Protein AF-0000000086674806 (afdb_homodimer)

Structure (mmCIF, N/CA/C/O backbone):
data_AF-0000000086674806-model_v1
#
loop_
_entity.id
_entity.type
_entity.pdbx_description
1 polymer '5-carboxymethyl-2-hydroxymuconate isomerase'
#
loop_
_atom_site.group_PDB
_atom_site.id
_atom_site.type_symbol
_atom_site.label_atom_id
_atom_site.label_alt_id
_atom_site.label_comp_id
_atom_site.label_asym_id
_atom_site.label_entity_id
_atom_site.label_seq_id
_atom_site.pdbx_PDB_ins_code
_atom_site.Cartn_x
_atom_site.Cartn_y
_atom_site.Cartn_z
_atom_site.occupancy
_atom_site.B_iso_or_equiv
_atom_site.auth_seq_id
_atom_site.auth_comp_id
_atom_site.auth_asym_id
_atom_site.auth_atom_id
_atom_site.pdbx_PDB_model_num
ATOM 1 N N . MET A 1 1 ? 8.086 -27.672 0.341 1 96.38 1 MET A N 1
ATOM 2 C CA . MET A 1 1 ? 6.836 -27.844 1.069 1 96.38 1 MET A CA 1
ATOM 3 C C . MET A 1 1 ? 5.734 -26.969 0.485 1 96.38 1 MET A C 1
ATOM 5 O O . MET A 1 1 ? 6.012 -25.938 -0.107 1 96.38 1 MET A O 1
ATOM 9 N N . ARG A 1 2 ? 4.547 -27.5 0.558 1 97.75 2 ARG A N 1
ATOM 10 C CA . ARG A 1 2 ? 3.359 -26.703 0.279 1 97.75 2 ARG A CA 1
ATOM 11 C C . ARG A 1 2 ? 2.721 -26.203 1.569 1 97.75 2 ARG A C 1
ATOM 13 O O . ARG A 1 2 ? 2.217 -27 2.367 1 97.75 2 ARG A O 1
ATOM 20 N N . LEU A 1 3 ? 2.818 -24.938 1.745 1 98.62 3 LEU A N 1
ATOM 21 C CA . LEU A 1 3 ? 2.227 -24.297 2.916 1 98.62 3 LEU A CA 1
ATOM 22 C C . LEU A 1 3 ? 0.969 -23.516 2.535 1 98.62 3 LEU A C 1
ATOM 24 O O . LEU A 1 3 ? 0.833 -23.078 1.395 1 98.62 3 LEU A O 1
ATOM 28 N N . ALA A 1 4 ? 0.073 -23.422 3.449 1 98.44 4 ALA A N 1
ATOM 29 C CA . ALA A 1 4 ? -1.169 -22.703 3.176 1 98.44 4 ALA A CA 1
ATOM 30 C C . ALA A 1 4 ? -1.76 -22.125 4.457 1 98.44 4 ALA A C 1
ATOM 32 O O . ALA A 1 4 ? -1.365 -22.5 5.559 1 98.44 4 ALA A O 1
ATOM 33 N N . THR A 1 5 ? -2.523 -21.141 4.355 1 98.75 5 THR A N 1
ATOM 34 C CA . THR A 1 5 ? -3.477 -20.734 5.379 1 98.75 5 THR A CA 1
ATOM 35 C C . THR A 1 5 ? -4.84 -21.375 5.141 1 98.75 5 THR A C 1
ATOM 37 O O . THR A 1 5 ? -5.461 -21.172 4.098 1 98.75 5 THR A O 1
ATOM 40 N N . VAL A 1 6 ? -5.246 -22.188 6.074 1 97.69 6 VAL A N 1
ATOM 41 C CA . VAL A 1 6 ? -6.492 -22.938 5.895 1 97.69 6 VAL A CA 1
ATOM 42 C C . VAL A 1 6 ? -7.535 -22.438 6.891 1 97.69 6 VAL A C 1
ATOM 44 O O . VAL A 1 6 ? -7.191 -21.953 7.973 1 97.69 6 VAL A O 1
ATOM 47 N N . ARG A 1 7 ? -8.742 -22.5 6.477 1 97.38 7 ARG A N 1
ATOM 48 C CA . ARG A 1 7 ? -9.859 -22.172 7.359 1 97.38 7 ARG A CA 1
ATOM 49 C C . ARG A 1 7 ? -10.289 -23.391 8.18 1 97.38 7 ARG A C 1
ATOM 51 O O . ARG A 1 7 ? -10.422 -24.484 7.637 1 97.38 7 ARG A O 1
ATOM 58 N N . THR A 1 8 ? -10.383 -23.203 9.43 1 94.44 8 THR A N 1
ATOM 59 C CA . THR A 1 8 ? -10.906 -24.203 10.352 1 94.44 8 THR A CA 1
ATOM 60 C C . THR A 1 8 ? -12.18 -23.719 11.031 1 94.44 8 THR A C 1
ATOM 62 O O . THR A 1 8 ? -12.688 -22.641 10.695 1 94.44 8 THR A O 1
ATOM 65 N N . ASP A 1 9 ? -12.719 -24.438 11.977 1 91.81 9 ASP A N 1
ATOM 66 C CA . ASP A 1 9 ? -13.93 -24.047 12.695 1 91.81 9 ASP A CA 1
ATOM 67 C C . ASP A 1 9 ? -13.672 -22.875 13.641 1 91.81 9 ASP A C 1
ATOM 69 O O . ASP A 1 9 ? -14.594 -22.172 14.023 1 91.81 9 ASP A O 1
ATOM 73 N N . THR A 1 10 ? -12.391 -22.703 13.984 1 92.38 10 THR A N 1
ATOM 74 C CA . THR A 1 10 ? -12.078 -21.688 14.984 1 92.38 10 THR A CA 1
ATOM 75 C C . THR A 1 10 ? -11.289 -20.547 14.359 1 92.38 10 THR A C 1
ATOM 77 O O . THR A 1 10 ? -10.781 -19.672 15.07 1 92.38 10 THR A O 1
ATOM 80 N N . GLY 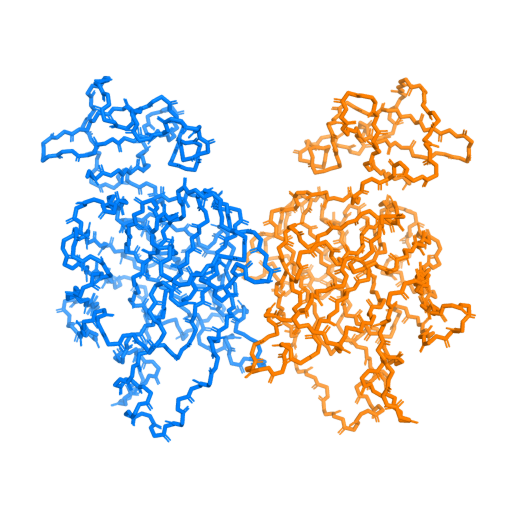A 1 11 ? -11.188 -20.516 13.109 1 95.25 11 GLY A N 1
ATOM 81 C CA . GLY A 1 11 ? -10.422 -19.484 12.438 1 95.25 11 GLY A CA 1
ATOM 82 C C . GLY A 1 11 ? -9.414 -20.031 11.445 1 95.25 11 GLY A C 1
ATOM 83 O O . GLY A 1 11 ? -9.539 -21.172 10.992 1 95.25 11 GLY A O 1
ATOM 84 N N . THR A 1 12 ? -8.453 -19.266 11.086 1 98.12 12 THR A N 1
ATOM 85 C CA . THR A 1 12 ? -7.438 -19.734 10.141 1 98.12 12 THR A CA 1
ATOM 86 C C . THR A 1 12 ? -6.258 -20.359 10.867 1 98.12 12 THR A C 1
ATOM 88 O O . THR A 1 12 ? -6.039 -20.078 12.055 1 98.12 12 THR A O 1
ATOM 91 N N . ARG A 1 13 ? -5.578 -21.234 10.18 1 97.62 13 ARG A N 1
ATOM 92 C CA . ARG A 1 13 ? -4.344 -21.844 10.648 1 97.62 13 ARG A CA 1
ATOM 93 C C . ARG A 1 13 ? -3.35 -22.016 9.5 1 97.62 13 ARG A C 1
ATOM 95 O O . ARG A 1 13 ? -3.748 -22.25 8.359 1 97.62 13 ARG A O 1
ATOM 102 N N . ALA A 1 14 ? -2.096 -21.797 9.844 1 98.38 14 ALA A N 1
ATOM 103 C CA . ALA A 1 14 ? -1.062 -22.234 8.906 1 98.38 14 ALA A CA 1
ATOM 104 C C . ALA A 1 14 ? -1.005 -23.75 8.828 1 98.38 14 ALA A C 1
ATOM 106 O O . ALA A 1 14 ? -1.229 -24.438 9.82 1 98.38 14 ALA A O 1
ATOM 107 N N . ALA A 1 15 ? -0.72 -24.266 7.672 1 98.06 15 ALA A N 1
ATOM 108 C CA . ALA A 1 15 ? -0.681 -25.719 7.484 1 98.06 15 ALA A CA 1
ATOM 109 C C . ALA A 1 15 ? 0.337 -26.094 6.414 1 98.06 15 ALA A C 1
ATOM 111 O O . ALA A 1 15 ? 0.586 -25.328 5.48 1 98.06 15 ALA A O 1
ATOM 112 N N . ARG A 1 16 ? 0.952 -27.141 6.59 1 98.19 16 ARG A N 1
ATOM 113 C CA . ARG A 1 16 ? 1.683 -27.812 5.527 1 98.19 16 ARG A CA 1
ATOM 114 C C . ARG A 1 16 ? 0.8 -28.844 4.828 1 98.19 16 ARG A C 1
ATOM 116 O O . ARG A 1 16 ? 0.32 -29.781 5.457 1 98.19 16 ARG A O 1
ATOM 123 N N . VAL A 1 17 ? 0.594 -28.625 3.574 1 96.38 17 VAL A N 1
ATOM 124 C CA . VAL A 1 17 ? -0.375 -29.422 2.836 1 96.38 17 VAL A CA 1
ATOM 125 C C . VAL A 1 17 ? 0.342 -30.562 2.111 1 96.38 17 VAL A C 1
ATOM 127 O O . VAL A 1 17 ? 1.353 -30.344 1.44 1 96.38 17 VAL A O 1
ATOM 130 N N . ALA A 1 18 ? -0.2 -31.75 2.365 1 87.56 18 ALA A N 1
ATOM 131 C CA . ALA A 1 18 ? 0.254 -32.938 1.646 1 87.56 18 ALA A CA 1
ATOM 132 C C . ALA A 1 18 ? -0.855 -33.5 0.765 1 87.56 18 ALA A C 1
ATOM 134 O O . ALA A 1 18 ? -1.932 -32.906 0.656 1 87.56 18 ALA A O 1
ATOM 135 N N . ALA A 1 19 ? -0.631 -34.562 0.08 1 75.62 19 ALA A N 1
ATOM 136 C CA . ALA A 1 19 ? -1.545 -35.125 -0.903 1 75.62 19 ALA A CA 1
ATOM 137 C C . ALA A 1 19 ? -2.902 -35.438 -0.277 1 75.62 19 ALA A C 1
ATOM 139 O O . ALA A 1 19 ? -3.945 -35.125 -0.86 1 75.62 19 ALA A O 1
ATOM 140 N N . ASP A 1 20 ? -2.977 -35.969 0.819 1 75.94 20 ASP A N 1
ATOM 141 C CA . ASP A 1 20 ? -4.273 -36.406 1.312 1 75.94 20 ASP A CA 1
ATOM 142 C C . ASP A 1 20 ? -4.621 -35.75 2.641 1 75.94 20 ASP A C 1
ATOM 144 O O . ASP A 1 20 ? -5.711 -35.938 3.18 1 75.94 20 ASP A O 1
ATOM 148 N N . ASP A 1 21 ? -3.725 -34.906 3.029 1 89.88 21 ASP A N 1
ATOM 149 C CA . ASP A 1 21 ? -3.973 -34.312 4.332 1 89.88 21 ASP A CA 1
ATOM 150 C C . ASP A 1 21 ? -3.092 -33.062 4.531 1 89.88 21 ASP A C 1
ATOM 152 O O . ASP A 1 21 ? -2.461 -32.594 3.588 1 89.88 21 ASP A O 1
ATOM 156 N N . ALA A 1 22 ? -3.283 -32.406 5.645 1 95 22 ALA A N 1
ATOM 157 C CA . ALA A 1 22 ? -2.482 -31.25 6.043 1 95 22 ALA A CA 1
ATOM 158 C C . ALA A 1 22 ? -2.064 -31.359 7.508 1 95 22 ALA A C 1
ATOM 160 O O . ALA A 1 22 ? -2.715 -32.031 8.297 1 95 22 ALA A O 1
ATOM 161 N N . VAL A 1 23 ? -0.939 -30.906 7.75 1 96.88 23 VAL A N 1
ATOM 162 C CA . VAL A 1 23 ? -0.45 -30.766 9.117 1 96.88 23 VAL A CA 1
ATOM 163 C C . VAL A 1 23 ? -0.62 -29.328 9.586 1 96.88 23 VAL A C 1
ATOM 165 O O . VAL A 1 23 ? -0.101 -28.391 8.961 1 96.88 23 VAL A O 1
ATOM 168 N N . LEU A 1 24 ? -1.37 -29.125 10.672 1 96.81 24 LEU A N 1
ATOM 169 C CA . LEU A 1 24 ? -1.541 -27.797 11.234 1 96.81 24 LEU A CA 1
ATOM 170 C C . LEU A 1 24 ? -0.265 -27.328 11.922 1 96.81 24 LEU A C 1
ATOM 172 O O . LEU A 1 24 ? 0.368 -28.094 12.656 1 96.81 24 LEU A O 1
ATOM 176 N N . LEU A 1 25 ? 0.143 -26.188 11.609 1 97.62 25 LEU A N 1
ATOM 177 C CA . LEU A 1 25 ? 1.343 -25.578 12.18 1 97.62 25 LEU A CA 1
ATOM 178 C C . LEU A 1 25 ? 0.983 -24.594 13.289 1 97.62 25 LEU A C 1
ATOM 180 O O . LEU A 1 25 ? -0.183 -24.234 13.445 1 97.62 25 LEU A O 1
ATOM 184 N N . PRO A 1 26 ? 1.956 -24.219 14.148 1 96.38 26 PRO A N 1
ATOM 185 C CA . PRO A 1 26 ? 1.662 -23.406 15.336 1 96.38 26 PRO A CA 1
ATOM 186 C C . PRO A 1 26 ? 1.578 -21.922 15.016 1 96.38 26 PRO A C 1
ATOM 188 O O . PRO A 1 26 ? 2.281 -21.109 15.633 1 96.38 26 PRO A O 1
ATOM 191 N N . ALA A 1 27 ? 0.752 -21.531 14.148 1 98.19 27 ALA A N 1
ATOM 192 C CA . ALA A 1 27 ? 0.512 -20.141 13.758 1 98.19 27 ALA A CA 1
ATOM 193 C C . ALA A 1 27 ? -0.888 -19.969 13.18 1 98.19 27 ALA A C 1
ATOM 195 O O . ALA A 1 27 ? -1.412 -20.875 12.531 1 98.19 27 ALA A O 1
ATOM 196 N N . ALA A 1 28 ? -1.507 -18.859 13.312 1 98.38 28 ALA A N 1
ATOM 197 C CA . ALA A 1 28 ? -2.871 -18.578 12.859 1 98.38 28 ALA A CA 1
ATOM 198 C C . ALA A 1 28 ? -2.939 -18.516 11.336 1 98.38 28 ALA A C 1
ATOM 200 O O . ALA A 1 28 ? -4.008 -18.703 10.75 1 98.38 28 ALA A O 1
ATOM 201 N N . ASP A 1 29 ? -1.88 -18.203 10.695 1 98.81 29 ASP A N 1
ATOM 202 C CA . ASP A 1 29 ? -1.76 -18.094 9.242 1 98.81 29 ASP A CA 1
ATOM 203 C C . ASP A 1 29 ? -0.295 -18.047 8.82 1 98.81 29 ASP A C 1
ATOM 205 O O . ASP A 1 29 ? 0.605 -18.109 9.656 1 98.81 29 ASP A O 1
ATOM 209 N N . LEU A 1 30 ? -0.059 -17.969 7.578 1 98.88 30 LEU A N 1
ATOM 210 C CA . LEU A 1 30 ? 1.312 -18 7.082 1 98.88 30 LEU A CA 1
ATOM 211 C C . LEU A 1 30 ? 2.051 -16.719 7.418 1 98.88 30 LEU A C 1
ATOM 213 O O . LEU A 1 30 ? 3.271 -16.719 7.594 1 98.88 30 LEU A O 1
ATOM 217 N N . ASN A 1 31 ? 1.353 -15.539 7.469 1 98.88 31 ASN A N 1
ATOM 218 C CA . ASN A 1 31 ? 2.039 -14.328 7.898 1 98.88 31 ASN A CA 1
ATOM 219 C C . ASN A 1 31 ? 2.658 -14.492 9.281 1 98.88 31 ASN A C 1
ATOM 221 O O . ASN A 1 31 ? 3.82 -14.148 9.492 1 98.88 31 ASN A O 1
ATOM 225 N N . GLU A 1 32 ? 1.863 -14.992 10.195 1 98.69 32 GLU A N 1
ATOM 226 C CA . GLU A 1 32 ? 2.369 -15.219 11.547 1 98.69 32 GLU A CA 1
ATOM 227 C C . GLU A 1 32 ? 3.516 -16.219 11.547 1 98.69 32 GLU A C 1
ATOM 229 O O . GLU A 1 32 ? 4.531 -16.016 12.211 1 98.69 32 GLU A O 1
ATOM 234 N N . LEU A 1 33 ? 3.357 -17.312 10.812 1 98.81 33 LEU A N 1
ATOM 235 C CA . LEU A 1 33 ? 4.398 -18.328 10.758 1 98.81 33 LEU A CA 1
ATOM 236 C C . LEU A 1 33 ? 5.711 -17.75 10.242 1 98.81 33 LEU A C 1
ATOM 238 O O . LEU A 1 33 ? 6.762 -17.938 10.859 1 98.81 33 LEU A O 1
ATOM 242 N N . LEU A 1 34 ? 5.621 -16.984 9.18 1 98.81 34 LEU A N 1
ATOM 243 C CA . LEU A 1 34 ? 6.812 -16.5 8.492 1 98.81 34 LEU A CA 1
ATOM 244 C C . LEU A 1 34 ? 7.531 -15.445 9.328 1 98.81 34 LEU A C 1
ATOM 246 O O . LEU A 1 34 ? 8.703 -15.156 9.102 1 98.81 34 LEU A O 1
ATOM 250 N N . ARG A 1 35 ? 6.844 -14.828 10.25 1 98.12 35 ARG A N 1
ATOM 251 C CA . ARG A 1 35 ? 7.453 -13.828 11.117 1 98.12 35 ARG A CA 1
ATOM 252 C C . ARG A 1 35 ? 8.266 -14.484 12.227 1 98.12 35 ARG A C 1
ATOM 254 O O . ARG A 1 35 ? 9.031 -13.812 12.922 1 98.12 35 ARG A O 1
ATOM 261 N N . MET A 1 36 ? 8.078 -15.773 12.367 1 98 36 MET A N 1
ATOM 262 C CA . MET A 1 36 ? 8.859 -16.5 13.367 1 98 36 MET A CA 1
ATOM 263 C C . MET A 1 36 ? 10.266 -16.797 12.859 1 98 36 MET A C 1
ATOM 265 O O . MET A 1 36 ? 10.445 -17.203 11.719 1 98 36 MET A O 1
ATOM 269 N N . PRO A 1 37 ? 11.281 -16.516 13.672 1 94.75 37 PRO A N 1
ATOM 270 C CA . PRO A 1 37 ? 12.664 -16.688 13.227 1 94.75 37 PRO A CA 1
ATOM 271 C C . PRO A 1 37 ? 12.961 -18.109 12.75 1 94.75 37 PRO A C 1
ATOM 273 O O . PRO A 1 37 ? 13.789 -18.297 11.852 1 94.75 37 PRO A O 1
ATOM 276 N N . ASP A 1 38 ? 12.297 -19.141 13.25 1 96.44 38 ASP A N 1
ATOM 277 C CA . ASP A 1 38 ? 12.555 -20.531 12.898 1 96.44 38 ASP A CA 1
ATOM 278 C C . ASP A 1 38 ? 11.398 -21.125 12.094 1 96.44 38 ASP A C 1
ATOM 280 O O . ASP A 1 38 ? 11.062 -22.297 12.25 1 96.44 38 ASP A O 1
ATOM 284 N N . TRP A 1 39 ? 10.82 -20.266 11.266 1 98 39 TRP A N 1
ATOM 285 C CA . TRP A 1 39 ? 9.586 -20.703 10.609 1 98 39 TRP A CA 1
ATOM 286 C C . TRP A 1 39 ? 9.836 -21.922 9.727 1 98 39 TRP A C 1
ATOM 288 O O . TRP A 1 39 ? 8.961 -22.781 9.586 1 98 39 TRP A O 1
ATOM 298 N N . GLU A 1 40 ? 11.023 -22.062 9.133 1 97.25 40 GLU A N 1
ATOM 299 C CA . GLU A 1 40 ? 11.312 -23.203 8.25 1 97.25 40 GLU A CA 1
ATOM 300 C C . GLU A 1 40 ? 11.273 -24.516 9.016 1 97.25 40 GLU A C 1
ATOM 302 O O . GLU A 1 40 ? 10.711 -25.5 8.539 1 97.25 40 GLU A O 1
ATOM 307 N N . SER A 1 41 ? 11.914 -24.484 10.164 1 97.38 41 SER A N 1
ATOM 308 C CA . SER A 1 41 ? 11.906 -25.672 11.008 1 97.38 41 SER A CA 1
ATOM 309 C C . SER A 1 41 ? 10.5 -25.984 11.516 1 97.38 41 SER A C 1
ATOM 311 O O . SER A 1 41 ? 10.094 -27.141 11.547 1 97.38 41 SER A O 1
ATOM 313 N N . LEU A 1 42 ? 9.805 -24.953 11.883 1 97.5 42 LEU A N 1
ATOM 314 C CA . LEU A 1 42 ? 8.438 -25.125 12.367 1 97.5 42 LEU A CA 1
ATOM 315 C C . LEU A 1 42 ? 7.539 -25.688 11.273 1 97.5 42 LEU A C 1
ATOM 317 O O . LEU A 1 42 ? 6.684 -26.531 11.539 1 97.5 42 LEU A O 1
ATOM 321 N N . ALA A 1 43 ? 7.77 -25.219 10.062 1 97.5 43 ALA A N 1
ATOM 322 C CA . ALA A 1 43 ? 6.961 -25.672 8.93 1 97.5 43 ALA A CA 1
ATOM 323 C C . ALA A 1 43 ? 7.203 -27.141 8.633 1 97.5 43 ALA A C 1
ATOM 325 O O . ALA A 1 43 ? 6.32 -27.844 8.125 1 97.5 43 ALA A O 1
ATOM 326 N N . ALA A 1 44 ? 8.328 -27.625 8.953 1 95.62 44 ALA A N 1
ATOM 327 C CA . ALA A 1 44 ? 8.711 -29 8.641 1 95.62 44 ALA A CA 1
ATOM 328 C C . ALA A 1 44 ? 8.32 -29.953 9.766 1 95.62 44 ALA A C 1
ATOM 330 O O . ALA A 1 44 ? 8.32 -31.172 9.586 1 95.62 44 ALA A O 1
ATOM 331 N N . ASP A 1 45 ? 7.941 -29.391 10.859 1 93.75 45 ASP A N 1
ATOM 332 C CA . ASP A 1 45 ? 7.668 -30.203 12.047 1 93.75 45 ASP A CA 1
ATOM 333 C C . ASP A 1 45 ? 6.32 -30.906 11.938 1 93.75 45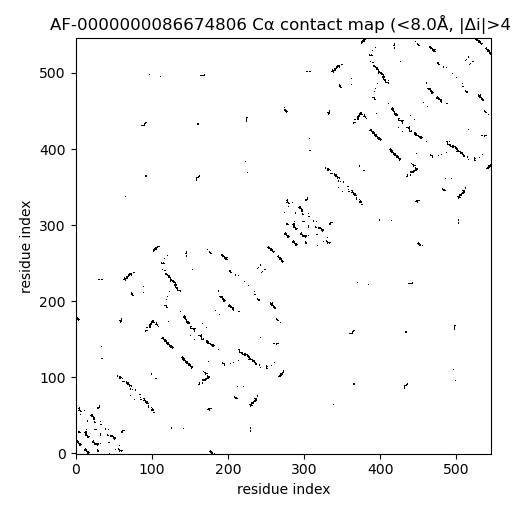 ASP A C 1
ATOM 335 O O . ASP A 1 45 ? 5.473 -30.516 11.125 1 93.75 45 ASP A O 1
ATOM 339 N N . ASP A 1 46 ? 6.199 -31.969 12.727 1 92.69 46 ASP A N 1
ATOM 340 C CA . ASP A 1 46 ? 4.922 -32.656 12.773 1 92.69 46 ASP A CA 1
ATOM 341 C C . ASP A 1 46 ? 3.893 -31.875 13.586 1 92.69 46 ASP A C 1
ATOM 343 O O . ASP A 1 46 ? 4.238 -30.906 14.266 1 92.69 46 ASP A O 1
ATOM 347 N N . GLY A 1 47 ? 2.693 -32.125 13.352 1 91.31 47 GLY A N 1
ATOM 348 C CA . GLY A 1 47 ? 1.571 -31.484 14.023 1 91.31 47 GLY A CA 1
ATOM 349 C C . GLY A 1 47 ? 0.252 -32.188 13.789 1 91.31 47 GLY A C 1
ATOM 350 O O . GLY A 1 47 ? 0.22 -33.281 13.188 1 91.31 47 GLY A O 1
ATOM 351 N N . PRO A 1 48 ? -0.783 -31.672 14.391 1 94.12 48 PRO A N 1
ATOM 352 C CA . PRO A 1 48 ? -2.1 -32.281 14.188 1 94.12 48 PRO A CA 1
ATOM 353 C C . PRO A 1 48 ? -2.482 -32.375 12.711 1 94.12 48 PRO A C 1
ATOM 355 O O . PRO A 1 48 ? -2.229 -31.453 11.938 1 94.12 48 PRO A O 1
ATOM 358 N N . ARG A 1 49 ? -3.092 -33.5 12.375 1 93.69 49 ARG A N 1
ATOM 359 C CA . ARG A 1 49 ? -3.549 -33.688 11.008 1 93.69 49 ARG A CA 1
ATOM 360 C C . ARG A 1 49 ? -4.922 -33.062 10.789 1 93.69 49 ARG A C 1
ATOM 362 O O . ARG A 1 49 ? -5.738 -33 11.711 1 93.69 49 ARG A O 1
ATOM 369 N N . PHE A 1 50 ? -5.047 -32.562 9.641 1 91.38 50 PHE A N 1
ATOM 370 C CA . PHE A 1 50 ? -6.254 -31.875 9.242 1 91.38 50 PHE A CA 1
ATOM 371 C C . PHE A 1 50 ? -6.555 -32.094 7.766 1 91.38 50 PHE A C 1
ATOM 373 O O . PHE A 1 50 ? -5.637 -32.219 6.953 1 91.38 50 PHE A O 1
ATOM 380 N N . ARG A 1 51 ? -7.836 -32.406 7.434 1 91.5 51 ARG A N 1
ATOM 381 C CA . ARG A 1 51 ? -8.227 -32.469 6.027 1 91.5 51 ARG A CA 1
ATOM 382 C C . ARG A 1 51 ? -8.922 -31.203 5.574 1 91.5 51 ARG A C 1
ATOM 384 O O . ARG A 1 51 ? -10.102 -30.984 5.871 1 91.5 51 ARG A O 1
ATOM 391 N N . PRO A 1 52 ? -8.25 -30.391 4.828 1 89.31 52 PRO A N 1
ATOM 392 C CA . PRO A 1 52 ? -8.898 -29.156 4.367 1 89.31 52 PRO A CA 1
ATOM 393 C C . PRO A 1 52 ? -10.031 -29.406 3.375 1 89.31 52 PRO A C 1
ATOM 395 O O . PRO A 1 52 ? -9.93 -30.328 2.547 1 89.31 52 PRO A O 1
ATOM 398 N N . ARG A 1 53 ? -11.07 -28.562 3.574 1 88.62 53 ARG A N 1
ATOM 399 C CA . ARG A 1 53 ? -12.094 -28.562 2.529 1 88.62 53 ARG A CA 1
ATOM 400 C C . ARG A 1 53 ? -11.555 -27.938 1.24 1 88.62 53 ARG A C 1
ATOM 402 O O . ARG A 1 53 ? -10.602 -27.156 1.271 1 88.62 53 ARG A O 1
ATOM 409 N N . GLU A 1 54 ? -12.117 -28.328 0.193 1 83.56 54 GLU A N 1
ATOM 410 C CA . GLU A 1 54 ? -11.703 -27.781 -1.098 1 83.56 54 GLU A CA 1
ATOM 411 C C . GLU A 1 54 ? -11.742 -26.266 -1.095 1 83.56 54 GLU A C 1
ATOM 413 O O . GLU A 1 54 ? -10.875 -25.609 -1.684 1 83.56 54 GLU A O 1
ATOM 418 N N . ASP A 1 55 ? -12.719 -25.688 -0.438 1 87.06 55 ASP A N 1
ATOM 419 C CA . ASP A 1 55 ? -12.883 -24.25 -0.406 1 87.06 55 ASP A CA 1
ATOM 420 C C . ASP A 1 55 ? -12.352 -23.656 0.903 1 87.06 55 ASP A C 1
ATOM 422 O O . ASP A 1 55 ? -12.719 -22.547 1.284 1 87.06 55 ASP A O 1
ATOM 426 N N . GLY A 1 56 ? -11.57 -24.422 1.495 1 94.88 56 GLY A N 1
ATOM 427 C CA . GLY A 1 56 ? -11.156 -24.047 2.836 1 94.88 56 GLY A CA 1
ATOM 428 C C . GLY A 1 56 ? -9.844 -23.281 2.857 1 94.88 56 GLY A C 1
ATOM 429 O O . GLY A 1 56 ? -9.211 -23.141 3.912 1 94.88 56 GLY A O 1
ATOM 430 N N . PHE A 1 57 ? -9.367 -22.844 1.711 1 97.81 57 PHE A N 1
ATOM 431 C CA . PHE A 1 57 ? -8.102 -22.125 1.631 1 97.81 57 PHE A CA 1
ATOM 432 C C . PHE A 1 57 ? -8.312 -20.625 1.656 1 97.81 57 PHE A C 1
ATOM 434 O O . PHE A 1 57 ? -8.969 -20.062 0.769 1 97.81 57 PHE A O 1
ATOM 441 N N . ALA A 1 58 ? -7.82 -19.938 2.705 1 98.62 58 ALA A N 1
ATOM 442 C CA . ALA A 1 58 ? -7.727 -18.469 2.742 1 98.62 58 ALA A CA 1
ATOM 443 C C . ALA A 1 58 ? -6.602 -17.969 1.837 1 98.62 58 ALA A C 1
ATOM 445 O O . ALA A 1 58 ? -5.863 -18.781 1.257 1 98.62 58 ALA A O 1
ATOM 446 N N . PRO A 1 59 ? -6.555 -16.641 1.598 1 98.88 59 PRO A N 1
ATOM 447 C CA . PRO A 1 59 ? -5.332 -16.219 0.911 1 98.88 59 PRO A CA 1
ATOM 448 C C . PRO A 1 59 ? -4.066 -16.797 1.531 1 98.88 59 PRO A C 1
ATOM 450 O O . PRO A 1 59 ? -3.969 -16.906 2.756 1 98.88 59 PRO A O 1
ATOM 453 N N . ALA A 1 60 ? -3.141 -17.266 0.741 1 98.81 60 ALA A N 1
ATOM 454 C CA . ALA A 1 60 ? -1.924 -17.875 1.262 1 98.81 60 ALA A CA 1
ATOM 455 C C . ALA A 1 60 ? -1.292 -17.016 2.35 1 98.81 60 ALA A C 1
ATOM 457 O O . ALA A 1 60 ? -0.983 -17.5 3.438 1 98.81 60 ALA A O 1
ATOM 458 N N . VAL A 1 61 ? -1.17 -15.734 2.086 1 98.88 61 VAL A N 1
ATOM 459 C CA . VAL A 1 61 ? -0.716 -14.742 3.049 1 98.88 61 VAL A CA 1
ATOM 460 C C . VAL A 1 61 ? -1.782 -13.656 3.215 1 98.88 61 VAL A C 1
ATOM 462 O O . VAL A 1 61 ? -1.761 -12.641 2.514 1 98.88 61 VAL A O 1
ATOM 465 N N . PRO A 1 62 ? -2.633 -13.797 4.199 1 98.69 62 PRO A N 1
ATOM 466 C CA . PRO A 1 62 ? -3.848 -12.984 4.254 1 98.69 62 PRO A CA 1
ATOM 467 C C . PRO A 1 62 ? -3.58 -11.555 4.734 1 98.69 62 PRO A C 1
ATOM 469 O O . PRO A 1 62 ? -4.398 -10.664 4.504 1 98.69 62 PRO A O 1
ATOM 472 N N . ARG A 1 63 ? -2.449 -11.289 5.434 1 97.81 63 ARG A N 1
ATOM 473 C CA . ARG A 1 63 ? -2.197 -9.977 6.02 1 97.81 63 ARG A CA 1
ATOM 474 C C . ARG A 1 63 ? -0.754 -9.539 5.789 1 97.81 63 ARG A C 1
ATOM 476 O O . ARG A 1 63 ? -0.034 -9.227 6.742 1 97.81 63 ARG A O 1
ATOM 483 N N . PRO A 1 64 ? -0.363 -9.508 4.512 1 98.81 64 PRO A N 1
ATOM 484 C CA . PRO A 1 64 ? 0.987 -9 4.258 1 98.81 64 PRO A CA 1
ATOM 485 C C . PRO A 1 64 ? 1.157 -7.539 4.688 1 98.81 64 PRO A C 1
ATOM 487 O O . PRO A 1 64 ? 0.215 -6.75 4.59 1 98.81 64 PRO A O 1
ATOM 490 N N . ASN A 1 65 ? 2.32 -7.207 5.199 1 98.25 65 ASN A N 1
ATOM 491 C CA . ASN A 1 65 ? 2.602 -5.809 5.496 1 98.25 65 ASN A CA 1
ATOM 492 C C . ASN A 1 65 ? 2.486 -4.934 4.25 1 98.25 65 ASN A C 1
ATOM 494 O O . ASN A 1 65 ? 1.984 -3.811 4.316 1 98.25 65 ASN A O 1
ATOM 498 N N . LYS A 1 66 ? 2.977 -5.426 3.201 1 98.44 66 LYS A N 1
ATOM 499 C CA . LYS A 1 66 ? 2.857 -4.707 1.936 1 98.44 66 LYS A CA 1
ATOM 500 C C . LYS A 1 66 ? 2.67 -5.676 0.77 1 98.44 66 LYS A C 1
ATOM 502 O O . LYS A 1 66 ? 3.137 -6.812 0.82 1 98.44 66 LYS A O 1
ATOM 507 N N . ILE A 1 67 ? 1.929 -5.32 -0.21 1 98.94 67 ILE A N 1
ATOM 508 C CA . ILE A 1 67 ? 1.759 -5.953 -1.514 1 98.94 67 ILE A CA 1
ATOM 509 C C . ILE A 1 67 ? 2.336 -5.051 -2.604 1 98.94 67 ILE A C 1
ATOM 511 O O . ILE A 1 67 ? 1.803 -3.971 -2.871 1 98.94 67 ILE A O 1
ATOM 515 N N . VAL A 1 68 ? 3.451 -5.461 -3.146 1 98.94 68 VAL A N 1
ATOM 516 C CA . VAL A 1 68 ? 4.09 -4.734 -4.242 1 98.94 68 VAL A CA 1
ATOM 517 C C . VAL A 1 68 ? 3.855 -5.469 -5.559 1 98.94 68 VAL A C 1
ATOM 519 O O . VAL A 1 68 ? 4.113 -6.672 -5.656 1 98.94 68 VAL A O 1
ATOM 522 N N . CYS A 1 69 ? 3.389 -4.77 -6.508 1 98.94 69 CYS A N 1
ATOM 523 C CA . CYS A 1 69 ? 3.061 -5.363 -7.801 1 98.94 69 CYS A CA 1
ATOM 524 C C . CYS A 1 69 ? 3.875 -4.727 -8.922 1 98.94 69 CYS A C 1
ATOM 526 O O . CYS A 1 69 ? 4.281 -3.568 -8.812 1 98.94 69 CYS A O 1
ATOM 528 N N . LEU A 1 70 ? 4.105 -5.484 -9.922 1 98.81 70 LEU A N 1
ATOM 529 C CA . LEU A 1 70 ? 4.793 -4.988 -11.109 1 98.81 70 LEU A CA 1
ATOM 530 C C . LEU A 1 70 ? 3.848 -4.918 -12.305 1 98.81 70 LEU A C 1
ATOM 532 O O . LEU A 1 70 ? 3.025 -5.816 -12.5 1 98.81 70 LEU A O 1
ATOM 536 N N . GLY A 1 71 ? 3.986 -3.848 -13.023 1 97.38 71 GLY A N 1
ATOM 537 C CA . GLY A 1 71 ? 3.383 -3.738 -14.344 1 97.38 71 GLY A CA 1
ATOM 538 C C . GLY A 1 71 ? 4.387 -3.887 -15.477 1 97.38 71 GLY A C 1
ATOM 539 O O . GLY A 1 71 ? 5.586 -3.672 -15.281 1 97.38 71 GLY A O 1
ATOM 540 N N . LEU A 1 72 ? 3.869 -4.371 -16.609 1 96.31 72 LEU A N 1
ATOM 541 C CA . LEU A 1 72 ? 4.68 -4.41 -17.812 1 96.31 72 LEU A CA 1
ATOM 542 C C . LEU A 1 72 ? 5.957 -5.215 -17.594 1 96.31 72 LEU A C 1
ATOM 544 O O . LEU A 1 72 ? 7.059 -4.73 -17.859 1 96.31 72 LEU A O 1
ATOM 548 N N . ASN A 1 73 ? 5.789 -6.484 -17.172 1 98.31 73 ASN A N 1
ATOM 549 C CA . ASN A 1 73 ? 6.984 -7.219 -16.75 1 98.31 73 ASN A CA 1
ATOM 550 C C . ASN A 1 73 ? 7.125 -8.531 -17.516 1 98.31 73 ASN A C 1
ATOM 552 O O . ASN A 1 73 ? 7.719 -9.484 -17.016 1 98.31 73 ASN A O 1
ATOM 556 N N . TYR A 1 74 ? 6.465 -8.695 -18.641 1 98.19 74 TYR A N 1
ATOM 557 C CA . TYR A 1 74 ? 6.68 -9.828 -19.547 1 98.19 74 TYR A CA 1
ATOM 558 C C . TYR A 1 74 ? 7.219 -9.359 -20.891 1 98.19 74 TYR A C 1
ATOM 560 O O . TYR A 1 74 ? 6.562 -8.594 -21.594 1 98.19 74 TYR A O 1
ATOM 568 N N . ARG A 1 75 ? 8.359 -9.859 -21.281 1 97.12 75 ARG A N 1
ATOM 569 C CA . ARG A 1 75 ? 9.07 -9.43 -22.484 1 97.12 75 ARG A CA 1
ATOM 570 C C . ARG A 1 75 ? 8.195 -9.57 -23.719 1 97.12 75 ARG A C 1
ATOM 572 O O . ARG A 1 75 ? 8.055 -8.633 -24.5 1 97.12 75 ARG A O 1
ATOM 579 N N . SER A 1 76 ? 7.625 -10.703 -23.891 1 94.44 76 SER A N 1
ATOM 580 C CA . SER A 1 76 ? 6.824 -10.992 -25.078 1 94.44 76 SER A CA 1
ATOM 581 C C . SER A 1 76 ? 5.59 -10.102 -25.141 1 94.44 76 SER A C 1
ATOM 583 O O . SER A 1 76 ? 5.215 -9.617 -26.219 1 94.44 76 SER A O 1
ATOM 585 N N . HIS A 1 77 ? 5 -9.898 -23.969 1 91.38 77 HIS A N 1
ATOM 586 C CA . HIS A 1 77 ? 3.811 -9.055 -23.891 1 91.38 77 HIS A CA 1
ATOM 587 C C . HIS A 1 77 ? 4.129 -7.617 -24.281 1 91.38 77 HIS A C 1
ATOM 589 O O . HIS A 1 77 ? 3.377 -6.996 -25.031 1 91.38 77 HIS A O 1
ATOM 595 N N . ILE A 1 78 ? 5.207 -7.098 -23.781 1 92.75 78 ILE A N 1
ATOM 596 C CA . ILE A 1 78 ? 5.641 -5.734 -24.078 1 92.75 78 ILE A CA 1
ATOM 597 C C . ILE A 1 78 ? 5.934 -5.602 -25.578 1 92.75 78 ILE A C 1
ATOM 599 O O . ILE A 1 78 ? 5.504 -4.641 -26.219 1 92.75 78 ILE A O 1
ATOM 603 N N . SER A 1 79 ? 6.578 -6.582 -26.141 1 90.75 79 SER A N 1
ATOM 604 C CA . SER A 1 79 ? 6.934 -6.586 -27.547 1 90.75 79 SER A CA 1
ATOM 605 C C . SER A 1 79 ? 5.688 -6.625 -28.438 1 90.75 79 SER A C 1
ATOM 607 O O . SER A 1 79 ? 5.602 -5.902 -29.438 1 90.75 79 SER A O 1
ATOM 609 N N . GLU A 1 80 ? 4.762 -7.41 -28.109 1 88.25 80 GLU A N 1
ATOM 610 C CA . GLU A 1 80 ? 3.52 -7.547 -28.859 1 88.25 80 GLU A CA 1
ATOM 611 C C . GLU A 1 80 ? 2.758 -6.227 -28.922 1 88.25 80 GLU A C 1
ATOM 613 O O . GLU A 1 80 ? 2.059 -5.945 -29.891 1 88.25 80 GLU A O 1
ATOM 618 N N . MET A 1 81 ? 2.855 -5.461 -27.859 1 86.62 81 MET A N 1
ATOM 619 C CA . MET A 1 81 ? 2.152 -4.184 -27.781 1 86.62 81 MET A CA 1
ATOM 620 C C . MET A 1 81 ? 2.926 -3.086 -28.5 1 86.62 81 MET A C 1
ATOM 622 O O . MET A 1 81 ? 2.451 -1.954 -28.609 1 86.62 81 MET A O 1
ATOM 626 N N . GLY A 1 82 ? 4.16 -3.402 -28.938 1 86.12 82 GLY A N 1
ATOM 627 C CA . GLY A 1 82 ? 4.98 -2.443 -29.656 1 86.12 82 GLY A CA 1
ATOM 628 C C . GLY A 1 82 ? 5.551 -1.358 -28.766 1 86.12 82 GLY A C 1
ATOM 629 O O . GLY A 1 82 ? 5.777 -0.232 -29.203 1 86.12 82 GLY A O 1
ATOM 630 N N . ARG A 1 83 ? 5.715 -1.687 -27.547 1 87.19 83 ARG A N 1
ATOM 631 C CA . ARG A 1 83 ? 6.219 -0.713 -26.578 1 87.19 83 ARG A CA 1
ATOM 632 C C . ARG A 1 83 ? 7.691 -0.957 -26.281 1 87.19 83 ARG A C 1
ATOM 634 O O . ARG A 1 83 ? 8.18 -2.08 -26.406 1 87.19 83 ARG A O 1
ATOM 641 N N . GLU A 1 84 ? 8.375 0.134 -25.891 1 92.19 84 GLU A N 1
ATOM 642 C CA . GLU A 1 84 ? 9.727 -0.008 -25.359 1 92.19 84 GLU A CA 1
ATOM 643 C C . GLU A 1 84 ? 9.703 -0.584 -23.938 1 92.19 84 GLU A C 1
ATOM 645 O O . GLU A 1 84 ? 8.898 -0.166 -23.109 1 92.19 84 GLU A O 1
ATOM 650 N N . PRO A 1 85 ? 10.594 -1.536 -23.734 1 94.5 85 PRO A N 1
ATOM 651 C CA . PRO A 1 85 ? 10.648 -2.078 -22.375 1 94.5 85 PRO A CA 1
ATOM 652 C C . PRO A 1 85 ? 11.047 -1.031 -21.344 1 94.5 85 PRO A C 1
ATOM 654 O O . PRO A 1 85 ? 11.898 -0.184 -21.609 1 94.5 85 PRO A O 1
ATOM 657 N N . PRO A 1 86 ? 10.398 -1.057 -20.25 1 96.06 86 PRO A N 1
ATOM 658 C CA . PRO A 1 86 ? 10.812 -0.123 -19.203 1 96.06 86 PRO A CA 1
ATOM 659 C C . PRO A 1 86 ? 12.25 -0.363 -18.734 1 96.06 86 PRO A C 1
ATOM 661 O O . PRO A 1 86 ? 12.695 -1.512 -18.656 1 96.06 86 PRO A O 1
ATOM 664 N N . ALA A 1 87 ? 12.93 0.694 -18.375 1 97.69 87 ALA A N 1
ATOM 665 C CA . ALA A 1 87 ? 14.305 0.608 -17.875 1 97.69 87 ALA A CA 1
ATOM 666 C C . ALA A 1 87 ? 14.328 0.174 -16.406 1 97.69 87 ALA A C 1
ATOM 668 O O . ALA A 1 87 ? 15.32 -0.377 -15.938 1 97.69 87 ALA A O 1
ATOM 669 N N . PHE A 1 88 ? 13.234 0.454 -15.688 1 98.56 88 PHE A N 1
ATOM 670 C CA . PHE A 1 88 ? 13.086 0.124 -14.273 1 98.56 88 PHE A CA 1
ATOM 671 C C . PHE A 1 88 ? 11.773 -0.611 -14.023 1 98.56 88 PHE A C 1
ATOM 673 O O . PHE A 1 88 ? 10.812 -0.441 -14.773 1 98.56 88 PHE A O 1
ATOM 680 N N . PRO A 1 89 ? 11.711 -1.44 -12.969 1 98.69 89 PRO A N 1
ATOM 681 C CA . PRO A 1 89 ? 10.43 -2.053 -12.602 1 98.69 89 PRO A CA 1
ATOM 682 C C . PRO A 1 89 ? 9.328 -1.02 -12.367 1 98.69 89 PRO A C 1
ATOM 684 O O . PRO A 1 89 ? 9.531 -0.051 -11.625 1 98.69 89 PRO A O 1
ATOM 687 N N . THR A 1 90 ? 8.195 -1.193 -13 1 98.56 90 THR A N 1
ATOM 688 C CA . THR A 1 90 ? 7.012 -0.383 -12.734 1 98.56 90 THR A CA 1
ATOM 689 C C . THR A 1 90 ? 6.258 -0.914 -11.523 1 98.56 90 THR A C 1
ATOM 691 O O . THR A 1 90 ? 5.562 -1.928 -11.609 1 98.56 90 THR A O 1
ATOM 694 N N . LEU A 1 91 ? 6.395 -0.231 -10.391 1 98.94 91 LEU A N 1
ATOM 695 C CA . LEU A 1 91 ? 5.836 -0.728 -9.133 1 98.94 91 LEU A CA 1
ATOM 696 C C . LEU A 1 91 ? 4.531 -0.013 -8.797 1 98.94 91 LEU A C 1
ATOM 698 O O . LEU A 1 91 ? 4.426 1.204 -8.969 1 98.94 91 LEU A O 1
ATOM 702 N N . PHE A 1 92 ? 3.529 -0.729 -8.391 1 98.88 92 PHE A N 1
ATOM 703 C CA . PHE A 1 92 ? 2.322 -0.212 -7.758 1 98.88 92 PHE A CA 1
ATOM 704 C C . PHE A 1 92 ? 1.899 -1.102 -6.594 1 98.88 92 PHE A C 1
ATOM 706 O O . PHE A 1 92 ? 2.576 -2.082 -6.277 1 98.88 92 PHE A O 1
ATOM 713 N N . ALA A 1 93 ? 0.827 -0.717 -5.91 1 98.94 93 ALA A N 1
ATOM 714 C CA . ALA A 1 93 ? 0.46 -1.441 -4.695 1 98.94 93 ALA A CA 1
ATOM 715 C C . ALA A 1 93 ? -0.945 -2.025 -4.805 1 98.94 93 ALA A C 1
ATOM 717 O O . ALA A 1 93 ? -1.716 -1.639 -5.688 1 98.94 93 ALA A O 1
ATOM 718 N N . LYS A 1 94 ? -1.226 -2.971 -4.043 1 98.88 94 LYS A N 1
ATOM 719 C CA . LYS A 1 94 ? -2.547 -3.402 -3.602 1 98.88 94 LYS A CA 1
ATOM 720 C C . LYS A 1 94 ? -2.643 -3.404 -2.078 1 98.88 94 LYS A C 1
ATOM 722 O O . LYS A 1 94 ? -1.629 -3.283 -1.387 1 98.88 94 LYS A O 1
ATOM 727 N N . PHE A 1 95 ? -3.83 -3.521 -1.611 1 98.88 95 PHE A N 1
ATOM 728 C CA . PHE A 1 95 ? -4.062 -3.65 -0.177 1 98.88 95 PHE A CA 1
ATOM 729 C C . PHE A 1 95 ? -4.719 -4.984 0.147 1 98.88 95 PHE A C 1
ATOM 731 O O . PHE A 1 95 ? -5.344 -5.602 -0.718 1 98.88 95 PHE A O 1
ATOM 738 N N . ASP A 1 96 ? -4.539 -5.469 1.406 1 98.75 96 ASP A N 1
ATOM 739 C CA . ASP A 1 96 ? -4.898 -6.832 1.787 1 98.75 96 ASP A CA 1
ATOM 740 C C . ASP A 1 96 ? -6.402 -7.055 1.674 1 98.75 96 ASP A C 1
ATOM 742 O O . ASP A 1 96 ? -6.852 -8.18 1.449 1 98.75 96 ASP A O 1
ATOM 746 N N . GLY A 1 97 ? -7.215 -5.969 1.7 1 98.81 97 GLY A N 1
ATOM 747 C CA . GLY A 1 97 ? -8.648 -6.109 1.545 1 98.81 97 GLY A CA 1
ATOM 748 C C . GLY A 1 97 ? -9.055 -6.645 0.184 1 98.81 97 GLY A C 1
ATOM 749 O O . GLY A 1 97 ? -10.18 -7.125 0.008 1 98.81 97 GLY A O 1
ATOM 750 N N . ALA A 1 98 ? -8.156 -6.539 -0.754 1 98.94 98 ALA A N 1
ATOM 751 C CA . ALA A 1 98 ? -8.43 -7.027 -2.104 1 98.94 98 ALA A CA 1
ATOM 752 C C . ALA A 1 98 ? -8.258 -8.547 -2.182 1 98.94 98 ALA A C 1
ATOM 754 O O . ALA A 1 98 ? -8.766 -9.188 -3.104 1 98.94 98 ALA A O 1
ATOM 755 N N . LEU A 1 99 ? -7.531 -9.195 -1.293 1 98.94 99 LEU A N 1
ATOM 756 C CA . LEU A 1 99 ? -7.098 -10.578 -1.413 1 98.94 99 LEU A CA 1
ATOM 757 C C . LEU A 1 99 ? -8.242 -11.539 -1.08 1 98.94 99 LEU A C 1
ATOM 759 O O . LEU A 1 99 ? -9.016 -11.281 -0.159 1 98.94 99 LEU A O 1
ATOM 763 N N . ILE A 1 100 ? -8.344 -12.578 -1.787 1 98.94 100 ILE A N 1
ATOM 764 C CA . ILE A 1 100 ? -9.258 -13.68 -1.519 1 98.94 100 ILE A CA 1
ATOM 765 C C . ILE A 1 100 ? -8.523 -15.008 -1.692 1 98.94 100 ILE A C 1
ATOM 767 O O . ILE A 1 100 ? -7.398 -15.047 -2.201 1 98.94 100 ILE A O 1
ATOM 771 N N . GLY A 1 101 ? -9.117 -16.062 -1.228 1 98.81 101 GLY A N 1
ATOM 772 C CA . GLY A 1 101 ? -8.547 -17.391 -1.36 1 98.81 101 GLY A CA 1
ATOM 773 C C . GLY A 1 101 ? -8.68 -17.969 -2.758 1 98.81 101 GLY A C 1
ATOM 774 O O . GLY A 1 101 ? -9.43 -17.438 -3.582 1 98.81 101 GLY A O 1
ATOM 775 N N . ALA A 1 102 ? -8.016 -19.031 -2.977 1 98.62 102 ALA A N 1
ATOM 776 C CA . ALA A 1 102 ? -7.883 -19.672 -4.285 1 98.62 102 ALA A CA 1
ATOM 777 C C . ALA A 1 102 ? -9.234 -20.156 -4.801 1 98.62 102 ALA A C 1
ATOM 779 O O . ALA A 1 102 ? -9.406 -20.359 -6.004 1 98.62 102 ALA A O 1
ATOM 780 N N . PHE A 1 103 ? -10.188 -20.359 -3.9 1 98.62 103 PHE A N 1
ATOM 781 C CA . PHE A 1 103 ? -11.477 -20.906 -4.309 1 98.62 103 PHE A CA 1
ATOM 782 C C . PHE A 1 103 ? -12.617 -19.984 -3.883 1 98.62 103 PHE A C 1
ATOM 784 O O . PHE A 1 103 ? -13.789 -20.375 -3.926 1 98.62 103 PHE A O 1
ATOM 791 N N . ASP A 1 104 ? -12.297 -18.828 -3.361 1 98.75 104 ASP A N 1
ATOM 792 C CA . ASP A 1 104 ? -13.281 -17.812 -2.998 1 98.75 104 ASP A CA 1
ATOM 793 C C . ASP A 1 104 ? -13.859 -17.141 -4.238 1 98.75 104 ASP A C 1
ATOM 795 O O . ASP A 1 104 ? -13.211 -17.094 -5.285 1 98.75 104 ASP A O 1
ATOM 799 N N . PRO A 1 105 ? -15.039 -16.656 -4.184 1 98.81 105 PRO A N 1
ATOM 800 C CA . PRO A 1 105 ? -15.594 -15.914 -5.316 1 98.81 105 PRO A CA 1
ATOM 801 C C . PRO A 1 105 ? -14.875 -14.586 -5.551 1 98.81 105 PRO A C 1
ATOM 803 O O . PRO A 1 105 ? -14.469 -13.922 -4.594 1 98.81 105 PRO A O 1
ATOM 806 N N . ILE A 1 106 ? -14.641 -14.242 -6.809 1 98.94 106 ILE A N 1
ATOM 807 C CA . ILE A 1 106 ? -14.25 -12.883 -7.18 1 98.94 106 ILE A CA 1
ATOM 808 C C . ILE A 1 106 ? -15.469 -11.969 -7.16 1 98.94 106 ILE A C 1
ATOM 810 O O . ILE A 1 106 ? -16.406 -12.156 -7.938 1 98.94 106 ILE A O 1
ATOM 814 N N . ALA A 1 107 ? -15.5 -11.008 -6.273 1 98.88 107 ALA A N 1
ATOM 815 C CA . ALA A 1 107 ? -16.594 -10.039 -6.219 1 98.88 107 ALA A CA 1
ATOM 816 C C . ALA A 1 107 ? -16.422 -8.969 -7.293 1 98.88 107 ALA A C 1
ATOM 818 O O . ALA A 1 107 ? -15.578 -8.086 -7.172 1 98.88 107 ALA A O 1
ATOM 819 N N . LEU A 1 108 ? -17.219 -9.078 -8.32 1 98.81 108 LEU A N 1
ATOM 820 C CA . LEU A 1 108 ? -17.188 -8.031 -9.336 1 98.81 108 LEU A CA 1
ATOM 821 C C . LEU A 1 108 ? -17.781 -6.734 -8.805 1 98.81 108 LEU A C 1
ATOM 823 O O . LEU A 1 108 ? -18.906 -6.719 -8.312 1 98.81 108 LEU A O 1
ATOM 827 N N . PRO A 1 109 ? -17 -5.656 -8.867 1 98.56 109 PRO A N 1
ATOM 828 C CA . PRO A 1 109 ? -17.547 -4.391 -8.375 1 98.56 109 PRO A CA 1
ATOM 829 C C . PRO A 1 109 ? -18.781 -3.938 -9.164 1 98.56 109 PRO A C 1
ATOM 831 O O . PRO A 1 109 ? -18.812 -4.07 -10.391 1 98.56 109 PRO A O 1
ATOM 834 N N . SER A 1 110 ? -19.734 -3.379 -8.5 1 97.69 110 SER A N 1
ATOM 835 C CA . SER A 1 110 ? -20.969 -2.914 -9.141 1 97.69 110 SER A CA 1
ATOM 836 C C . SER A 1 110 ? -20.703 -1.676 -9.992 1 97.69 110 SER A C 1
ATOM 838 O O . SER A 1 110 ? -21.484 -1.357 -10.891 1 97.69 110 SER A O 1
ATOM 840 N N . VAL A 1 111 ? -19.578 -1.021 -9.758 1 98.38 111 VAL A N 1
ATOM 841 C CA . VAL A 1 111 ? -19.312 0.265 -10.398 1 98.38 111 VAL A CA 1
ATOM 842 C C . VAL A 1 111 ? -18.406 0.063 -11.609 1 98.38 111 VAL A C 1
ATOM 844 O O . VAL A 1 111 ? -17.938 1.032 -12.211 1 98.38 111 VAL A O 1
ATOM 847 N N . SER A 1 112 ? -18.141 -1.206 -11.984 1 98.56 112 SER A N 1
ATOM 848 C CA . SER A 1 112 ? -17.281 -1.476 -13.133 1 98.56 112 SER A CA 1
ATOM 849 C C . SER A 1 112 ? -17.812 -2.648 -13.953 1 98.56 112 SER A C 1
ATOM 851 O O . SER A 1 112 ? -18.234 -3.66 -13.391 1 98.56 112 SER A O 1
ATOM 853 N N . ASP A 1 113 ? -17.781 -2.514 -15.258 1 98.06 113 ASP A N 1
ATOM 854 C CA . ASP A 1 113 ? -18.094 -3.607 -16.172 1 98.06 113 ASP A CA 1
ATOM 855 C C . ASP A 1 113 ? -16.844 -4.035 -16.953 1 98.06 113 ASP A C 1
ATOM 857 O O . ASP A 1 113 ? -16.969 -4.754 -17.953 1 98.06 113 ASP A O 1
ATOM 861 N N . GLN A 1 114 ? -15.711 -3.559 -16.547 1 98.81 114 GLN A N 1
ATOM 862 C CA . GLN A 1 114 ? -14.477 -3.865 -17.266 1 98.81 114 GLN A CA 1
ATOM 863 C C . GLN A 1 114 ? -13.469 -4.566 -16.359 1 98.81 114 GLN A C 1
ATOM 865 O O . GLN A 1 114 ? -12.32 -4.137 -16.25 1 98.81 114 GLN A O 1
ATOM 870 N N . VAL A 1 115 ? -13.938 -5.625 -15.688 1 98.94 115 VAL A N 1
ATOM 871 C CA . VAL A 1 115 ? -13.086 -6.395 -14.789 1 98.94 115 VAL A CA 1
ATOM 872 C C . VAL A 1 115 ? -12.32 -7.449 -15.586 1 98.94 115 VAL A C 1
ATOM 874 O O . VAL A 1 115 ? -12.906 -8.195 -16.359 1 98.94 115 VAL A O 1
ATOM 877 N N . ASP A 1 116 ? -11.023 -7.469 -15.422 1 98.94 116 ASP A N 1
ATOM 878 C CA . ASP A 1 116 ? -10.078 -8.258 -16.203 1 98.94 116 ASP A CA 1
ATOM 879 C C . ASP A 1 116 ? -9.297 -9.227 -15.32 1 98.94 116 ASP A C 1
ATOM 881 O O . ASP A 1 116 ? -9.32 -9.109 -14.094 1 98.94 116 ASP A O 1
ATOM 885 N N . TRP A 1 117 ? -8.75 -10.281 -15.938 1 98.94 117 TRP A N 1
ATOM 886 C CA . TRP A 1 117 ? -7.879 -11.234 -15.258 1 98.94 117 TRP A CA 1
ATOM 887 C C . TRP A 1 117 ? -6.41 -10.945 -15.555 1 98.94 117 TRP A C 1
ATOM 889 O O . TRP A 1 117 ? -6.086 -10.359 -16.594 1 98.94 117 TRP A O 1
ATOM 899 N N . GLU A 1 118 ? -5.559 -11.258 -14.594 1 98.94 118 GLU A N 1
ATOM 900 C CA . GLU A 1 118 ? -4.113 -11.164 -14.773 1 98.94 118 GLU A CA 1
ATOM 901 C C . GLU A 1 118 ? -3.387 -12.258 -13.992 1 98.94 118 GLU A C 1
ATOM 903 O O . GLU A 1 118 ? -3.119 -12.102 -12.797 1 98.94 118 GLU A O 1
ATOM 908 N N . ALA A 1 119 ? -3.021 -13.352 -14.609 1 98.94 119 ALA A N 1
ATOM 909 C CA . ALA A 1 119 ? -2.258 -14.422 -13.969 1 98.94 119 ALA A CA 1
ATOM 910 C C . ALA A 1 119 ? -0.83 -13.969 -13.672 1 98.94 119 ALA A C 1
ATOM 912 O O . ALA A 1 119 ? -0.137 -13.461 -14.555 1 98.94 119 ALA A O 1
ATOM 913 N N . GLU A 1 120 ? -0.426 -14.164 -12.461 1 98.94 120 GLU A N 1
ATOM 914 C CA . GLU A 1 120 ? 0.914 -13.719 -12.086 1 98.94 120 GLU A CA 1
ATOM 915 C C . GLU A 1 120 ? 1.575 -14.703 -11.125 1 98.94 120 GLU A C 1
ATOM 917 O O . GLU A 1 120 ? 0.898 -15.344 -10.32 1 98.94 120 GLU A O 1
ATOM 922 N N . LEU A 1 121 ? 2.883 -14.82 -11.195 1 98.94 121 LEU A N 1
ATOM 923 C CA . LEU A 1 121 ? 3.674 -15.461 -10.156 1 98.94 121 LEU A CA 1
ATOM 924 C C . LEU A 1 121 ? 3.791 -14.57 -8.93 1 98.94 121 LEU A C 1
ATOM 926 O O . LEU A 1 121 ? 4.234 -13.422 -9.031 1 98.94 121 LEU A O 1
ATOM 930 N N . GLY A 1 122 ? 3.318 -15.07 -7.805 1 98.88 122 GLY A N 1
ATOM 931 C CA . GLY A 1 122 ? 3.527 -14.391 -6.535 1 98.88 122 GLY A CA 1
ATOM 932 C C . GLY A 1 122 ? 4.785 -14.844 -5.816 1 98.88 122 GLY A C 1
ATOM 933 O O . GLY A 1 122 ? 5.109 -16.031 -5.816 1 98.88 122 GLY A O 1
ATOM 934 N N . VAL A 1 123 ? 5.5 -13.914 -5.234 1 98.94 123 VAL A N 1
ATOM 935 C CA . VAL A 1 123 ? 6.676 -14.18 -4.414 1 98.94 123 VAL A CA 1
ATOM 936 C C . VAL A 1 123 ? 6.41 -13.734 -2.975 1 98.94 123 VAL A C 1
ATOM 938 O O . VAL A 1 123 ? 5.969 -12.609 -2.734 1 98.94 123 VAL A O 1
ATOM 941 N N . VAL A 1 124 ? 6.613 -14.594 -2.057 1 98.94 124 VAL A N 1
ATOM 942 C CA . VAL A 1 124 ? 6.449 -14.25 -0.646 1 98.94 124 VAL A CA 1
ATOM 943 C C . VAL A 1 124 ? 7.816 -14.203 0.035 1 98.94 124 VAL A C 1
ATOM 945 O O . VAL A 1 124 ? 8.625 -15.125 -0.115 1 98.94 124 VAL A O 1
ATOM 948 N N . ILE A 1 125 ? 8.047 -13.148 0.781 1 98.94 125 ILE A N 1
ATOM 949 C CA . ILE A 1 125 ? 9.32 -12.93 1.459 1 98.94 125 ILE A CA 1
ATOM 950 C C . ILE A 1 125 ? 9.359 -13.742 2.754 1 98.94 125 ILE A C 1
ATOM 952 O O . ILE A 1 125 ? 8.375 -13.789 3.494 1 98.94 125 ILE A O 1
ATOM 956 N N . GLY A 1 126 ? 10.523 -14.359 3.023 1 98.69 126 GLY A N 1
ATOM 957 C CA . GLY A 1 126 ? 10.648 -15.203 4.199 1 98.69 126 GLY A CA 1
ATOM 958 C C . GLY A 1 126 ? 11.672 -14.695 5.191 1 98.69 126 GLY A C 1
ATOM 959 O O . GLY A 1 126 ? 11.711 -15.148 6.34 1 98.69 126 GLY A O 1
ATOM 960 N N . ARG A 1 127 ? 12.539 -13.828 4.73 1 98.19 127 ARG A N 1
ATOM 961 C CA . ARG A 1 127 ? 13.539 -13.141 5.531 1 98.19 127 ARG A CA 1
ATOM 962 C C . ARG A 1 127 ? 13.617 -11.664 5.156 1 98.19 127 ARG A C 1
ATOM 964 O O . ARG A 1 127 ? 13.438 -11.297 3.99 1 98.19 127 ARG A O 1
ATOM 971 N N . PRO A 1 128 ? 13.891 -10.773 6.172 1 98.62 128 PRO A N 1
ATOM 972 C CA . PRO A 1 128 ? 14 -9.359 5.824 1 98.62 128 PRO A CA 1
ATOM 973 C C . PRO A 1 128 ? 15.062 -9.094 4.754 1 98.62 128 PRO A C 1
ATOM 975 O O . PRO A 1 128 ? 16.109 -9.742 4.746 1 98.62 128 PRO A O 1
ATOM 978 N N . ALA A 1 129 ? 14.773 -8.203 3.811 1 98.81 129 ALA A N 1
ATOM 979 C CA . ALA A 1 129 ? 15.695 -7.789 2.76 1 98.81 129 ALA A CA 1
ATOM 980 C C . ALA A 1 129 ? 15.812 -6.27 2.701 1 98.81 129 ALA A C 1
ATOM 982 O O . ALA A 1 129 ? 14.82 -5.574 2.484 1 98.81 129 ALA A O 1
ATOM 983 N N . ARG A 1 130 ? 16.922 -5.684 2.949 1 98.81 130 ARG A N 1
ATOM 984 C CA . ARG A 1 130 ? 17.25 -4.262 2.861 1 98.81 130 ARG A CA 1
ATOM 985 C C . ARG A 1 130 ? 18.531 -4.043 2.08 1 98.81 130 ARG A C 1
ATOM 987 O O . ARG A 1 130 ? 19.609 -4.461 2.516 1 98.81 130 ARG A O 1
ATOM 994 N N . ARG A 1 131 ? 18.406 -3.451 0.894 1 98.5 131 ARG A N 1
ATOM 995 C CA . ARG A 1 131 ? 19.547 -3.139 0.048 1 98.5 131 ARG A CA 1
ATOM 996 C C . ARG A 1 131 ? 20.375 -4.391 -0.244 1 98.5 131 ARG A C 1
ATOM 998 O O . ARG A 1 131 ? 21.578 -4.402 -0.036 1 98.5 131 ARG A O 1
ATOM 1005 N N . VAL A 1 132 ? 19.672 -5.426 -0.634 1 98.56 132 VAL A N 1
ATOM 1006 C CA . VAL A 1 132 ? 20.344 -6.695 -0.931 1 98.56 132 VAL A CA 1
ATOM 1007 C C . VAL A 1 132 ? 20.719 -6.746 -2.41 1 98.56 132 VAL A C 1
ATOM 1009 O O . VAL A 1 132 ? 19.984 -6.234 -3.262 1 98.56 132 VAL A O 1
ATOM 1012 N N . ASP A 1 133 ? 21.828 -7.344 -2.705 1 98.19 133 ASP A N 1
ATOM 1013 C CA . ASP A 1 133 ? 22.25 -7.586 -4.082 1 98.19 133 ASP A CA 1
ATOM 1014 C C . ASP A 1 133 ? 21.391 -8.664 -4.738 1 98.19 133 ASP A C 1
ATOM 1016 O O . ASP A 1 133 ? 20.984 -9.625 -4.082 1 98.19 133 ASP A O 1
ATOM 1020 N N . ALA A 1 134 ? 21.25 -8.547 -6.031 1 97.88 134 ALA A N 1
ATOM 1021 C CA . ALA A 1 134 ? 20.438 -9.523 -6.766 1 97.88 134 ALA A CA 1
ATOM 1022 C C . ALA A 1 134 ? 20.984 -10.938 -6.574 1 97.88 134 ALA A C 1
ATOM 1024 O O . ALA A 1 134 ? 20.203 -11.898 -6.52 1 97.88 134 ALA A O 1
ATOM 1025 N N . ARG A 1 135 ? 22.281 -11.141 -6.434 1 97.19 135 ARG A N 1
ATOM 1026 C CA . ARG A 1 135 ? 22.922 -12.453 -6.324 1 97.19 135 ARG A CA 1
ATOM 1027 C C . ARG A 1 135 ? 22.469 -13.172 -5.055 1 97.19 135 ARG A C 1
ATOM 1029 O O . ARG A 1 135 ? 22.547 -14.398 -4.977 1 97.19 135 ARG A O 1
ATOM 1036 N N . HIS A 1 136 ? 21.953 -12.359 -4.035 1 97.19 136 HIS A N 1
ATOM 1037 C CA . HIS A 1 136 ? 21.562 -12.953 -2.762 1 97.19 136 HIS A CA 1
ATOM 1038 C C . HIS A 1 136 ? 20.062 -12.797 -2.514 1 97.19 136 HIS A C 1
ATOM 1040 O O . HIS A 1 136 ? 19.562 -13.188 -1.459 1 97.19 136 HIS A O 1
ATOM 1046 N N . ALA A 1 137 ? 19.406 -12.211 -3.457 1 98.12 137 ALA A N 1
ATOM 1047 C CA . ALA A 1 137 ? 18.016 -11.812 -3.266 1 98.12 137 ALA A CA 1
ATOM 1048 C C . ALA A 1 137 ? 17.125 -13.023 -3.031 1 98.12 137 ALA A C 1
ATOM 1050 O O . ALA A 1 137 ? 16.219 -12.992 -2.193 1 98.12 137 ALA A O 1
ATOM 1051 N N . LEU A 1 138 ? 17.375 -14.125 -3.693 1 98 138 LEU A N 1
ATOM 1052 C CA . LEU A 1 138 ? 16.531 -15.305 -3.605 1 98 138 LEU A CA 1
ATOM 1053 C C . LEU A 1 138 ? 16.641 -15.953 -2.229 1 98 138 LEU A C 1
ATOM 1055 O O . LEU A 1 138 ? 15.766 -16.734 -1.831 1 98 138 LEU A O 1
ATOM 1059 N N . ASP A 1 139 ? 17.719 -15.664 -1.46 1 96.94 139 ASP A N 1
ATOM 1060 C CA . ASP A 1 139 ? 17.875 -16.172 -0.101 1 96.94 139 ASP A CA 1
ATOM 1061 C C . ASP A 1 139 ? 16.781 -15.633 0.822 1 96.94 139 ASP A C 1
ATOM 1063 O O . ASP A 1 139 ? 16.578 -16.156 1.92 1 96.94 139 ASP A O 1
ATOM 1067 N N . HIS A 1 140 ? 16.109 -14.633 0.357 1 98.31 140 HIS A N 1
ATOM 1068 C CA . HIS A 1 140 ? 15.117 -13.977 1.199 1 98.31 140 HIS A CA 1
ATOM 1069 C C . HIS A 1 140 ? 13.711 -14.438 0.845 1 98.31 140 HIS A C 1
ATOM 1071 O O . HIS A 1 140 ? 12.742 -14.023 1.486 1 98.31 140 HIS A O 1
ATOM 1077 N N . VAL A 1 141 ? 13.57 -15.289 -0.104 1 98.56 141 VAL A N 1
ATOM 1078 C CA . VAL A 1 141 ? 12.273 -15.758 -0.575 1 98.56 141 VAL A CA 1
ATOM 1079 C C . VAL A 1 141 ? 11.82 -16.953 0.259 1 98.56 141 VAL A C 1
ATOM 1081 O O . VAL A 1 141 ? 12.562 -17.938 0.401 1 98.56 141 VAL A O 1
ATOM 1084 N N . ALA A 1 142 ? 10.609 -16.828 0.844 1 98.69 142 ALA A N 1
ATOM 1085 C CA . ALA A 1 142 ? 9.992 -17.984 1.479 1 98.69 142 ALA A CA 1
ATOM 1086 C C . ALA A 1 142 ? 9.531 -19 0.436 1 98.69 142 ALA A C 1
ATOM 1088 O O . ALA A 1 142 ? 9.742 -20.203 0.595 1 98.69 142 ALA A O 1
ATOM 1089 N N . GLY A 1 143 ? 8.883 -18.469 -0.593 1 98.75 143 GLY A N 1
ATOM 1090 C CA . GLY A 1 143 ? 8.359 -19.344 -1.642 1 98.75 143 GLY A CA 1
ATOM 1091 C C . GLY A 1 143 ? 7.527 -18.594 -2.668 1 98.75 143 GLY A C 1
ATOM 1092 O O . GLY A 1 143 ? 7.613 -17.375 -2.773 1 98.75 143 GLY A O 1
ATOM 1093 N N . TYR A 1 144 ? 6.836 -19.375 -3.457 1 98.81 144 TYR A N 1
ATOM 1094 C CA . TYR A 1 144 ? 6.059 -18.859 -4.582 1 98.81 144 TYR A CA 1
ATOM 1095 C C . TYR A 1 144 ? 4.598 -19.266 -4.465 1 98.81 144 TYR A C 1
ATOM 1097 O O . TYR A 1 144 ? 4.281 -20.312 -3.877 1 98.81 144 TYR A O 1
ATOM 1105 N N . THR A 1 145 ? 3.742 -18.453 -5.004 1 98.94 145 THR A N 1
ATOM 1106 C CA . THR A 1 145 ? 2.305 -18.703 -4.988 1 98.94 145 THR A CA 1
ATOM 1107 C C . THR A 1 145 ? 1.653 -18.203 -6.273 1 98.94 145 THR A C 1
ATOM 1109 O O . THR A 1 145 ? 2.324 -17.625 -7.133 1 98.94 145 THR A O 1
ATOM 1112 N N . VAL A 1 146 ? 0.397 -18.547 -6.453 1 98.94 146 VAL A N 1
ATOM 1113 C CA . VAL A 1 146 ? -0.377 -18.078 -7.602 1 98.94 146 VAL A CA 1
ATOM 1114 C C . VAL A 1 146 ? -1.146 -16.812 -7.23 1 98.94 146 VAL A C 1
ATOM 1116 O O . VAL A 1 146 ? -1.753 -16.75 -6.16 1 98.94 146 VAL A O 1
ATOM 1119 N N . VAL A 1 147 ? -1.031 -15.82 -8.039 1 99 147 VAL A N 1
ATOM 1120 C CA . VAL A 1 147 ? -1.807 -14.586 -7.895 1 99 147 VAL A CA 1
ATOM 1121 C C . VAL A 1 147 ? -2.609 -14.328 -9.164 1 99 147 VAL A C 1
ATOM 1123 O O . VAL A 1 147 ? -2.104 -14.523 -10.273 1 99 147 VAL A O 1
ATOM 1126 N N . ASN A 1 148 ? -3.82 -14.031 -9.07 1 99 148 ASN A N 1
ATOM 1127 C CA . ASN A 1 148 ? -4.531 -13.352 -10.148 1 99 148 ASN A CA 1
ATOM 1128 C C . ASN A 1 148 ? -4.852 -11.906 -9.789 1 99 148 ASN A C 1
ATOM 1130 O O . ASN A 1 148 ? -5.703 -11.648 -8.938 1 99 148 ASN A O 1
ATOM 1134 N N . ASP A 1 149 ? -4.129 -10.984 -10.414 1 98.94 149 ASP A N 1
ATOM 1135 C CA . ASP A 1 149 ? -4.258 -9.555 -10.156 1 98.94 149 ASP A CA 1
ATOM 1136 C C . ASP A 1 149 ? -5.477 -8.969 -10.867 1 98.94 149 ASP A C 1
ATOM 1138 O O . ASP A 1 149 ? -5.34 -8.094 -11.727 1 98.94 149 ASP A O 1
ATOM 1142 N N . VAL A 1 150 ? -6.602 -9.406 -10.438 1 98.94 150 VAL A N 1
ATOM 1143 C CA . VAL A 1 150 ? -7.855 -8.922 -11 1 98.94 150 VAL A CA 1
ATOM 1144 C C . VAL A 1 150 ? -7.875 -7.395 -10.984 1 98.94 150 VAL A C 1
ATOM 1146 O O . VAL A 1 150 ? -7.469 -6.77 -10.008 1 98.94 150 VAL A O 1
ATOM 1149 N N . THR A 1 151 ? -8.336 -6.801 -12.102 1 98.88 151 THR A N 1
ATOM 1150 C CA . THR A 1 151 ? -8.227 -5.367 -12.344 1 98.88 151 THR A CA 1
ATOM 1151 C C . THR A 1 151 ? -9.539 -4.809 -12.891 1 98.88 151 THR A C 1
ATOM 1153 O O . THR A 1 151 ? -10.109 -5.367 -13.836 1 98.88 151 THR A O 1
ATOM 1156 N N . ALA A 1 152 ? -10.023 -3.766 -12.297 1 98.94 152 ALA A N 1
ATOM 1157 C CA . ALA A 1 152 ? -11.039 -2.939 -12.953 1 98.94 152 ALA A CA 1
ATOM 1158 C C . ALA A 1 152 ? -10.391 -1.935 -13.898 1 98.94 152 ALA A C 1
ATOM 1160 O O . ALA A 1 152 ? -9.914 -0.883 -13.469 1 98.94 152 ALA A O 1
ATOM 1161 N N . ARG A 1 153 ? -10.469 -2.195 -15.203 1 98.88 153 ARG A N 1
ATOM 1162 C CA . ARG A 1 153 ? -9.672 -1.487 -16.188 1 98.88 153 ARG A CA 1
ATOM 1163 C C . ARG A 1 153 ? -10.125 -0.038 -16.328 1 98.88 153 ARG A C 1
ATOM 1165 O O . ARG A 1 153 ? -9.297 0.864 -16.5 1 98.88 153 ARG A O 1
ATOM 1172 N N . ASP A 1 154 ? -11.422 0.222 -16.281 1 98.75 154 ASP A N 1
ATOM 1173 C CA . ASP A 1 154 ? -11.938 1.583 -16.391 1 98.75 154 ASP A CA 1
ATOM 1174 C C . ASP A 1 154 ? -11.461 2.441 -15.211 1 98.75 154 ASP A C 1
ATOM 1176 O O . ASP A 1 154 ? -11.188 3.633 -15.383 1 98.75 154 ASP A O 1
ATOM 1180 N N . TRP A 1 155 ? -11.297 1.885 -14.039 1 98.88 155 TRP A N 1
ATOM 1181 C CA . TRP A 1 155 ? -10.789 2.602 -12.875 1 98.88 155 TRP A CA 1
ATOM 1182 C C . TRP A 1 155 ? -9.273 2.732 -12.938 1 98.88 155 TRP A C 1
ATOM 1184 O O . TRP A 1 155 ? -8.711 3.744 -12.516 1 98.88 155 TRP A O 1
ATOM 1194 N N . GLN A 1 156 ? -8.609 1.653 -13.43 1 98.69 156 GLN A N 1
ATOM 1195 C CA . GLN A 1 156 ? -7.164 1.697 -13.609 1 98.69 156 GLN A CA 1
ATOM 1196 C C . GLN A 1 156 ? -6.754 2.865 -14.5 1 98.69 156 GLN A C 1
ATOM 1198 O O . GLN A 1 156 ? -5.719 3.496 -14.266 1 98.69 156 GLN A O 1
ATOM 1203 N N . HIS A 1 157 ? -7.562 3.18 -15.492 1 98 157 HIS A N 1
ATOM 1204 C CA . HIS A 1 157 ? -7.172 4.148 -16.516 1 98 157 HIS A CA 1
ATOM 1205 C C . HIS A 1 157 ? -7.773 5.52 -16.234 1 98 157 HIS A C 1
ATOM 1207 O O . HIS A 1 157 ? -7.652 6.434 -17.047 1 98 157 HIS A O 1
ATOM 1213 N N . ARG A 1 158 ? -8.422 5.703 -15.102 1 98.06 158 ARG A N 1
ATOM 1214 C CA . ARG A 1 158 ? -8.961 7.008 -14.734 1 98.06 158 ARG A CA 1
ATOM 1215 C C . ARG A 1 158 ? -7.852 8.039 -14.578 1 98.06 158 ARG A C 1
ATOM 1217 O O . ARG A 1 158 ? -8.055 9.227 -14.859 1 98.06 158 ARG A O 1
ATOM 1224 N N . THR A 1 159 ? -6.73 7.621 -14.055 1 97.62 159 THR A N 1
ATOM 1225 C CA . THR A 1 159 ? -5.555 8.469 -13.867 1 97.62 159 THR A CA 1
ATOM 1226 C C . THR A 1 159 ? -4.289 7.742 -14.32 1 97.62 159 THR A C 1
ATOM 1228 O O . THR A 1 159 ? -4.363 6.637 -14.867 1 97.62 159 THR A O 1
ATOM 1231 N N . ARG A 1 160 ? -3.17 8.406 -14.156 1 95.62 160 ARG A N 1
ATOM 1232 C CA . ARG A 1 160 ? -1.887 7.801 -14.492 1 95.62 160 ARG A CA 1
ATOM 1233 C C . ARG A 1 160 ? -1.56 6.648 -13.547 1 95.62 160 ARG A C 1
ATOM 1235 O O . ARG A 1 160 ? -0.892 5.688 -13.938 1 95.62 160 ARG A O 1
ATOM 1242 N N . GLU A 1 161 ? -2.012 6.703 -12.305 1 98.62 161 GLU A N 1
ATOM 1243 C CA . GLU A 1 161 ? -1.721 5.703 -11.289 1 98.62 161 GLU A CA 1
ATOM 1244 C C . GLU A 1 161 ? -2.699 4.535 -11.367 1 98.62 161 GLU A C 1
AT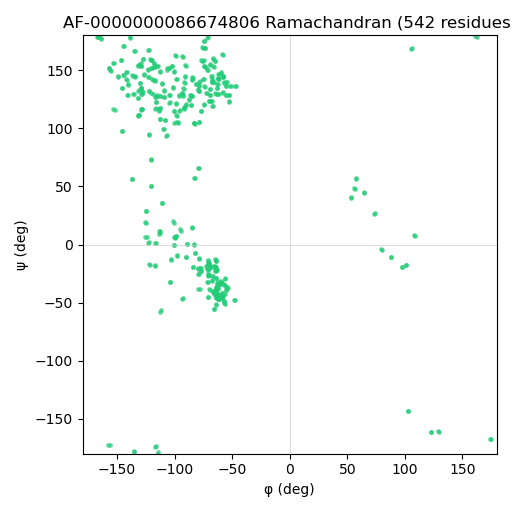OM 1246 O O . GLU A 1 161 ? -3.904 4.738 -11.539 1 98.62 161 GLU A O 1
ATOM 1251 N N . PHE A 1 162 ? -2.266 3.312 -11.148 1 98.81 162 PHE A N 1
ATOM 1252 C CA . PHE A 1 162 ? -3.029 2.086 -11.352 1 98.81 162 PHE A CA 1
ATOM 1253 C C . PHE A 1 162 ? -3.893 1.777 -10.133 1 98.81 162 PHE A C 1
ATOM 1255 O O . PHE A 1 162 ? -4.871 1.033 -10.234 1 98.81 162 PHE A O 1
ATOM 1262 N N . LEU A 1 163 ? -3.59 2.34 -8.992 1 98.88 163 LEU A N 1
ATOM 1263 C CA . LEU A 1 163 ? -4.039 1.823 -7.703 1 98.88 163 LEU A CA 1
ATOM 1264 C C . LEU A 1 163 ? -5.559 1.691 -7.676 1 98.88 163 LEU A C 1
ATOM 1266 O O . LEU A 1 163 ? -6.09 0.671 -7.227 1 98.88 163 LEU A O 1
ATOM 1270 N N . SER A 1 164 ? -6.293 2.635 -8.25 1 98.88 164 SER A N 1
ATOM 1271 C CA . SER A 1 164 ? -7.746 2.689 -8.156 1 98.88 164 SER A CA 1
ATOM 1272 C C . SER A 1 164 ? -8.391 1.48 -8.82 1 98.88 164 SER A C 1
ATOM 1274 O O . SER A 1 164 ? -9.453 1.024 -8.398 1 98.88 164 SER A O 1
ATOM 1276 N N . GLY A 1 165 ? -7.77 0.963 -9.766 1 98.88 165 GLY A N 1
ATOM 1277 C CA . GLY A 1 165 ? -8.352 -0.174 -10.453 1 98.88 165 GLY A CA 1
ATOM 1278 C C . GLY A 1 165 ? -7.805 -1.507 -9.977 1 98.88 165 GLY A C 1
ATOM 1279 O O . GLY A 1 165 ? -8.352 -2.562 -10.312 1 98.88 165 GLY A O 1
ATOM 1280 N N . LYS A 1 166 ? -6.75 -1.463 -9.156 1 98.94 166 LYS A N 1
ATOM 1281 C CA . LYS A 1 166 ? -5.98 -2.678 -8.898 1 98.94 166 LYS A CA 1
ATOM 1282 C C . LYS A 1 166 ? -6.324 -3.262 -7.527 1 98.94 166 LYS A C 1
ATOM 1284 O O . LYS A 1 166 ? -6.035 -4.43 -7.258 1 98.94 166 LYS A O 1
ATOM 1289 N N . THR A 1 167 ? -7.031 -2.453 -6.691 1 98.94 167 THR A N 1
ATOM 1290 C CA . THR A 1 167 ? -7.137 -2.908 -5.312 1 98.94 167 THR A CA 1
ATOM 1291 C C . THR A 1 167 ? -8.594 -2.992 -4.879 1 98.94 167 THR A C 1
ATOM 1293 O O . THR A 1 167 ? -8.914 -2.793 -3.705 1 98.94 167 THR A O 1
ATOM 1296 N N . PHE A 1 168 ? -9.484 -3.23 -5.801 1 98.94 168 PHE A N 1
ATOM 1297 C CA . PHE A 1 168 ? -10.875 -3.416 -5.422 1 98.94 168 PHE A CA 1
ATOM 1298 C C . PHE A 1 168 ? -11.023 -4.566 -4.438 1 98.94 168 PHE A C 1
ATOM 1300 O O . PHE A 1 168 ? -10.359 -5.598 -4.574 1 98.94 168 PHE A O 1
ATOM 1307 N N . GLU A 1 169 ? -11.906 -4.434 -3.539 1 98.81 169 GLU A N 1
ATOM 1308 C CA . GLU A 1 169 ? -12.133 -5.363 -2.436 1 98.81 169 GLU A CA 1
ATOM 1309 C C . GLU A 1 169 ? -12.539 -6.742 -2.949 1 98.81 169 GLU A C 1
ATOM 1311 O O . GLU A 1 169 ? -13.352 -6.848 -3.871 1 98.81 169 GLU A O 1
ATOM 1316 N N . ALA A 1 170 ? -11.883 -7.805 -2.475 1 98.88 170 ALA A N 1
ATOM 1317 C CA . ALA A 1 170 ? -12.25 -9.203 -2.66 1 98.88 170 ALA A CA 1
ATOM 1318 C C . ALA A 1 170 ? -12.18 -9.602 -4.133 1 98.88 170 ALA A C 1
ATOM 1320 O O . ALA A 1 170 ? -13.062 -10.297 -4.641 1 98.88 170 ALA A O 1
ATOM 1321 N N . THR A 1 171 ? -11.07 -9.164 -4.762 1 98.94 171 THR A N 1
ATOM 1322 C CA . THR A 1 171 ? -11 -9.453 -6.191 1 98.94 171 THR A CA 1
ATOM 1323 C C . THR A 1 171 ? -9.75 -10.258 -6.52 1 98.94 171 THR A C 1
ATOM 1325 O O . THR A 1 171 ? -9.664 -10.875 -7.582 1 98.94 171 THR A O 1
ATOM 1328 N N . THR A 1 172 ? -8.75 -10.312 -5.648 1 98.94 172 THR A N 1
ATOM 1329 C CA . THR A 1 172 ? -7.422 -10.789 -6.016 1 98.94 172 THR A CA 1
ATOM 1330 C C . THR A 1 172 ? -7.129 -12.141 -5.363 1 98.94 172 THR A C 1
ATOM 1332 O O . THR A 1 172 ? -6.711 -12.195 -4.203 1 98.94 172 THR A O 1
ATOM 1335 N N . PRO A 1 173 ? -7.27 -13.211 -6.035 1 98.94 173 PRO A N 1
ATOM 1336 C CA . PRO A 1 173 ? -6.938 -14.523 -5.477 1 98.94 173 PRO A CA 1
ATOM 1337 C C . PRO A 1 173 ? -5.438 -14.719 -5.277 1 98.94 173 PRO A C 1
ATOM 1339 O O . PRO A 1 173 ? -4.645 -14.367 -6.152 1 98.94 173 PRO A O 1
ATOM 1342 N N . VAL A 1 174 ? -5.098 -15.203 -4.16 1 98.94 174 VAL A N 1
ATOM 1343 C CA . VAL A 1 174 ? -3.725 -15.57 -3.824 1 98.94 174 VAL A CA 1
ATOM 1344 C C . VAL A 1 174 ? -3.703 -16.969 -3.205 1 98.94 174 VAL A C 1
ATOM 1346 O O . VAL A 1 174 ? -4.379 -17.219 -2.207 1 98.94 174 VAL A O 1
ATOM 1349 N N . GLY A 1 175 ? -2.941 -17.859 -3.695 1 98.69 175 GLY A N 1
ATOM 1350 C CA . GLY A 1 175 ? -2.852 -19.219 -3.186 1 98.69 175 GLY A CA 1
ATOM 1351 C C . GLY A 1 175 ? -3.168 -20.266 -4.23 1 98.69 175 GLY A C 1
ATOM 1352 O O . GLY A 1 175 ? -3.01 -20.031 -5.43 1 98.69 175 GLY A O 1
ATOM 1353 N N . PRO A 1 176 ? -3.5 -21.484 -3.988 1 97.94 176 PRO A N 1
ATOM 1354 C CA . PRO A 1 176 ? -3.848 -21.922 -2.635 1 97.94 176 PRO A CA 1
ATOM 1355 C C . PRO A 1 176 ? -2.621 -22.125 -1.746 1 97.94 176 PRO A C 1
ATOM 1357 O O . PRO A 1 176 ? -2.727 -22.062 -0.519 1 97.94 176 PRO A O 1
ATOM 1360 N N . TYR A 1 177 ? -1.433 -22.359 -2.383 1 98.06 177 TYR A N 1
ATOM 1361 C CA . TYR A 1 177 ? -0.256 -22.734 -1.611 1 98.06 177 TYR A CA 1
ATOM 1362 C C . TYR A 1 177 ? 0.841 -21.688 -1.728 1 98.06 177 TYR A C 1
ATOM 1364 O O . TYR A 1 177 ? 0.867 -20.906 -2.686 1 98.06 177 TYR A O 1
ATOM 1372 N N . LEU A 1 178 ? 1.63 -21.641 -0.728 1 98.81 178 LEU A N 1
ATOM 1373 C CA . LEU A 1 178 ? 3.012 -21.172 -0.823 1 98.81 178 LEU A CA 1
ATOM 1374 C C . LEU A 1 178 ? 3.967 -22.359 -0.966 1 98.81 178 LEU A C 1
ATOM 1376 O O . LEU A 1 178 ? 4.137 -23.141 -0.03 1 98.81 178 LEU A O 1
ATOM 1380 N N . VAL A 1 179 ? 4.461 -22.531 -2.139 1 98.62 179 VAL A N 1
ATOM 1381 C CA . VAL A 1 179 ? 5.453 -23.578 -2.336 1 98.62 179 VAL A CA 1
ATOM 1382 C C . VAL A 1 179 ? 6.844 -23.047 -2.008 1 98.62 179 VAL A C 1
ATOM 1384 O O . VAL A 1 179 ? 7.305 -22.078 -2.623 1 98.62 179 VAL A O 1
ATOM 1387 N N . THR A 1 180 ? 7.445 -23.672 -1.072 1 98.25 180 THR A N 1
ATOM 1388 C CA . THR A 1 180 ? 8.68 -23.109 -0.532 1 98.25 180 THR A CA 1
ATOM 1389 C C . THR A 1 180 ? 9.789 -23.125 -1.585 1 98.25 180 THR A C 1
ATOM 1391 O O . THR A 1 180 ? 9.789 -23.969 -2.482 1 98.25 180 THR A O 1
ATOM 1394 N N . ARG A 1 181 ? 10.695 -22.234 -1.455 1 96.81 181 ARG A N 1
ATOM 1395 C CA . ARG A 1 181 ? 11.727 -21.953 -2.445 1 96.81 181 ARG A CA 1
ATOM 1396 C C . ARG A 1 181 ? 12.586 -23.172 -2.719 1 96.81 181 ARG A C 1
ATOM 1398 O O . ARG A 1 181 ? 13.031 -23.391 -3.85 1 96.81 181 ARG A O 1
ATOM 1405 N N . ASP A 1 182 ? 12.789 -24.031 -1.748 1 95 182 ASP A N 1
ATOM 1406 C CA . ASP A 1 182 ? 13.672 -25.188 -1.873 1 95 182 ASP A CA 1
ATOM 1407 C C . ASP A 1 182 ? 13.117 -26.188 -2.877 1 95 182 ASP A C 1
ATOM 1409 O O . ASP A 1 182 ? 13.844 -27.078 -3.348 1 95 182 ASP A O 1
ATOM 1413 N N . GLU A 1 183 ? 11.852 -26.078 -3.172 1 95.69 183 GLU A N 1
ATOM 1414 C CA . GLU A 1 183 ? 11.258 -26.938 -4.188 1 95.69 183 GLU A CA 1
ATOM 1415 C C . GLU A 1 183 ? 11.742 -26.562 -5.586 1 95.69 183 GLU A C 1
ATOM 1417 O O . GLU A 1 183 ? 11.531 -27.312 -6.543 1 95.69 183 GLU A O 1
ATOM 1422 N N . PHE A 1 184 ? 12.352 -25.406 -5.688 1 94.31 184 PHE A N 1
ATOM 1423 C CA . PHE A 1 184 ? 12.906 -24.891 -6.941 1 94.31 184 PHE A CA 1
ATOM 1424 C C . PHE A 1 184 ? 14.406 -24.656 -6.816 1 94.31 184 PHE A C 1
ATOM 1426 O O . PHE A 1 184 ? 14.867 -23.516 -6.91 1 94.31 184 PHE A O 1
ATOM 1433 N N . PRO A 1 185 ? 15.164 -25.594 -6.777 1 85.75 185 PRO A N 1
ATOM 1434 C CA . PRO A 1 185 ? 16.578 -25.5 -6.418 1 85.75 185 PRO A CA 1
ATOM 1435 C C . PRO A 1 185 ? 17.422 -24.828 -7.512 1 85.75 185 PRO A C 1
ATOM 1437 O O . PRO A 1 185 ? 18.516 -24.359 -7.242 1 85.75 185 PRO A O 1
ATOM 1440 N N . ASP A 1 186 ? 17 -24.719 -8.75 1 84.12 186 ASP A N 1
ATOM 1441 C CA . ASP A 1 186 ? 17.797 -24.203 -9.859 1 84.12 186 ASP A CA 1
ATOM 1442 C C . ASP A 1 186 ? 17.734 -22.688 -9.93 1 84.12 186 ASP A C 1
ATOM 1444 O O . ASP A 1 186 ? 18.156 -22.078 -10.922 1 84.12 186 ASP A O 1
ATOM 1448 N N . GLY A 1 187 ? 17.266 -22.094 -8.875 1 84.81 187 GLY A N 1
ATOM 1449 C CA . GLY A 1 187 ? 17.188 -20.641 -8.914 1 84.81 187 GLY A CA 1
ATOM 1450 C C . GLY A 1 187 ? 15.773 -20.125 -9.164 1 84.81 187 GLY A C 1
ATOM 1451 O O . GLY A 1 187 ? 14.812 -20.656 -8.609 1 84.81 187 GLY A O 1
ATOM 1452 N N . GLU A 1 188 ? 15.695 -19 -9.953 1 90.31 188 GLU A N 1
ATOM 1453 C CA . GLU A 1 188 ? 14.375 -18.484 -10.305 1 90.31 188 GLU A CA 1
ATOM 1454 C C . GLU A 1 188 ? 13.609 -19.484 -11.172 1 90.31 188 GLU A C 1
ATOM 1456 O O . GLU A 1 188 ? 14.109 -19.938 -12.203 1 90.31 188 GLU A O 1
ATOM 1461 N N . PRO A 1 189 ? 12.453 -19.734 -10.805 1 90.56 189 PRO A N 1
ATOM 1462 C CA . PRO A 1 189 ? 11.742 -20.781 -11.539 1 90.56 189 PRO A CA 1
ATOM 1463 C C . PRO A 1 189 ? 11.266 -20.328 -12.914 1 90.56 189 PRO A C 1
ATOM 1465 O O . PRO A 1 189 ? 10.938 -19.141 -13.094 1 90.56 189 PRO A O 1
ATOM 1468 N N . ASP A 1 190 ? 11.336 -21.203 -13.875 1 97.25 190 ASP A N 1
ATOM 1469 C CA . ASP A 1 190 ? 10.688 -21.078 -15.18 1 97.25 190 ASP A CA 1
ATOM 1470 C C . ASP A 1 190 ? 9.492 -22.016 -15.297 1 97.25 190 ASP A C 1
ATOM 1472 O O . ASP A 1 190 ? 9.648 -23.172 -15.719 1 97.25 190 ASP A O 1
ATOM 1476 N N . LEU A 1 191 ? 8.406 -21.484 -14.992 1 98.44 191 LEU A N 1
ATOM 1477 C CA . LEU A 1 191 ? 7.195 -22.281 -14.828 1 98.44 191 LEU A CA 1
ATOM 1478 C C . LEU A 1 191 ? 6.137 -21.875 -15.852 1 98.44 191 LEU A C 1
ATOM 1480 O O . LEU A 1 191 ? 5.977 -20.703 -16.156 1 98.44 191 LEU A O 1
ATOM 1484 N N . ALA A 1 192 ? 5.453 -22.938 -16.328 1 98.81 192 ALA A N 1
ATOM 1485 C CA . ALA A 1 192 ? 4.281 -22.625 -17.141 1 98.81 192 ALA A CA 1
ATOM 1486 C C . ALA A 1 192 ? 3.223 -21.891 -16.328 1 98.81 192 ALA A C 1
ATOM 1488 O O . ALA A 1 192 ? 2.973 -22.25 -15.172 1 98.81 192 ALA A O 1
ATOM 1489 N N . ILE A 1 193 ? 2.637 -20.812 -16.891 1 98.88 193 ILE A N 1
ATOM 1490 C CA . ILE A 1 193 ? 1.564 -20.047 -16.266 1 98.88 193 ILE A CA 1
ATOM 1491 C C . ILE A 1 193 ? 0.405 -19.891 -17.25 1 98.88 193 ILE A C 1
ATOM 1493 O O . ILE A 1 193 ? 0.616 -19.609 -18.422 1 98.88 193 ILE A O 1
ATOM 1497 N N . SER A 1 194 ? -0.803 -20.125 -16.75 1 98.94 194 SER A N 1
ATOM 1498 C CA . SER A 1 194 ? -1.968 -20.016 -17.625 1 98.94 194 SER A CA 1
ATOM 1499 C C . SER A 1 194 ? -3.188 -19.516 -16.859 1 98.94 194 SER A C 1
ATOM 1501 O O . SER A 1 194 ? -3.232 -19.609 -15.625 1 98.94 194 SER A O 1
ATOM 1503 N N . CYS A 1 195 ? -4.133 -18.984 -17.547 1 98.94 195 CYS A N 1
ATOM 1504 C CA . CYS A 1 195 ? -5.43 -18.562 -17.031 1 98.94 195 CYS A CA 1
ATOM 1505 C C . CYS A 1 195 ? -6.539 -18.875 -18.016 1 98.94 195 CYS A C 1
ATOM 1507 O O . CYS A 1 195 ? -6.414 -18.578 -19.203 1 98.94 195 CYS A O 1
ATOM 1509 N N . ALA A 1 196 ? -7.543 -19.516 -17.578 1 98.94 196 ALA A N 1
ATOM 1510 C CA . ALA A 1 196 ? -8.711 -19.828 -18.391 1 98.94 196 ALA A CA 1
ATOM 1511 C C . ALA A 1 196 ? -9.969 -19.188 -17.812 1 98.94 196 ALA A C 1
ATOM 1513 O O . ALA A 1 196 ? -10.133 -19.109 -16.594 1 98.94 196 ALA A O 1
ATOM 1514 N N . VAL A 1 197 ? -10.82 -18.719 -18.641 1 98.88 197 VAL A N 1
ATOM 1515 C CA . VAL A 1 197 ? -12.156 -18.25 -18.297 1 98.88 197 VAL A CA 1
ATOM 1516 C C . VAL A 1 197 ? -13.211 -19.156 -18.922 1 98.88 197 VAL A C 1
ATOM 1518 O O . VAL A 1 197 ? -13.266 -19.297 -20.141 1 98.88 197 VAL A O 1
ATOM 1521 N N . ASP A 1 198 ? -13.977 -19.828 -18.094 1 98.69 198 ASP A N 1
ATOM 1522 C CA . ASP A 1 198 ? -14.969 -20.797 -18.531 1 98.69 198 ASP A CA 1
ATOM 1523 C C . ASP A 1 198 ? -14.344 -21.844 -19.453 1 98.69 198 ASP A C 1
ATOM 1525 O O . ASP A 1 198 ? -14.883 -22.156 -20.516 1 98.69 198 ASP A O 1
ATOM 1529 N N . GLY A 1 199 ? -13.203 -22.219 -19.094 1 98.62 199 GLY A N 1
ATOM 1530 C CA . GLY A 1 199 ? -12.57 -23.344 -19.766 1 98.62 199 GLY A CA 1
ATOM 1531 C C . GLY A 1 199 ? -11.773 -22.922 -20.984 1 98.62 199 GLY A C 1
ATOM 1532 O O . GLY A 1 199 ? -11.016 -23.719 -21.547 1 98.62 199 GLY A O 1
ATOM 1533 N N . VAL A 1 200 ? -11.922 -21.672 -21.422 1 98.69 200 VAL A N 1
ATOM 1534 C CA . VAL A 1 200 ? -11.164 -21.172 -22.562 1 98.69 200 VAL A CA 1
ATOM 1535 C C . VAL A 1 200 ? -9.852 -20.562 -22.078 1 98.69 200 VAL A C 1
ATOM 1537 O O . VAL A 1 200 ? -9.852 -19.594 -21.312 1 98.69 200 VAL A O 1
ATOM 1540 N N . VAL A 1 201 ? -8.742 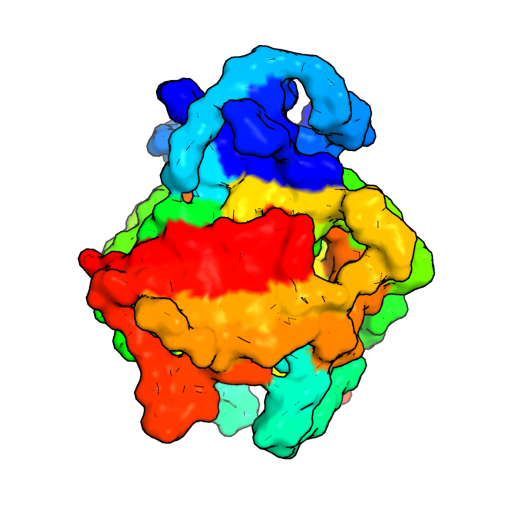-21.094 -22.547 1 98.81 201 VAL A N 1
ATOM 1541 C CA . VAL A 1 201 ? -7.438 -20.578 -22.172 1 98.81 201 VAL A CA 1
ATOM 1542 C C . VAL A 1 201 ? -7.25 -19.172 -22.75 1 98.81 201 VAL A C 1
ATOM 1544 O O . VAL A 1 201 ? -7.293 -18.984 -23.969 1 98.81 201 VAL A O 1
ATOM 1547 N N . MET A 1 202 ? -7.055 -18.172 -21.859 1 98.69 202 MET A N 1
ATOM 1548 C CA . MET A 1 202 ? -6.922 -16.766 -22.25 1 98.69 202 MET A CA 1
ATOM 1549 C C . MET A 1 202 ? -5.469 -16.312 -22.172 1 98.69 202 MET A C 1
ATOM 1551 O O . MET A 1 202 ? -5.055 -15.414 -22.906 1 98.69 202 MET A O 1
ATOM 1555 N N . GLN A 1 203 ? -4.734 -16.859 -21.266 1 98.75 203 GLN A N 1
ATOM 1556 C CA . GLN A 1 203 ? -3.314 -16.578 -21.094 1 98.75 203 GLN A CA 1
ATOM 1557 C C . GLN A 1 203 ? -2.502 -17.875 -21.016 1 98.75 203 GLN A C 1
ATOM 1559 O O . GLN A 1 203 ? -2.943 -18.859 -20.422 1 98.75 203 GLN A O 1
ATOM 1564 N N . SER A 1 204 ? -1.381 -17.922 -21.625 1 98.69 204 SER A N 1
ATOM 1565 C CA . SER A 1 204 ? -0.419 -19.031 -21.609 1 98.69 204 SER A CA 1
ATOM 1566 C C . SER A 1 204 ? 0.999 -18.516 -21.859 1 98.69 204 SER A C 1
ATOM 1568 O O . SER A 1 204 ? 1.277 -17.922 -22.906 1 98.69 204 SER A O 1
ATOM 1570 N N . ALA A 1 205 ? 1.849 -18.672 -20.922 1 98.62 205 ALA A N 1
ATOM 1571 C CA . ALA A 1 205 ? 3.227 -18.188 -20.984 1 98.62 205 ALA A CA 1
ATOM 1572 C C . ALA A 1 205 ? 4.125 -18.953 -20.016 1 98.62 205 ALA A C 1
ATOM 1574 O O . ALA A 1 205 ? 3.781 -20.062 -19.594 1 98.62 205 ALA A O 1
ATOM 1575 N N . ARG A 1 206 ? 5.301 -18.562 -19.859 1 98.69 206 ARG A N 1
ATOM 1576 C CA . ARG A 1 206 ? 6.234 -19.078 -18.859 1 98.69 206 ARG A CA 1
ATOM 1577 C C . ARG A 1 206 ? 6.812 -17.953 -18.016 1 98.69 206 ARG A C 1
ATOM 1579 O O . ARG A 1 206 ? 7.07 -16.859 -18.531 1 98.69 206 ARG A O 1
ATOM 1586 N N . THR A 1 207 ? 7.082 -18.188 -16.781 1 98.31 207 THR A N 1
ATOM 1587 C CA . THR A 1 207 ? 7.566 -17.172 -15.875 1 98.31 207 THR A CA 1
ATOM 1588 C C . THR A 1 207 ? 9 -16.766 -16.219 1 98.31 207 THR A C 1
ATOM 1590 O O . THR A 1 207 ? 9.477 -15.719 -15.781 1 98.31 207 THR A O 1
ATOM 1593 N N . GLY A 1 208 ? 9.688 -17.547 -17 1 97.38 208 GLY A N 1
ATOM 1594 C CA . GLY A 1 208 ? 11 -17.172 -17.5 1 97.38 208 GLY A CA 1
ATOM 1595 C C . GLY A 1 208 ? 10.961 -15.969 -18.422 1 97.38 208 GLY A C 1
ATOM 1596 O O . GLY A 1 208 ? 12 -15.375 -18.703 1 97.38 208 GLY A O 1
ATOM 1597 N N . ASP A 1 209 ? 9.789 -15.578 -18.859 1 98 209 ASP A N 1
ATOM 1598 C CA . ASP A 1 209 ? 9.609 -14.453 -19.766 1 98 209 ASP A CA 1
ATOM 1599 C C . ASP A 1 209 ? 9.578 -13.133 -19.016 1 98 209 ASP A C 1
ATOM 1601 O O . ASP A 1 209 ? 9.406 -12.07 -19.625 1 98 209 ASP A O 1
ATOM 1605 N N . LEU A 1 210 ? 9.703 -13.109 -17.734 1 98.31 210 LEU A N 1
ATOM 1606 C CA . LEU A 1 210 ? 9.742 -11.875 -16.953 1 98.31 210 LEU A CA 1
ATOM 1607 C C . LEU A 1 210 ? 10.883 -10.977 -17.422 1 98.31 210 LEU A C 1
ATOM 1609 O O . LEU A 1 210 ? 12.023 -11.438 -17.562 1 98.31 210 LEU A O 1
ATOM 1613 N N . LEU A 1 211 ? 10.617 -9.766 -17.656 1 98.31 211 LEU A N 1
ATOM 1614 C CA . LEU A 1 211 ? 11.648 -8.789 -18.016 1 98.31 211 LEU A CA 1
ATOM 1615 C C . LEU A 1 211 ? 12.602 -8.562 -16.844 1 98.31 211 LEU A C 1
ATOM 1617 O O . LEU A 1 211 ? 13.82 -8.656 -17 1 98.31 211 LEU A O 1
ATOM 1621 N N . PHE A 1 212 ? 12.047 -8.188 -15.711 1 98.56 212 PHE A N 1
ATOM 1622 C CA . PHE A 1 212 ? 12.75 -8.164 -14.438 1 98.56 212 PHE A CA 1
ATOM 1623 C C . PHE A 1 212 ? 12.406 -9.398 -13.602 1 98.56 212 PHE A C 1
ATOM 1625 O O . PHE A 1 212 ? 11.258 -9.578 -13.203 1 98.56 212 PHE A O 1
ATOM 1632 N N . GLY A 1 213 ? 13.375 -10.219 -13.367 1 98.25 213 GLY A N 1
ATOM 1633 C CA . GLY A 1 213 ? 13.172 -11.438 -12.602 1 98.25 213 GLY A CA 1
ATOM 1634 C C . GLY A 1 213 ? 12.945 -11.188 -11.125 1 98.25 213 GLY A C 1
ATOM 1635 O O . GLY A 1 213 ? 12.945 -10.031 -10.68 1 98.25 213 GLY A O 1
ATOM 1636 N N . VAL A 1 214 ? 12.719 -12.258 -10.422 1 98.56 214 VAL A N 1
ATOM 1637 C CA . VAL A 1 214 ? 12.414 -12.188 -8.992 1 98.56 214 VAL A CA 1
ATOM 1638 C C . VAL A 1 214 ? 13.594 -11.578 -8.242 1 98.56 214 VAL A C 1
ATOM 1640 O O . VAL A 1 214 ? 13.414 -10.672 -7.426 1 98.56 214 VAL A O 1
ATOM 1643 N N . ALA A 1 215 ? 14.781 -12.039 -8.539 1 98.56 215 ALA A N 1
ATOM 1644 C CA . ALA A 1 215 ? 15.977 -11.555 -7.848 1 98.56 215 ALA A CA 1
ATOM 1645 C C . ALA A 1 215 ? 16.172 -10.055 -8.07 1 98.56 215 ALA A C 1
ATOM 1647 O O . ALA A 1 215 ? 16.391 -9.305 -7.117 1 98.56 215 ALA A O 1
ATOM 1648 N N . GLU A 1 216 ? 16.047 -9.641 -9.312 1 98.56 216 GLU A N 1
ATOM 1649 C CA . GLU A 1 216 ? 16.203 -8.234 -9.664 1 98.56 216 GLU A CA 1
ATOM 1650 C C . GLU A 1 216 ? 15.133 -7.379 -9 1 98.56 216 GLU A C 1
ATOM 1652 O O . GLU A 1 216 ? 15.414 -6.273 -8.531 1 98.56 216 GLU A O 1
ATOM 1657 N N . THR A 1 217 ? 13.953 -7.863 -9.008 1 98.81 217 THR A N 1
ATOM 1658 C CA . THR A 1 217 ? 12.828 -7.148 -8.414 1 98.81 217 THR A CA 1
ATOM 1659 C C . THR A 1 217 ? 13.039 -6.945 -6.918 1 98.81 217 THR A C 1
ATOM 1661 O O . THR A 1 217 ? 12.867 -5.84 -6.402 1 98.81 217 THR A O 1
ATOM 1664 N N . ILE A 1 218 ? 13.445 -8 -6.207 1 98.88 218 ILE A N 1
ATOM 1665 C CA . ILE A 1 218 ? 13.688 -7.918 -4.77 1 98.88 218 ILE A CA 1
ATOM 1666 C C . ILE A 1 218 ? 14.82 -6.941 -4.488 1 98.88 218 ILE A C 1
ATOM 1668 O O . ILE A 1 218 ? 14.727 -6.105 -3.584 1 98.88 218 ILE A O 1
ATOM 1672 N N . ALA A 1 219 ? 15.891 -7.027 -5.266 1 98.88 219 ALA A N 1
ATOM 1673 C CA . ALA A 1 219 ? 17.016 -6.105 -5.105 1 98.88 219 ALA A CA 1
ATOM 1674 C C . ALA A 1 219 ? 16.562 -4.66 -5.277 1 98.88 219 ALA A C 1
ATOM 1676 O O . ALA A 1 219 ? 16.922 -3.791 -4.477 1 98.88 219 ALA A O 1
ATOM 1677 N N . TYR A 1 220 ? 15.75 -4.418 -6.273 1 98.94 220 TYR A N 1
ATOM 1678 C CA . TYR A 1 220 ? 15.258 -3.08 -6.582 1 98.94 220 TYR A CA 1
ATOM 1679 C C . TYR A 1 220 ? 14.391 -2.545 -5.449 1 98.94 220 TYR A C 1
ATOM 1681 O O . TYR A 1 220 ? 14.617 -1.441 -4.949 1 98.94 220 TYR A O 1
ATOM 1689 N N . ILE A 1 221 ? 13.398 -3.295 -5.016 1 98.94 221 ILE A N 1
ATOM 1690 C CA . ILE A 1 221 ? 12.477 -2.865 -3.973 1 98.94 221 ILE A CA 1
ATOM 1691 C C . ILE A 1 221 ? 13.234 -2.66 -2.662 1 98.94 221 ILE A C 1
ATOM 1693 O O . ILE A 1 221 ? 12.961 -1.709 -1.924 1 98.94 221 ILE A O 1
ATOM 1697 N N . SER A 1 222 ? 14.258 -3.521 -2.377 1 98.88 222 SER A N 1
ATOM 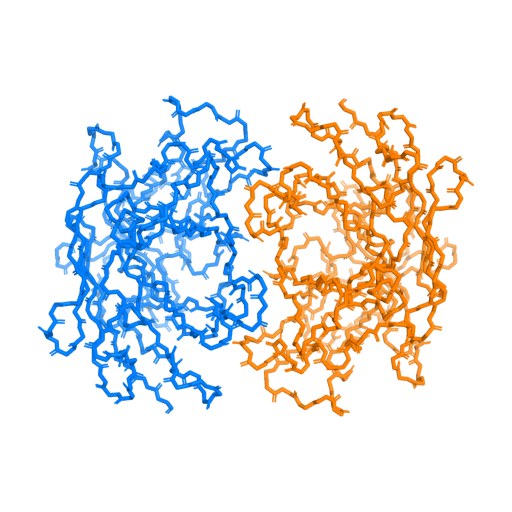1698 C CA . SER A 1 222 ? 14.984 -3.475 -1.11 1 98.88 222 SER A CA 1
ATOM 1699 C C . SER A 1 222 ? 15.867 -2.232 -1.023 1 98.88 222 SER A C 1
ATOM 1701 O O . SER A 1 222 ? 16.328 -1.871 0.059 1 98.88 222 SER A O 1
ATOM 1703 N N . GLN A 1 223 ? 16.125 -1.563 -2.188 1 98.75 223 GLN A N 1
ATOM 1704 C CA . GLN A 1 223 ? 16.797 -0.266 -2.17 1 98.75 223 GLN A CA 1
ATOM 1705 C C . GLN A 1 223 ? 15.883 0.818 -1.609 1 98.75 223 GLN A C 1
ATOM 1707 O O . GLN A 1 223 ? 16.359 1.802 -1.036 1 98.75 223 GLN A O 1
ATOM 1712 N N . ILE A 1 224 ? 14.641 0.636 -1.738 1 98.94 224 ILE A N 1
ATOM 1713 C CA . ILE A 1 224 ? 13.648 1.65 -1.416 1 98.94 224 ILE A CA 1
ATOM 1714 C C . ILE A 1 224 ? 13.172 1.471 0.025 1 98.94 224 ILE A C 1
ATOM 1716 O O . ILE A 1 224 ? 13.148 2.43 0.8 1 98.94 224 ILE A O 1
ATOM 1720 N N . ILE A 1 225 ? 12.875 0.232 0.369 1 98.94 225 ILE A N 1
ATOM 1721 C CA . ILE A 1 225 ? 12.234 -0.048 1.653 1 98.94 225 ILE A CA 1
ATOM 1722 C C . ILE A 1 225 ? 12.516 -1.494 2.061 1 98.94 225 ILE A C 1
ATOM 1724 O O . ILE A 1 225 ? 12.688 -2.365 1.203 1 98.94 225 ILE A O 1
ATOM 1728 N N . THR A 1 226 ? 12.547 -1.794 3.338 1 98.94 226 THR A N 1
ATOM 1729 C CA . THR A 1 226 ? 12.781 -3.146 3.828 1 98.94 226 THR A CA 1
ATOM 1730 C C . THR A 1 226 ? 11.609 -4.062 3.484 1 98.94 226 THR A C 1
ATOM 1732 O O . THR A 1 226 ? 10.461 -3.756 3.816 1 98.94 226 THR A O 1
ATOM 1735 N N . LEU A 1 227 ? 11.914 -5.121 2.803 1 98.94 227 LEU A N 1
ATOM 1736 C CA . LEU A 1 227 ? 10.945 -6.199 2.656 1 98.94 227 LEU A CA 1
ATOM 1737 C C . LEU A 1 227 ? 10.898 -7.066 3.908 1 98.94 227 LEU A C 1
ATOM 1739 O O . LEU A 1 227 ? 11.945 -7.379 4.484 1 98.94 227 LEU A O 1
ATOM 1743 N N . LEU A 1 228 ? 9.719 -7.402 4.316 1 98.88 228 LEU A N 1
ATOM 1744 C CA . LEU A 1 228 ? 9.516 -8.148 5.551 1 98.88 228 LEU A CA 1
ATOM 1745 C C . LEU A 1 228 ? 8.945 -9.531 5.262 1 98.88 228 LEU A C 1
ATOM 1747 O O . LEU A 1 228 ? 8.273 -9.734 4.246 1 98.88 228 LEU A O 1
ATOM 1751 N N . PRO A 1 229 ? 9.203 -10.516 6.176 1 98.88 229 PRO A N 1
ATOM 1752 C CA . PRO A 1 229 ? 8.547 -11.812 6.008 1 98.88 229 PRO A CA 1
ATOM 1753 C C . PRO A 1 229 ? 7.031 -11.688 5.871 1 98.88 229 PRO A C 1
ATOM 1755 O O . PRO A 1 229 ? 6.391 -10.977 6.648 1 98.88 229 PRO A O 1
ATOM 1758 N N . GLY A 1 230 ? 6.504 -12.305 4.848 1 98.88 230 GLY A N 1
ATOM 1759 C CA . GLY A 1 230 ? 5.066 -12.266 4.609 1 98.88 230 GLY A CA 1
ATOM 1760 C C . GLY A 1 230 ? 4.672 -11.266 3.537 1 98.88 230 GLY A C 1
ATOM 1761 O O . GLY A 1 230 ? 3.555 -11.312 3.021 1 98.88 230 GLY A O 1
ATOM 1762 N N . ASP A 1 231 ? 5.582 -10.32 3.215 1 98.94 231 ASP A N 1
ATOM 1763 C CA . ASP A 1 231 ? 5.293 -9.422 2.102 1 98.94 231 ASP A CA 1
ATOM 1764 C C . ASP A 1 231 ? 5.055 -10.203 0.812 1 98.94 231 ASP A C 1
ATOM 1766 O O . ASP A 1 231 ? 5.656 -11.258 0.598 1 98.94 231 ASP A O 1
ATOM 1770 N N . LEU A 1 232 ? 4.152 -9.703 -0.004 1 99 232 LEU A N 1
ATOM 1771 C CA . LEU A 1 232 ? 3.791 -10.32 -1.275 1 99 232 LEU A CA 1
ATOM 1772 C C . LEU A 1 232 ? 4.234 -9.453 -2.447 1 99 232 LEU A C 1
ATOM 1774 O O . LEU A 1 232 ? 3.99 -8.242 -2.461 1 99 232 LEU A O 1
ATOM 1778 N N . ILE A 1 233 ? 4.953 -10.016 -3.389 1 98.94 233 ILE A N 1
ATOM 1779 C CA . ILE A 1 233 ? 5.293 -9.375 -4.656 1 98.94 233 ILE A CA 1
ATOM 1780 C C . ILE A 1 233 ? 4.582 -10.094 -5.801 1 98.94 233 ILE A C 1
ATOM 1782 O O . ILE A 1 233 ? 4.738 -11.305 -5.977 1 98.94 233 ILE A O 1
ATOM 1786 N N . ALA A 1 234 ? 3.721 -9.43 -6.5 1 98.94 234 ALA A N 1
ATOM 1787 C CA . ALA A 1 234 ? 3.131 -9.93 -7.738 1 98.94 234 ALA A CA 1
ATOM 1788 C C . ALA A 1 234 ? 3.932 -9.477 -8.953 1 98.94 234 ALA A C 1
ATOM 1790 O O . ALA A 1 234 ? 4.133 -8.281 -9.164 1 98.94 234 ALA A O 1
ATOM 1791 N N . THR A 1 235 ? 4.34 -10.312 -9.828 1 98.81 235 THR A N 1
ATOM 1792 C CA . THR A 1 235 ? 5.484 -10.062 -10.703 1 98.81 235 THR A CA 1
ATOM 1793 C C . THR A 1 235 ? 5.023 -9.602 -12.078 1 98.81 235 THR A C 1
ATOM 1795 O O . THR A 1 235 ? 5.828 -9.516 -13.008 1 98.81 235 THR A O 1
ATOM 1798 N N . GLY A 1 236 ? 3.771 -9.383 -12.266 1 98.5 236 GLY A N 1
ATOM 1799 C CA . GLY A 1 236 ? 3.279 -8.969 -13.57 1 98.5 236 GLY A CA 1
ATOM 1800 C C . GLY A 1 236 ? 2.539 -10.07 -14.305 1 98.5 236 GLY A C 1
ATOM 1801 O O . GLY A 1 236 ? 2.561 -11.227 -13.883 1 98.5 236 GLY A O 1
ATOM 1802 N N . THR A 1 237 ? 1.89 -9.711 -15.359 1 98.69 237 THR A N 1
ATOM 1803 C CA . THR A 1 237 ? 1.033 -10.648 -16.078 1 98.69 237 THR A CA 1
ATOM 1804 C C . THR A 1 237 ? 1.465 -10.766 -17.531 1 98.69 237 THR A C 1
ATOM 1806 O O . THR A 1 237 ? 1.909 -9.789 -18.141 1 98.69 237 THR A O 1
ATOM 1809 N N . PRO A 1 238 ? 1.372 -11.969 -18.141 1 98.38 238 PRO A N 1
ATOM 1810 C CA . PRO A 1 238 ? 1.627 -12.125 -19.578 1 98.38 238 PRO A CA 1
ATOM 1811 C C . PRO A 1 238 ? 0.484 -11.594 -20.438 1 98.38 238 PRO A C 1
ATOM 1813 O O . PRO A 1 238 ? -0.514 -11.094 -19.906 1 98.38 238 PRO A O 1
ATOM 1816 N N . GLY A 1 239 ? 0.74 -11.625 -21.797 1 97.62 239 GLY A N 1
ATOM 1817 C CA . GLY A 1 239 ? -0.334 -11.273 -22.719 1 97.62 239 GLY A CA 1
ATOM 1818 C C . GLY A 1 239 ? -1.557 -12.164 -22.562 1 97.62 239 GLY A C 1
ATOM 1819 O O . GLY A 1 239 ? -1.5 -13.203 -21.906 1 97.62 239 GLY A O 1
ATOM 1820 N N . GLY A 1 240 ? -2.686 -11.695 -23.125 1 97.88 240 GLY A N 1
ATOM 1821 C CA . GLY A 1 240 ? -3.902 -12.492 -23.125 1 97.88 240 GLY A CA 1
ATOM 1822 C C . GLY A 1 240 ? -4.961 -11.961 -22.172 1 97.88 240 GLY A C 1
ATOM 1823 O O . GLY A 1 240 ? -5.984 -12.609 -21.953 1 97.88 240 GLY A O 1
ATOM 1824 N N . VAL A 1 241 ? -4.75 -10.805 -21.609 1 98.06 241 VAL A N 1
ATOM 1825 C CA . VAL A 1 241 ? -5.777 -10.164 -20.797 1 98.06 241 VAL A CA 1
ATOM 1826 C C . VAL A 1 241 ? -6.965 -9.773 -21.672 1 98.06 241 VAL A C 1
ATOM 1828 O O . VAL A 1 241 ? -6.828 -9.633 -22.891 1 98.06 241 VAL A O 1
ATOM 1831 N N . GLY A 1 242 ? -8.047 -9.578 -21.031 1 98.31 242 GLY A N 1
ATOM 1832 C CA . GLY A 1 242 ? -9.273 -9.281 -21.75 1 98.31 242 GLY A CA 1
ATOM 1833 C C . GLY A 1 242 ? -9.234 -7.934 -22.453 1 98.31 242 GLY A C 1
ATOM 1834 O O . GLY A 1 242 ? -9.719 -7.797 -23.578 1 98.31 242 GLY A O 1
ATOM 1835 N N . ALA A 1 243 ? -8.711 -6.93 -21.828 1 97.62 243 ALA A N 1
ATOM 1836 C CA . ALA A 1 243 ? -8.656 -5.574 -22.359 1 97.62 243 ALA A CA 1
ATOM 1837 C C . ALA A 1 243 ? -7.789 -5.508 -23.609 1 97.62 243 ALA A C 1
ATOM 1839 O O . ALA A 1 243 ? -7.895 -4.57 -24.406 1 97.62 243 ALA A O 1
ATOM 1840 N N . GLY A 1 244 ? -6.852 -6.504 -23.75 1 95.38 244 GLY A N 1
ATOM 1841 C CA . GLY A 1 244 ? -5.953 -6.523 -24.891 1 95.38 244 GLY A CA 1
ATOM 1842 C C . GLY A 1 244 ? -6.512 -7.285 -26.078 1 95.38 244 GLY A C 1
ATOM 1843 O O . GLY A 1 244 ? -5.855 -7.398 -27.125 1 95.38 244 GLY A O 1
ATOM 1844 N N . ARG A 1 245 ? -7.676 -7.801 -25.938 1 95.94 245 ARG A N 1
ATOM 1845 C CA . ARG A 1 245 ? -8.305 -8.586 -27 1 95.94 245 ARG A CA 1
ATOM 1846 C C . ARG A 1 245 ? -9.18 -7.703 -27.891 1 95.94 245 ARG A C 1
ATOM 1848 O O . ARG A 1 245 ? -9.539 -6.59 -27.516 1 95.94 245 ARG A O 1
ATOM 1855 N N . ASP A 1 246 ? -9.43 -8.289 -29.047 1 95.81 246 ASP A N 1
ATOM 1856 C CA . ASP A 1 246 ? -10.344 -7.645 -29.969 1 95.81 246 ASP A CA 1
ATOM 1857 C C . ASP A 1 246 ? -11.43 -8.609 -30.453 1 95.81 246 ASP A C 1
ATOM 1859 O O . ASP A 1 246 ? -11.156 -9.516 -31.234 1 95.81 246 ASP A O 1
ATOM 1863 N N . PRO A 1 247 ? -12.664 -8.445 -30.203 1 97.31 247 PRO A N 1
ATOM 1864 C CA . PRO A 1 247 ? -13.125 -7.426 -29.266 1 97.31 247 PRO A CA 1
ATOM 1865 C C . PRO A 1 247 ? -12.664 -7.688 -27.828 1 97.31 247 PRO A C 1
ATOM 1867 O O . PRO A 1 247 ? -12.367 -8.836 -27.469 1 97.31 247 PRO A O 1
ATOM 1870 N N . ARG A 1 248 ? -12.633 -6.625 -27.031 1 97.81 248 ARG A N 1
ATOM 1871 C CA . ARG A 1 248 ? -12.305 -6.77 -25.625 1 97.81 248 ARG A CA 1
ATOM 1872 C C . ARG A 1 248 ? -13.289 -7.695 -24.922 1 97.81 248 ARG A C 1
ATOM 1874 O O . ARG A 1 248 ? -14.477 -7.727 -25.266 1 97.81 248 ARG A O 1
ATOM 1881 N N . VAL A 1 249 ? -12.773 -8.391 -23.953 1 98.38 249 VAL A N 1
ATOM 1882 C CA . VAL A 1 249 ? -13.578 -9.305 -23.141 1 98.38 249 VAL A CA 1
ATOM 1883 C C . VAL A 1 249 ? -13.352 -9.016 -21.656 1 98.38 249 VAL A C 1
ATOM 1885 O O . VAL A 1 249 ? -12.219 -8.797 -21.219 1 98.38 249 VAL A O 1
ATOM 1888 N N . PHE A 1 250 ? -14.461 -8.977 -20.922 1 98.81 250 PHE A N 1
ATOM 1889 C CA . PHE A 1 250 ? -14.375 -8.742 -19.484 1 98.81 250 PHE A CA 1
ATOM 1890 C C . PHE A 1 250 ? -15.172 -9.789 -18.734 1 98.81 250 PHE A C 1
ATOM 1892 O O . PHE A 1 250 ? -16.078 -10.414 -19.281 1 98.81 250 PHE A O 1
ATOM 1899 N N . LEU A 1 251 ? -14.766 -9.977 -17.5 1 98.94 251 LEU A N 1
ATOM 1900 C CA . LEU A 1 251 ? -15.406 -10.961 -16.641 1 98.94 251 LEU A CA 1
ATOM 1901 C C . LEU A 1 251 ? -16.844 -10.562 -16.328 1 98.94 251 LEU A C 1
ATOM 1903 O O . LEU A 1 251 ? -17.141 -9.383 -16.109 1 98.94 251 LEU A O 1
ATOM 1907 N N . THR A 1 252 ? -17.75 -11.539 -16.312 1 98.62 252 THR A N 1
ATOM 1908 C CA . THR A 1 252 ? -19.141 -11.352 -15.93 1 98.62 252 THR A CA 1
ATOM 1909 C C . THR A 1 252 ? -19.547 -12.352 -14.844 1 98.62 252 THR A C 1
ATOM 1911 O O . THR A 1 252 ? -18.859 -13.359 -14.641 1 98.62 252 THR A O 1
ATOM 1914 N N . ALA A 1 253 ? -20.578 -12.016 -14.172 1 98.56 253 ALA A N 1
ATOM 1915 C CA . ALA A 1 253 ? -21.062 -12.867 -13.086 1 98.56 253 ALA A CA 1
ATOM 1916 C C . ALA A 1 253 ? -21.328 -14.289 -13.578 1 98.56 253 ALA A C 1
ATOM 1918 O O . ALA A 1 253 ? -21.859 -14.484 -14.672 1 98.56 253 ALA A O 1
ATOM 1919 N N . GLY A 1 254 ? -20.891 -15.258 -12.758 1 98.62 254 GLY A N 1
ATOM 1920 C CA . GLY A 1 254 ? -21.141 -16.656 -13.055 1 98.62 254 GLY A CA 1
ATOM 1921 C C . GLY A 1 254 ? -19.969 -17.344 -13.727 1 98.62 254 GLY A C 1
ATOM 1922 O O . GLY A 1 254 ? -19.859 -18.578 -13.703 1 98.62 254 GLY A O 1
ATOM 1923 N N . GLN A 1 255 ? -19.062 -16.609 -14.305 1 98.88 255 GLN A N 1
ATOM 1924 C CA . GLN A 1 255 ? -17.922 -17.203 -15 1 98.88 255 GLN A CA 1
ATOM 1925 C C . GLN A 1 255 ? -16.906 -17.75 -14 1 98.88 255 GLN A C 1
ATOM 1927 O O . GLN A 1 255 ? -16.812 -17.281 -12.867 1 98.88 255 GLN A O 1
ATOM 1932 N N . GLU A 1 256 ? -16.203 -18.688 -14.453 1 98.88 256 GLU A N 1
ATOM 1933 C CA . GLU A 1 256 ? -15.133 -19.281 -13.656 1 98.88 256 GLU A CA 1
ATOM 1934 C C . GLU A 1 256 ? -13.766 -18.906 -14.219 1 98.88 256 GLU A C 1
ATOM 1936 O O . GLU A 1 256 ? -13.531 -19.016 -15.43 1 98.88 256 GLU A O 1
ATOM 1941 N N . VAL A 1 257 ? -12.945 -18.391 -13.375 1 98.94 257 VAL A N 1
ATOM 1942 C CA . VAL A 1 257 ? -11.562 -18.078 -13.719 1 98.94 257 VAL A CA 1
ATOM 1943 C C . VAL A 1 257 ? -10.633 -19.125 -13.102 1 98.94 257 VAL A C 1
ATOM 1945 O O . VAL A 1 257 ? -10.664 -19.359 -11.891 1 98.94 257 VAL A O 1
ATOM 1948 N N . VAL A 1 258 ? -9.836 -19.828 -13.891 1 99 258 VAL A N 1
ATOM 1949 C CA . VAL A 1 258 ? -8.891 -20.844 -13.43 1 99 258 VAL A CA 1
ATOM 1950 C C . VAL A 1 258 ? -7.465 -20.406 -13.75 1 99 258 VAL A C 1
ATOM 1952 O O . VAL A 1 258 ? -7.117 -20.203 -14.914 1 99 258 VAL A O 1
ATOM 1955 N N . THR A 1 259 ? -6.648 -20.203 -12.82 1 98.94 259 THR A N 1
ATOM 1956 C CA . THR A 1 259 ? -5.254 -19.797 -12.961 1 98.94 259 THR A CA 1
ATOM 1957 C C . THR A 1 259 ? -4.324 -20.891 -12.43 1 98.94 259 THR A C 1
ATOM 1959 O O . THR A 1 259 ? -4.484 -21.359 -11.305 1 98.94 259 THR A O 1
ATOM 1962 N N . THR A 1 260 ? -3.365 -21.297 -13.219 1 98.94 260 THR A N 1
ATOM 1963 C CA . THR A 1 260 ? -2.467 -22.391 -12.844 1 98.94 260 THR A CA 1
ATOM 1964 C C . THR A 1 260 ? -1.013 -22 -13.086 1 98.94 260 THR A C 1
ATOM 1966 O O . THR A 1 260 ? -0.689 -21.391 -14.109 1 98.94 260 THR A O 1
ATOM 1969 N N . ILE A 1 261 ? -0.227 -22.234 -12.148 1 98.88 261 ILE A N 1
ATOM 1970 C CA . ILE A 1 261 ? 1.219 -22.188 -12.336 1 98.88 261 ILE A CA 1
ATOM 1971 C C . ILE A 1 261 ? 1.83 -23.547 -12.047 1 98.88 261 ILE A C 1
ATOM 1973 O O . ILE A 1 261 ? 1.581 -24.141 -10.992 1 98.88 261 ILE A O 1
ATOM 1977 N N . GLU A 1 262 ? 2.65 -24.016 -12.977 1 98.56 262 GLU A N 1
ATOM 1978 C CA . GLU A 1 262 ? 3.324 -25.297 -12.906 1 98.56 262 GLU A CA 1
ATOM 1979 C C . GLU A 1 262 ? 4.09 -25.453 -11.594 1 98.56 262 GLU A C 1
ATOM 1981 O O . GLU A 1 262 ? 4.902 -24.594 -11.234 1 98.56 262 GLU A O 1
ATOM 1986 N N . GLY A 1 263 ? 3.721 -26.547 -10.875 1 97.25 263 GLY A N 1
ATOM 1987 C CA . GLY A 1 263 ? 4.48 -26.859 -9.672 1 97.25 263 GLY A CA 1
ATOM 1988 C C . GLY A 1 263 ? 4.078 -26 -8.477 1 97.25 263 GLY A C 1
ATOM 1989 O O . GLY A 1 263 ? 4.551 -26.219 -7.363 1 97.25 263 GLY A O 1
ATOM 1990 N N . VAL A 1 264 ? 3.199 -25.062 -8.633 1 98.19 264 VAL A N 1
ATOM 1991 C CA . VAL A 1 264 ? 2.826 -24.156 -7.547 1 98.19 264 VAL A CA 1
ATOM 1992 C C . VAL A 1 264 ? 1.384 -24.422 -7.125 1 98.19 264 VAL A C 1
ATOM 1994 O O . VAL A 1 264 ? 1.118 -24.719 -5.957 1 98.19 264 VAL A O 1
ATOM 1997 N N . GLY A 1 265 ? 0.462 -24.328 -8.117 1 98 265 GLY A N 1
ATOM 1998 C CA . GLY A 1 265 ? -0.916 -24.625 -7.766 1 98 265 GLY A CA 1
ATOM 1999 C C . GLY A 1 265 ? -1.922 -24.078 -8.758 1 98 265 GLY A C 1
ATOM 2000 O O . GLY A 1 265 ? -1.543 -23.531 -9.797 1 98 265 GLY A O 1
ATOM 2001 N N . THR A 1 266 ? -3.182 -24.359 -8.453 1 98.56 266 THR A N 1
ATOM 2002 C CA . THR A 1 266 ? -4.293 -23.922 -9.289 1 98.56 266 THR A CA 1
ATOM 2003 C C . THR A 1 266 ? -5.348 -23.203 -8.453 1 98.56 266 THR A C 1
ATOM 2005 O O . THR A 1 266 ? -5.715 -23.688 -7.371 1 98.56 266 THR A O 1
ATOM 2008 N N . GLN A 1 267 ? -5.781 -22.031 -8.922 1 98.75 267 GLN A N 1
ATOM 2009 C CA . GLN A 1 267 ? -6.941 -21.328 -8.391 1 98.75 267 GLN A CA 1
ATOM 2010 C C . GLN A 1 267 ? -8.18 -21.578 -9.25 1 98.75 267 GLN A C 1
ATOM 2012 O O . GLN A 1 267 ? -8.078 -21.719 -10.469 1 98.75 267 GLN A O 1
ATOM 2017 N N . ARG A 1 268 ? -9.25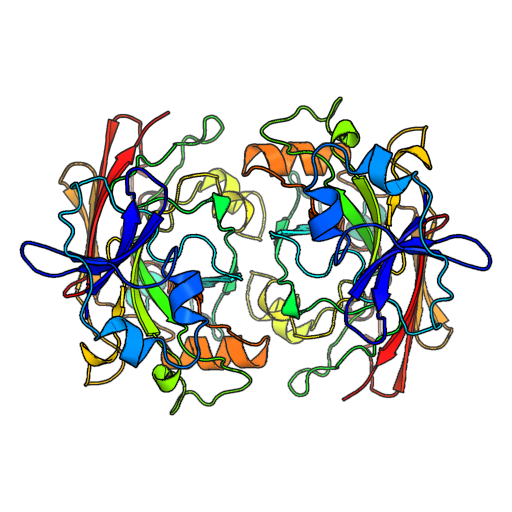8 -21.688 -8.617 1 98.75 268 ARG A N 1
ATOM 2018 C CA . ARG A 1 268 ? -10.562 -21.734 -9.258 1 98.75 268 ARG A CA 1
ATOM 2019 C C . ARG A 1 268 ? -11.531 -20.766 -8.578 1 98.75 268 ARG A C 1
ATOM 2021 O O . ARG A 1 268 ? -11.969 -21.016 -7.449 1 98.75 268 ARG A O 1
ATOM 2028 N N . ASN A 1 269 ? -11.914 -19.703 -9.258 1 98.88 269 ASN A N 1
ATOM 2029 C CA . ASN A 1 269 ? -12.742 -18.672 -8.656 1 98.88 269 ASN A CA 1
ATOM 2030 C C . ASN A 1 269 ? -13.953 -18.344 -9.523 1 98.88 269 ASN A C 1
ATOM 2032 O O . ASN A 1 269 ? -13.82 -18.125 -10.734 1 98.88 269 ASN A O 1
ATOM 2036 N N . ARG A 1 270 ? -15.039 -18.359 -8.945 1 98.75 270 ARG A N 1
ATOM 2037 C CA . ARG A 1 270 ? -16.266 -17.953 -9.633 1 98.75 270 ARG A CA 1
ATOM 2038 C C . ARG A 1 270 ? -16.531 -16.469 -9.43 1 98.75 270 ARG A C 1
ATOM 2040 O O . ARG A 1 270 ? -16.391 -15.945 -8.312 1 98.75 270 ARG A O 1
ATOM 2047 N N . CYS A 1 271 ? -16.859 -15.789 -10.484 1 98.88 271 CYS A N 1
ATOM 2048 C CA . CYS A 1 271 ? -17.203 -14.375 -10.406 1 98.88 271 CYS A CA 1
ATOM 2049 C C . CYS A 1 271 ? -18.641 -14.188 -9.922 1 98.88 271 CYS A C 1
ATOM 2051 O O . CYS A 1 271 ? -19.562 -14.852 -10.406 1 98.88 271 CYS A O 1
ATOM 2053 N N . THR A 1 272 ? -18.75 -13.273 -8.984 1 98.62 272 THR A N 1
ATOM 2054 C CA . THR A 1 272 ? -20.078 -12.977 -8.461 1 98.62 272 THR A CA 1
ATOM 2055 C C . THR A 1 272 ? -20.328 -11.469 -8.414 1 98.62 272 THR A C 1
ATOM 2057 O O . THR A 1 272 ? -19.375 -10.688 -8.484 1 98.62 272 THR A O 1
ATOM 2060 N N . ARG A 1 273 ? -21.625 -10.984 -8.469 1 93.81 273 ARG A N 1
ATOM 2061 C CA . ARG A 1 273 ? -22 -9.586 -8.281 1 93.81 273 ARG A CA 1
ATOM 2062 C C . ARG A 1 273 ? -23 -9.438 -7.133 1 93.81 273 ARG A C 1
ATOM 2064 O O . ARG A 1 273 ? -23.828 -10.32 -6.902 1 93.81 273 ARG A O 1
ATOM 2071 N N . MET B 1 1 ? -9.609 16.812 20.781 1 96.38 1 MET B N 1
ATOM 2072 C CA . MET B 1 1 ? -8.477 16.266 21.531 1 96.38 1 MET B CA 1
ATOM 2073 C C . MET B 1 1 ? -7.246 16.125 20.625 1 96.38 1 MET B C 1
ATOM 2075 O O . MET B 1 1 ? -7.379 15.977 19.406 1 96.38 1 MET B O 1
ATOM 2079 N N . ARG B 1 2 ? -6.121 16.312 21.25 1 97.75 2 ARG B N 1
ATOM 2080 C CA . ARG B 1 2 ? -4.855 15.977 20.594 1 97.75 2 ARG B CA 1
ATOM 2081 C C . ARG B 1 2 ? -4.352 14.609 21.062 1 97.75 2 ARG B C 1
ATOM 2083 O O . ARG B 1 2 ? -4.004 14.438 22.234 1 97.75 2 ARG B O 1
ATOM 2090 N N . LEU B 1 3 ? -4.387 13.711 20.141 1 98.62 3 LEU B N 1
ATOM 2091 C CA . LEU B 1 3 ? -3.912 12.359 20.422 1 98.62 3 LEU B CA 1
ATOM 2092 C C . LEU B 1 3 ? -2.566 12.109 19.75 1 98.62 3 LEU B C 1
ATOM 2094 O O . LEU B 1 3 ? -2.252 12.727 18.734 1 98.62 3 LEU B O 1
ATOM 2098 N N . ALA B 1 4 ? -1.802 11.258 20.328 1 98.44 4 ALA B N 1
ATOM 2099 C CA . ALA B 1 4 ? -0.491 10.953 19.766 1 98.44 4 ALA B CA 1
ATOM 2100 C C . ALA B 1 4 ? -0.037 9.547 20.156 1 98.44 4 ALA B C 1
ATOM 2102 O O . ALA B 1 4 ? -0.597 8.945 21.062 1 98.44 4 ALA B O 1
ATOM 2103 N N . THR B 1 5 ? 0.799 8.984 19.422 1 98.75 5 THR B N 1
ATOM 2104 C CA . THR B 1 5 ? 1.636 7.867 19.844 1 98.75 5 THR B CA 1
ATOM 2105 C C . THR B 1 5 ? 2.971 8.367 20.391 1 98.75 5 THR B C 1
ATOM 2107 O O . THR B 1 5 ? 3.736 9.016 19.672 1 98.75 5 THR B O 1
ATOM 2110 N N . VAL B 1 6 ? 3.203 8.102 21.641 1 97.69 6 VAL B N 1
ATOM 2111 C CA . VAL B 1 6 ? 4.414 8.617 22.281 1 97.69 6 VAL B CA 1
ATOM 2112 C C . VAL B 1 6 ? 5.352 7.465 22.625 1 97.69 6 VAL B C 1
ATOM 2114 O O . VAL B 1 6 ? 4.902 6.34 22.844 1 97.69 6 VAL B O 1
ATOM 2117 N N . ARG B 1 7 ? 6.594 7.754 22.594 1 97.38 7 ARG B N 1
ATOM 2118 C CA . ARG B 1 7 ? 7.602 6.785 23.016 1 97.38 7 ARG B CA 1
ATOM 2119 C C . ARG B 1 7 ? 7.84 6.855 24.516 1 97.38 7 ARG B C 1
ATOM 2121 O O . ARG B 1 7 ? 7.973 7.945 25.078 1 97.38 7 ARG B O 1
ATOM 2128 N N . THR B 1 8 ? 7.777 5.75 25.141 1 94.5 8 THR B N 1
ATOM 2129 C CA . THR B 1 8 ? 8.109 5.605 26.547 1 94.5 8 THR B CA 1
ATOM 2130 C C . THR B 1 8 ? 9.312 4.691 26.734 1 94.5 8 THR B C 1
ATOM 2132 O O . THR B 1 8 ? 9.93 4.258 25.766 1 94.5 8 THR B O 1
ATOM 2135 N N . ASP B 1 9 ? 9.664 4.348 27.953 1 91.81 9 ASP B N 1
ATOM 2136 C CA . ASP B 1 9 ? 10.797 3.473 28.25 1 91.81 9 ASP B CA 1
ATOM 2137 C C . ASP B 1 9 ? 10.492 2.027 27.859 1 91.81 9 ASP B C 1
ATOM 2139 O O . ASP B 1 9 ? 11.406 1.229 27.641 1 91.81 9 ASP B O 1
ATOM 2143 N N . THR B 1 10 ? 9.203 1.738 27.75 1 92.38 10 THR B N 1
ATOM 2144 C CA . THR B 1 10 ? 8.828 0.349 27.5 1 92.38 10 THR B CA 1
ATOM 2145 C C . THR B 1 10 ? 8.211 0.188 26.125 1 92.38 10 THR B C 1
ATOM 2147 O O . THR B 1 10 ? 7.684 -0.877 25.797 1 92.38 10 THR B O 1
ATOM 2150 N N . GLY B 1 11 ? 8.266 1.166 25.344 1 95.25 11 GLY B N 1
ATOM 2151 C CA . GLY B 1 11 ? 7.664 1.106 24.016 1 95.25 11 GLY B CA 1
ATOM 2152 C C . GLY B 1 11 ? 6.754 2.285 23.719 1 95.25 11 GLY B C 1
ATOM 2153 O O . GLY B 1 11 ? 6.844 3.324 24.375 1 95.25 11 GLY B O 1
ATOM 2154 N N . THR B 1 12 ? 5.914 2.166 22.766 1 98.12 12 THR B N 1
ATOM 2155 C CA . THR B 1 12 ? 5.004 3.254 22.422 1 98.12 12 THR B CA 1
ATOM 2156 C C . THR B 1 12 ? 3.697 3.135 23.203 1 98.12 12 THR B C 1
ATOM 2158 O O . THR B 1 12 ? 3.346 2.051 23.672 1 98.12 12 THR B O 1
ATOM 2161 N N . ARG B 1 13 ? 3.062 4.258 23.406 1 97.62 13 ARG B N 1
ATOM 2162 C CA . ARG B 1 13 ? 1.739 4.348 24 1 97.62 13 ARG B CA 1
ATOM 2163 C C . ARG B 1 13 ? 0.895 5.422 23.328 1 97.62 13 ARG B C 1
ATOM 2165 O O . ARG B 1 13 ? 1.42 6.445 22.891 1 97.62 13 ARG B O 1
ATOM 2172 N N . ALA B 1 14 ? -0.373 5.086 23.188 1 98.38 14 ALA B N 1
ATOM 2173 C CA . ALA B 1 14 ? -1.306 6.156 22.828 1 98.38 14 ALA B CA 1
ATOM 2174 C C . ALA B 1 14 ? -1.448 7.156 23.969 1 98.38 14 ALA B C 1
ATOM 2176 O O . ALA B 1 14 ? -1.401 6.781 25.141 1 98.38 14 ALA B O 1
ATOM 2177 N N . ALA B 1 15 ? -1.61 8.406 23.641 1 98.06 15 ALA B N 1
ATOM 2178 C CA . ALA B 1 15 ? -1.716 9.438 24.672 1 98.06 15 ALA B CA 1
ATOM 2179 C C . ALA B 1 15 ? -2.609 10.586 24.203 1 98.06 15 ALA B C 1
ATOM 2181 O O . ALA B 1 15 ? -2.684 10.867 23 1 98.06 15 ALA B O 1
ATOM 2182 N N . ARG B 1 16 ? -3.314 11.117 25.031 1 98.19 16 ARG B N 1
ATOM 2183 C CA . ARG B 1 16 ? -3.941 12.414 24.828 1 98.19 16 ARG B CA 1
ATOM 2184 C C . ARG B 1 16 ? -3.043 13.539 25.344 1 98.19 16 ARG B C 1
ATOM 2186 O O . ARG B 1 16 ? -2.713 13.594 26.516 1 98.19 16 ARG B O 1
ATOM 2193 N N . VAL B 1 17 ? -2.652 14.383 24.438 1 96.31 17 VAL B N 1
ATOM 2194 C CA . VAL B 1 17 ? -1.649 15.391 24.766 1 96.31 17 VAL B CA 1
ATOM 2195 C C . VAL B 1 17 ? -2.338 16.703 25.125 1 96.31 17 VAL B C 1
ATOM 2197 O O . VAL B 1 17 ? -3.238 17.172 24.422 1 96.31 17 VAL B O 1
ATOM 2200 N N . ALA B 1 18 ? -1.907 17.203 26.297 1 87.38 18 ALA B N 1
ATOM 2201 C CA . ALA B 1 18 ? -2.344 18.516 26.75 1 87.38 18 ALA B CA 1
ATOM 2202 C C . ALA B 1 18 ? -1.172 19.5 26.812 1 87.38 18 ALA B C 1
ATOM 2204 O O . ALA B 1 18 ? -0.051 19.156 26.422 1 87.38 18 ALA B O 1
ATOM 2205 N N . ALA B 1 19 ? -1.383 20.688 27.188 1 75.56 19 ALA B N 1
ATOM 2206 C CA . ALA B 1 19 ? -0.393 21.766 27.172 1 75.56 19 ALA B CA 1
ATOM 2207 C C . ALA B 1 19 ? 0.849 21.375 27.969 1 75.56 19 ALA B C 1
ATOM 2209 O O . ALA B 1 19 ? 1.977 21.578 27.516 1 75.56 19 ALA B O 1
ATOM 2210 N N . ASP B 1 20 ? 0.752 20.812 29.047 1 76.19 20 ASP B N 1
ATOM 2211 C CA . ASP B 1 20 ? 1.943 20.625 29.859 1 76.19 20 ASP B CA 1
ATOM 2212 C C . ASP B 1 20 ? 2.164 19.141 30.172 1 76.19 20 ASP B C 1
ATOM 2214 O O . ASP B 1 20 ? 3.164 18.781 30.797 1 76.19 20 ASP B O 1
ATOM 2218 N N . ASP B 1 21 ? 1.293 18.391 29.641 1 89.88 21 ASP B N 1
ATOM 2219 C CA . ASP B 1 21 ? 1.415 16.984 29.969 1 89.88 21 ASP B CA 1
ATOM 2220 C C . ASP B 1 21 ? 0.597 16.125 29 1 89.88 21 ASP B C 1
ATOM 2222 O O . ASP B 1 21 ? 0.133 16.609 27.969 1 89.88 21 ASP B O 1
ATOM 2226 N N . ALA B 1 22 ? 0.678 14.82 29.172 1 95 22 ALA B N 1
ATOM 2227 C CA . ALA B 1 22 ? -0.093 13.852 28.406 1 95 22 ALA B CA 1
ATOM 2228 C C . ALA B 1 22 ? -0.705 12.781 29.312 1 95 22 ALA B C 1
ATOM 2230 O O . ALA B 1 22 ? -0.207 12.539 30.406 1 95 22 ALA B O 1
ATOM 2231 N N . VAL B 1 23 ? -1.817 12.398 28.953 1 96.88 23 VAL B N 1
ATOM 2232 C CA . VAL B 1 23 ? -2.473 11.266 29.609 1 96.88 23 VAL B CA 1
ATOM 2233 C C . VAL B 1 23 ? -2.275 10.008 28.781 1 96.88 23 VAL B C 1
ATOM 2235 O O . VAL B 1 23 ? -2.65 9.961 27.609 1 96.88 23 VAL B O 1
ATOM 2238 N N . LEU B 1 24 ? -1.667 8.977 29.375 1 96.81 24 LEU B N 1
ATOM 2239 C CA . LEU B 1 24 ? -1.484 7.707 28.688 1 96.81 24 LEU B CA 1
ATOM 2240 C C . LEU B 1 24 ? -2.807 6.957 28.562 1 96.81 24 LEU B C 1
ATOM 2242 O O . LEU B 1 24 ? -3.574 6.891 29.531 1 96.81 24 LEU B O 1
ATOM 2246 N N . LEU B 1 25 ? -3.094 6.535 27.422 1 97.62 25 LEU B N 1
ATOM 2247 C CA . LEU B 1 25 ? -4.316 5.793 27.125 1 97.62 25 LEU B CA 1
ATOM 2248 C C . LEU B 1 25 ? -4.043 4.293 27.078 1 97.62 25 LEU B C 1
ATOM 2250 O O . LEU B 1 25 ? -2.885 3.873 27.031 1 97.62 25 LEU B O 1
ATOM 2254 N N . PRO B 1 26 ? -5.094 3.443 27.172 1 96.31 26 PRO B N 1
ATOM 2255 C CA . PRO B 1 26 ? -4.906 1.995 27.281 1 96.31 26 PRO B CA 1
ATOM 2256 C C . PRO B 1 26 ? -4.691 1.324 25.938 1 96.31 26 PRO B C 1
ATOM 2258 O O . PRO B 1 26 ? -5.422 0.398 25.578 1 96.31 26 PRO B O 1
ATOM 2261 N N . ALA B 1 27 ? -3.721 1.714 25.203 1 98.19 27 ALA B N 1
ATOM 2262 C CA . ALA B 1 27 ? -3.342 1.152 23.922 1 98.19 27 ALA B CA 1
ATOM 2263 C C . ALA B 1 27 ? -1.87 1.42 23.609 1 98.19 2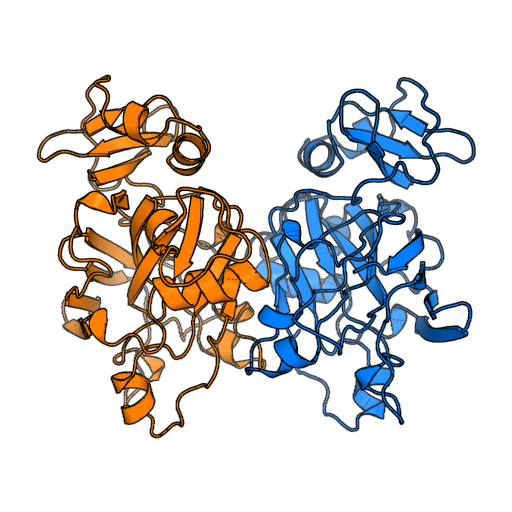7 ALA B C 1
ATOM 2265 O O . ALA B 1 27 ? -1.327 2.455 24 1 98.19 27 ALA B O 1
ATOM 2266 N N . ALA B 1 28 ? -1.213 0.587 22.891 1 98.38 28 ALA B N 1
ATOM 2267 C CA . ALA B 1 28 ? 0.212 0.692 22.578 1 98.38 28 ALA B CA 1
ATOM 2268 C C . ALA B 1 28 ? 0.481 1.842 21.609 1 98.38 28 ALA B C 1
ATOM 2270 O O . ALA B 1 28 ? 1.601 2.355 21.547 1 98.38 28 ALA B O 1
ATOM 2271 N N . ASP B 1 29 ? -0.469 2.225 20.844 1 98.81 29 ASP B N 1
ATOM 2272 C CA . ASP B 1 29 ? -0.392 3.309 19.875 1 98.81 29 ASP B CA 1
ATOM 2273 C C . ASP B 1 29 ? -1.783 3.709 19.391 1 98.81 29 ASP B C 1
ATOM 2275 O O . ASP B 1 29 ? -2.787 3.15 19.828 1 98.81 29 ASP B O 1
ATOM 2279 N N . LEU B 1 30 ? -1.85 4.652 18.547 1 98.88 30 LEU B N 1
ATOM 2280 C CA . LEU B 1 30 ? -3.145 5.156 18.094 1 98.88 30 LEU B CA 1
ATOM 2281 C C . LEU B 1 30 ? -3.834 4.145 17.188 1 98.88 30 LEU B C 1
ATOM 2283 O O . LEU B 1 30 ? -5.066 4.086 17.141 1 98.88 30 LEU B O 1
ATOM 2287 N N . ASN B 1 31 ? -3.07 3.34 16.391 1 98.81 31 ASN B N 1
ATOM 2288 C CA . ASN B 1 31 ? -3.727 2.301 15.602 1 98.81 31 ASN B CA 1
ATOM 2289 C C . ASN B 1 31 ? -4.531 1.354 16.484 1 98.81 31 ASN B C 1
ATOM 2291 O O . ASN B 1 31 ? -5.688 1.049 16.188 1 98.81 31 ASN B O 1
ATOM 2295 N N . GLU B 1 32 ? -3.898 0.895 17.531 1 98.69 32 GLU B N 1
ATOM 2296 C CA . GLU B 1 32 ? -4.59 0.002 18.453 1 98.69 32 GLU B CA 1
ATOM 2297 C C . GLU B 1 32 ? -5.789 0.693 19.094 1 98.69 32 GLU B C 1
ATOM 2299 O O . GLU B 1 32 ? -6.867 0.106 19.203 1 98.69 32 GLU B O 1
ATOM 2304 N N . LEU B 1 33 ? -5.609 1.924 19.531 1 98.81 33 LEU B N 1
ATOM 2305 C CA . LEU B 1 33 ? -6.699 2.658 20.172 1 98.81 33 LEU B CA 1
ATOM 2306 C C . LEU B 1 33 ? -7.891 2.783 19.234 1 98.81 33 LEU B C 1
ATOM 2308 O O . LEU B 1 33 ? -9.023 2.486 19.625 1 98.81 33 LEU B O 1
ATOM 2312 N N . LEU B 1 34 ? -7.613 3.15 18 1 98.81 34 LEU B N 1
ATOM 2313 C CA . LEU B 1 34 ? -8.672 3.471 17.047 1 98.81 34 LEU B CA 1
ATOM 2314 C C . LEU B 1 34 ? -9.422 2.211 16.641 1 98.81 34 LEU B C 1
ATOM 2316 O O . LEU B 1 34 ? -10.539 2.293 16.109 1 98.81 34 LEU B O 1
ATOM 2320 N N . ARG B 1 35 ? -8.828 1.07 16.797 1 98.19 35 ARG B N 1
ATOM 2321 C CA . ARG B 1 35 ? -9.477 -0.189 16.438 1 98.19 35 ARG B CA 1
ATOM 2322 C C . ARG B 1 35 ? -10.469 -0.614 17.531 1 98.19 35 ARG B C 1
ATOM 2324 O O . ARG B 1 35 ? -11.273 -1.519 17.312 1 98.19 35 ARG B O 1
ATOM 2331 N N . MET B 1 36 ? -10.391 0.052 18.656 1 98 36 MET B N 1
ATOM 2332 C CA . MET B 1 36 ? -11.336 -0.239 19.734 1 98 36 MET B CA 1
ATOM 2333 C C . MET B 1 36 ? -12.68 0.428 19.469 1 98 36 MET B C 1
ATOM 2335 O O . MET B 1 36 ? -12.734 1.598 19.078 1 98 36 MET B O 1
ATOM 2339 N N . PRO B 1 37 ? -13.766 -0.3 19.609 1 94.75 37 PRO B N 1
ATOM 2340 C CA . PRO B 1 37 ? -15.094 0.241 19.312 1 94.75 37 PRO B CA 1
ATOM 2341 C C . PRO B 1 37 ? -15.414 1.509 20.094 1 94.75 37 PRO B C 1
ATOM 2343 O O . PRO B 1 37 ? -16.125 2.389 19.594 1 94.75 37 PRO B O 1
ATOM 2346 N N . ASP B 1 38 ? -14.883 1.707 21.297 1 96.44 38 ASP B N 1
ATOM 2347 C CA . ASP B 1 38 ? -15.18 2.855 22.141 1 96.44 38 ASP B CA 1
ATOM 2348 C C . ASP B 1 38 ? -13.969 3.775 22.266 1 96.44 38 ASP B C 1
ATOM 2350 O O . ASP B 1 38 ? -13.727 4.348 23.328 1 96.44 38 ASP B O 1
ATOM 2354 N N . TRP B 1 39 ? -13.242 3.865 21.172 1 98.06 39 TRP B N 1
ATOM 2355 C CA . TRP B 1 39 ? -11.961 4.562 21.266 1 98.06 39 TRP B CA 1
ATOM 2356 C C . TRP B 1 39 ? -12.172 6.02 21.672 1 98.06 39 TRP B C 1
ATOM 2358 O O . TRP B 1 39 ? -11.336 6.602 22.375 1 98.06 39 TRP B O 1
ATOM 2368 N N . GLU B 1 40 ? -13.281 6.668 21.266 1 97.25 40 GLU B N 1
ATOM 2369 C CA . GLU B 1 40 ? -13.531 8.07 21.594 1 97.25 40 GLU B CA 1
ATOM 2370 C C . GLU B 1 40 ? -13.672 8.273 23.094 1 97.25 40 GLU B C 1
ATOM 2372 O O . GLU B 1 40 ? -13.117 9.227 23.656 1 97.25 40 GLU B O 1
ATOM 2377 N N . SER B 1 41 ? -14.445 7.383 23.688 1 97.38 41 SER B N 1
ATOM 2378 C CA . SER B 1 41 ? -14.625 7.449 25.125 1 97.38 41 SER B CA 1
ATOM 2379 C C . SER B 1 41 ? -13.32 7.152 25.859 1 97.38 41 SER B C 1
ATOM 2381 O O . SER B 1 41 ? -12.992 7.812 26.844 1 97.38 41 SER B O 1
ATOM 2383 N N . LEU B 1 42 ? -12.609 6.176 25.344 1 97.56 42 LEU B N 1
ATOM 2384 C CA . LEU B 1 42 ? -11.328 5.812 25.953 1 97.56 42 LEU B CA 1
ATOM 2385 C C . LEU B 1 42 ? -10.336 6.965 25.844 1 97.56 42 LEU B C 1
ATOM 2387 O O . LEU B 1 42 ? -9.57 7.215 26.781 1 97.56 42 LEU B O 1
ATOM 2391 N N . ALA B 1 43 ? -10.383 7.648 24.734 1 97.56 43 ALA B N 1
ATOM 2392 C CA . ALA B 1 43 ? -9.469 8.766 24.516 1 97.56 43 ALA B CA 1
ATOM 2393 C C . ALA B 1 43 ? -9.766 9.922 25.469 1 97.56 43 ALA B C 1
ATOM 2395 O O . ALA B 1 43 ? -8.867 10.688 25.812 1 97.56 43 ALA B O 1
ATOM 2396 N N . ALA B 1 44 ? -10.945 10.039 25.891 1 95.62 44 ALA B N 1
ATOM 2397 C CA . ALA B 1 44 ? -11.367 11.156 26.734 1 95.62 44 ALA B CA 1
ATOM 2398 C C . ALA B 1 44 ? -11.188 10.828 28.219 1 95.62 44 ALA B C 1
ATOM 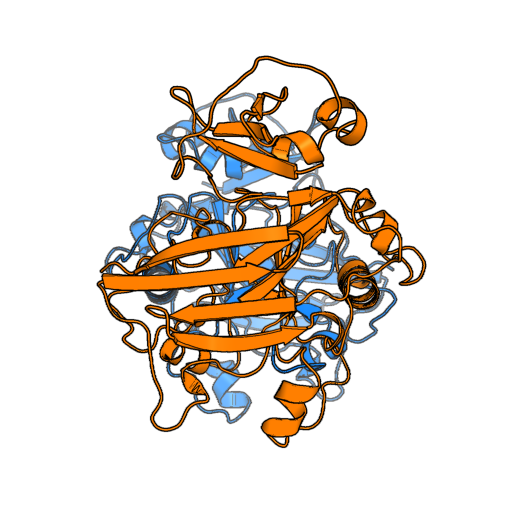2400 O O . ALA B 1 44 ? -11.242 11.711 29.062 1 95.62 44 ALA B O 1
ATOM 2401 N N . ASP B 1 45 ? -10.914 9.594 28.484 1 93.69 45 ASP B N 1
ATOM 2402 C CA . ASP B 1 45 ? -10.844 9.125 29.859 1 93.69 45 ASP B CA 1
ATOM 2403 C C . ASP B 1 45 ? -9.539 9.562 30.531 1 93.69 45 ASP B C 1
ATOM 2405 O O . ASP B 1 45 ? -8.578 9.914 29.844 1 93.69 45 ASP B O 1
ATOM 2409 N N . ASP B 1 46 ? -9.594 9.594 31.859 1 92.75 46 ASP B N 1
ATOM 2410 C CA . ASP B 1 46 ? -8.375 9.898 32.594 1 92.75 46 ASP B CA 1
ATOM 2411 C C . ASP B 1 46 ? -7.414 8.719 32.594 1 92.75 46 ASP B C 1
ATOM 2413 O O . ASP B 1 46 ? -7.781 7.609 32.188 1 92.75 46 ASP B O 1
ATOM 2417 N N . GLY B 1 47 ? -6.215 8.961 32.812 1 91.31 47 GLY B N 1
ATOM 2418 C CA . GLY B 1 47 ? -5.148 7.973 32.875 1 91.31 47 GLY B CA 1
ATOM 2419 C C . GLY B 1 47 ? -3.861 8.516 33.438 1 91.31 47 GLY B C 1
ATOM 2420 O O . GLY B 1 47 ? -3.824 9.641 33.969 1 91.31 47 GLY B O 1
ATOM 2421 N N . PRO B 1 48 ? -2.879 7.645 33.531 1 94.12 48 PRO B N 1
ATOM 2422 C CA . PRO B 1 48 ? -1.59 8.094 34.062 1 94.12 48 PRO B CA 1
ATOM 2423 C C . PRO B 1 48 ? -1.028 9.297 33.312 1 94.12 48 PRO B C 1
ATOM 2425 O O . PRO B 1 48 ? -1.127 9.352 32.094 1 94.12 48 PRO B O 1
ATOM 2428 N N . ARG B 1 49 ? -0.452 10.211 34.062 1 93.69 49 ARG B N 1
ATOM 2429 C CA . ARG B 1 49 ? 0.164 11.383 33.469 1 93.69 49 ARG B CA 1
ATOM 2430 C C . ARG B 1 49 ? 1.591 11.086 33 1 93.69 49 ARG B C 1
ATOM 2432 O O . ARG B 1 49 ? 2.281 10.266 33.625 1 93.69 49 ARG B O 1
ATOM 2439 N N . PHE B 1 50 ? 1.898 11.672 31.938 1 91.25 50 PHE B N 1
ATOM 2440 C CA . PHE B 1 50 ? 3.189 11.477 31.297 1 91.25 50 PHE B CA 1
ATOM 2441 C C . PHE B 1 50 ? 3.666 12.766 30.625 1 91.25 50 PHE B C 1
ATOM 2443 O O . PHE B 1 50 ? 2.857 13.531 30.094 1 91.25 50 PHE B O 1
ATOM 2450 N N . ARG B 1 51 ? 4.953 13.117 30.828 1 91.5 51 ARG B N 1
ATOM 2451 C CA . ARG B 1 51 ? 5.52 14.25 30.109 1 91.5 51 ARG B CA 1
ATOM 2452 C C . ARG B 1 51 ? 6.348 13.781 28.922 1 91.5 51 ARG B C 1
ATOM 2454 O O . ARG B 1 51 ? 7.492 13.344 29.078 1 91.5 51 ARG B O 1
ATOM 2461 N N . PRO B 1 52 ? 5.844 13.906 27.734 1 89.5 52 PRO B N 1
ATOM 2462 C CA . PRO B 1 52 ? 6.621 13.477 26.562 1 89.5 52 PRO B CA 1
ATOM 2463 C C . PRO B 1 52 ? 7.852 14.344 26.328 1 89.5 52 PRO B C 1
ATOM 2465 O O . PRO B 1 52 ? 7.805 15.562 26.531 1 89.5 52 PRO B O 1
ATOM 2468 N N . ARG B 1 53 ? 8.906 13.594 25.906 1 88.69 53 ARG B N 1
ATOM 2469 C CA . ARG B 1 53 ? 10.047 14.352 25.406 1 88.69 53 ARG B CA 1
ATOM 2470 C C . ARG B 1 53 ? 9.719 15.039 24.094 1 88.69 53 ARG B C 1
ATOM 2472 O O . ARG B 1 53 ? 8.82 14.602 23.359 1 88.69 53 ARG B O 1
ATOM 2479 N N . GLU B 1 54 ? 10.406 16.062 23.828 1 83.62 54 GLU B N 1
ATOM 2480 C CA . GLU B 1 54 ? 10.195 16.766 22.578 1 83.62 54 GLU B CA 1
ATOM 2481 C C . GLU B 1 54 ? 10.32 15.836 21.375 1 83.62 54 GLU B C 1
ATOM 2483 O O . GLU B 1 54 ? 9.586 15.969 20.406 1 83.62 54 GLU B O 1
ATOM 2488 N N . ASP B 1 55 ? 11.227 14.906 21.453 1 86.94 55 ASP B N 1
ATOM 2489 C CA . ASP B 1 55 ? 11.469 13.984 20.359 1 86.94 55 ASP B CA 1
ATOM 2490 C C . ASP B 1 55 ? 10.812 12.625 20.625 1 86.94 55 ASP B C 1
ATOM 2492 O O . ASP B 1 55 ? 11.188 11.617 20.016 1 86.94 55 ASP B O 1
ATOM 2496 N N . GLY B 1 56 ? 9.906 12.68 21.469 1 94.94 56 GLY B N 1
ATOM 2497 C CA . GLY B 1 56 ? 9.344 11.414 21.922 1 94.94 56 GLY B CA 1
ATOM 2498 C C . GLY B 1 56 ? 8.094 11.016 21.172 1 94.94 56 GLY B C 1
ATOM 2499 O O . GLY B 1 56 ? 7.336 10.156 21.625 1 94.94 56 GLY B O 1
ATOM 2500 N N . PHE B 1 57 ? 7.816 11.672 20.062 1 97.81 57 PHE B N 1
ATOM 2501 C CA . PHE B 1 57 ? 6.613 11.383 19.281 1 97.81 57 PHE B CA 1
ATOM 2502 C C . PHE B 1 57 ? 6.922 10.422 18.141 1 97.81 57 PHE B C 1
ATOM 2504 O O . PHE B 1 57 ? 7.719 10.742 17.266 1 97.81 57 PHE B O 1
ATOM 2511 N N . ALA B 1 58 ? 6.34 9.195 18.172 1 98.62 58 ALA B N 1
ATOM 2512 C CA . ALA B 1 58 ? 6.336 8.281 17.031 1 98.62 58 ALA B CA 1
ATOM 2513 C C . ALA B 1 58 ? 5.375 8.758 15.953 1 98.62 58 ALA B C 1
ATOM 2515 O O . ALA B 1 58 ? 4.668 9.758 16.141 1 98.62 58 ALA B O 1
ATOM 2516 N N . PRO B 1 59 ? 5.438 8.141 14.75 1 98.88 59 PRO B N 1
ATOM 2517 C CA . PRO B 1 59 ? 4.348 8.492 13.836 1 98.88 59 PRO B CA 1
ATOM 2518 C C . PRO B 1 59 ? 2.979 8.445 14.508 1 98.88 59 PRO B C 1
ATOM 2520 O O . PRO B 1 59 ? 2.713 7.551 15.32 1 98.88 59 PRO B O 1
ATOM 2523 N N . ALA B 1 60 ? 2.143 9.406 14.273 1 98.81 60 ALA B N 1
ATOM 2524 C CA . ALA B 1 60 ? 0.832 9.453 14.914 1 98.81 60 ALA B CA 1
ATOM 2525 C C . ALA B 1 60 ? 0.118 8.109 14.812 1 98.81 60 ALA B C 1
ATOM 2527 O O . ALA B 1 60 ? -0.362 7.574 15.812 1 98.81 60 ALA B O 1
ATOM 2528 N N . VAL B 1 61 ? 0.116 7.551 13.633 1 98.88 61 VAL B N 1
ATOM 2529 C CA . VAL B 1 61 ? -0.395 6.207 13.367 1 98.88 61 VAL B CA 1
ATOM 2530 C C . VAL B 1 61 ? 0.708 5.348 12.758 1 98.88 61 VAL B C 1
ATOM 2532 O O . VAL B 1 61 ? 0.846 5.281 11.531 1 98.88 61 VAL B O 1
ATOM 2535 N N . PRO B 1 62 ? 1.407 4.598 13.578 1 98.69 62 PRO B N 1
ATOM 2536 C CA . PRO B 1 62 ? 2.656 3.979 13.125 1 98.69 62 PRO B CA 1
ATOM 2537 C C . PRO B 1 62 ? 2.426 2.746 12.258 1 98.69 62 PRO B C 1
ATOM 2539 O O . PRO B 1 62 ? 3.324 2.326 11.523 1 98.69 62 PRO B O 1
ATOM 2542 N N . ARG B 1 63 ? 1.233 2.102 12.32 1 97.81 63 ARG B N 1
ATOM 2543 C CA . ARG B 1 63 ? 0.996 0.851 11.609 1 97.81 63 ARG B CA 1
ATOM 2544 C C . ARG B 1 63 ? -0.375 0.854 10.938 1 97.81 63 ARG B C 1
ATOM 2546 O O . ARG B 1 63 ? -1.187 -0.045 11.172 1 97.81 63 ARG B O 1
ATOM 2553 N N . PRO B 1 64 ? -0.593 1.866 10.094 1 98.81 64 PRO B N 1
ATOM 2554 C CA . PRO B 1 64 ? -1.864 1.836 9.367 1 98.81 64 PRO B CA 1
ATOM 2555 C C . PRO B 1 64 ? -1.995 0.618 8.453 1 98.81 64 PRO B C 1
ATOM 2557 O O . PRO B 1 64 ? -1 0.151 7.895 1 98.81 64 PRO B O 1
ATOM 2560 N N . ASN B 1 65 ? -3.197 0.086 8.352 1 98.25 65 ASN B N 1
ATOM 2561 C CA . ASN B 1 65 ? -3.428 -0.987 7.391 1 98.25 65 ASN B CA 1
ATOM 2562 C C . ASN B 1 65 ? -3.1 -0.546 5.969 1 98.25 65 ASN B C 1
ATOM 2564 O O . ASN B 1 65 ? -2.537 -1.317 5.188 1 98.25 65 ASN B O 1
ATOM 2568 N N . LYS B 1 66 ? -3.475 0.61 5.656 1 98.44 66 LYS B N 1
ATOM 2569 C CA . LYS B 1 66 ? -3.145 1.156 4.344 1 98.44 66 LYS B CA 1
ATOM 2570 C C . LYS B 1 66 ? -2.871 2.654 4.422 1 98.44 66 LYS B C 1
ATOM 2572 O O . LYS B 1 66 ? -3.408 3.344 5.293 1 98.44 66 LYS B O 1
ATOM 2577 N N . ILE B 1 67 ? -1.995 3.166 3.648 1 98.94 67 ILE B N 1
ATOM 2578 C CA . ILE B 1 67 ? -1.696 4.57 3.383 1 98.94 67 ILE B CA 1
ATOM 2579 C C . ILE B 1 67 ? -2.068 4.914 1.943 1 98.94 67 ILE B C 1
ATOM 2581 O O . ILE B 1 67 ? -1.438 4.426 1 1 98.94 67 ILE B O 1
ATOM 2585 N N . VAL B 1 68 ? -3.125 5.664 1.793 1 98.94 68 VAL B N 1
ATOM 2586 C CA . VAL B 1 68 ? -3.566 6.121 0.48 1 98.94 68 VAL B CA 1
ATOM 2587 C C . VAL B 1 68 ? -3.213 7.598 0.301 1 98.94 68 VAL B C 1
ATOM 2589 O O . VAL B 1 68 ? -3.523 8.422 1.16 1 98.94 68 VAL B O 1
ATOM 2592 N N . CYS B 1 69 ? -2.584 7.891 -0.772 1 98.94 69 CYS B N 1
ATOM 2593 C CA . CYS B 1 69 ? -2.133 9.25 -1.035 1 98.94 69 CYS B CA 1
ATOM 2594 C C . CYS B 1 69 ? -2.752 9.797 -2.316 1 98.94 69 CYS B C 1
ATOM 2596 O O . CYS B 1 69 ? -3.096 9.031 -3.219 1 98.94 69 CYS B O 1
ATOM 2598 N N . LEU B 1 70 ? -2.893 11.062 -2.348 1 98.81 70 LEU B N 1
ATOM 2599 C CA . LEU B 1 70 ? -3.389 11.734 -3.543 1 98.81 70 LEU B CA 1
ATOM 2600 C C . LEU B 1 70 ? -2.291 12.57 -4.191 1 98.81 70 LEU B C 1
ATOM 2602 O O . LEU B 1 70 ? -1.505 13.219 -3.494 1 98.81 70 LEU B O 1
ATOM 2606 N N . GLY B 1 71 ? -2.266 12.5 -5.492 1 97.38 71 GLY B N 1
ATOM 2607 C CA . GLY B 1 71 ? -1.486 13.43 -6.297 1 97.38 71 GLY B CA 1
ATOM 2608 C C . GLY B 1 71 ? -2.338 14.469 -6.996 1 97.38 71 GLY B C 1
ATOM 2609 O O . GLY B 1 71 ? -3.535 14.266 -7.203 1 97.38 71 GLY B O 1
ATOM 2610 N N . LEU B 1 72 ? -1.714 15.617 -7.223 1 96.25 72 LEU B N 1
ATOM 2611 C CA . LEU B 1 72 ? -2.359 16.656 -8.031 1 96.25 72 LEU B CA 1
ATOM 2612 C C . LEU B 1 72 ? -3.705 17.047 -7.43 1 96.25 72 LEU B C 1
ATOM 2614 O O . LEU B 1 72 ? -4.727 17.031 -8.117 1 96.25 72 LEU B O 1
ATOM 2618 N N . ASN B 1 73 ? -3.674 17.484 -6.156 1 98.31 73 ASN B N 1
ATOM 2619 C CA . ASN B 1 73 ? -4.957 17.688 -5.492 1 98.31 73 ASN B CA 1
ATOM 2620 C C . ASN B 1 73 ? -5.082 19.094 -4.93 1 98.31 73 ASN B C 1
ATOM 2622 O O . ASN B 1 73 ? -5.812 19.328 -3.963 1 98.31 73 ASN B O 1
ATOM 2626 N N . TYR B 1 74 ? -4.289 20.047 -5.395 1 98.19 74 TYR B N 1
ATOM 2627 C CA . TYR B 1 74 ? -4.457 21.453 -5.066 1 98.19 74 TYR B CA 1
ATOM 2628 C C . TYR B 1 74 ? -4.789 22.266 -6.316 1 98.19 74 TYR B C 1
ATOM 2630 O O . TYR B 1 74 ? -3.994 22.312 -7.258 1 98.19 74 TYR B O 1
ATOM 2638 N N . ARG B 1 75 ? -5.891 22.953 -6.312 1 97.06 75 ARG B N 1
ATOM 2639 C CA . ARG B 1 75 ? -6.414 23.688 -7.465 1 97.06 75 ARG B CA 1
ATOM 2640 C C . ARG B 1 75 ? -5.395 24.703 -7.98 1 97.06 75 ARG B C 1
ATOM 2642 O O . ARG B 1 75 ? -5.094 24.719 -9.18 1 97.06 75 ARG B O 1
ATOM 2649 N N . SER B 1 76 ? -4.891 25.484 -7.117 1 94.19 76 SER B N 1
ATOM 2650 C CA . SER B 1 76 ? -3.961 26.547 -7.504 1 94.19 76 SER B CA 1
ATOM 2651 C C . SER B 1 76 ? -2.67 25.969 -8.078 1 94.19 76 SER B C 1
ATOM 2653 O O . SER B 1 76 ? -2.131 26.484 -9.055 1 94.19 76 SER B O 1
ATOM 2655 N N . HIS B 1 77 ? -2.229 24.875 -7.457 1 91.19 77 HIS B N 1
ATOM 2656 C CA . HIS B 1 77 ? -1.009 24.219 -7.914 1 91.19 77 HIS B CA 1
ATOM 2657 C C . HIS B 1 77 ? -1.174 23.672 -9.328 1 91.19 77 HIS B C 1
ATOM 2659 O O . HIS B 1 77 ? -0.292 23.844 -10.172 1 91.19 77 HIS B O 1
ATOM 2665 N N . ILE B 1 78 ? -2.271 23.031 -9.57 1 92.38 78 ILE B N 1
ATOM 2666 C CA . ILE B 1 78 ? -2.57 22.453 -10.875 1 92.38 78 ILE B CA 1
ATOM 2667 C C . ILE B 1 78 ? -2.658 23.578 -11.914 1 92.38 78 ILE B C 1
ATOM 2669 O O . ILE B 1 78 ? -2.086 23.453 -13.008 1 92.38 78 ILE B O 1
ATOM 2673 N N . SER B 1 79 ? -3.293 24.656 -11.57 1 90.44 79 SER B N 1
ATOM 2674 C CA . SER B 1 79 ? -3.459 25.797 -12.469 1 90.44 79 SER B CA 1
ATOM 2675 C C . SER B 1 79 ? -2.115 26.438 -12.805 1 90.44 79 SER B C 1
ATOM 2677 O O . SER B 1 79 ? -1.854 26.766 -13.961 1 90.44 79 SER B O 1
ATOM 2679 N N . GLU B 1 80 ? -1.287 26.594 -11.875 1 87.94 80 GLU B N 1
ATOM 2680 C CA . GLU B 1 80 ? 0.032 27.188 -12.055 1 87.94 80 GLU B CA 1
ATOM 2681 C C . GLU B 1 80 ? 0.878 26.375 -13.031 1 87.94 80 GLU B C 1
ATOM 2683 O O . GLU B 1 80 ? 1.719 26.922 -13.742 1 87.94 80 GLU B O 1
ATOM 2688 N N . MET B 1 81 ? 0.691 25.078 -13.016 1 86.25 81 MET B N 1
ATOM 2689 C CA . MET B 1 81 ? 1.46 24.188 -13.867 1 86.25 81 MET B CA 1
ATOM 2690 C C . MET B 1 81 ? 0.864 24.125 -15.273 1 86.25 81 MET B C 1
ATOM 2692 O O . MET B 1 81 ? 1.423 23.484 -16.156 1 86.25 81 MET B O 1
ATOM 2696 N N . GLY B 1 82 ? -0.323 24.75 -15.453 1 85.81 82 GLY B N 1
ATOM 2697 C CA . GLY B 1 82 ? -0.977 24.781 -16.75 1 85.81 82 GLY B CA 1
ATOM 2698 C C . GLY B 1 82 ? -1.587 23.453 -17.141 1 85.81 82 GLY B C 1
ATOM 2699 O O . GLY B 1 82 ? -1.674 23.125 -18.328 1 85.81 82 GLY B O 1
ATOM 2700 N N . ARG B 1 83 ? -1.922 22.703 -16.156 1 86.81 83 ARG B N 1
ATOM 2701 C CA . ARG B 1 83 ? -2.484 21.375 -16.422 1 86.81 83 ARG B CA 1
ATOM 2702 C C . ARG B 1 83 ? -3.998 21.391 -16.234 1 86.81 83 ARG B C 1
ATOM 2704 O O . ARG B 1 83 ? -4.535 22.203 -15.484 1 86.81 83 ARG B O 1
ATOM 2711 N N . GLU B 1 84 ? -4.652 20.453 -16.953 1 91.94 84 GLU B N 1
ATOM 2712 C CA . GLU B 1 84 ? -6.066 20.219 -16.688 1 91.94 84 GLU B CA 1
ATOM 2713 C C . GLU B 1 84 ? -6.266 19.453 -15.383 1 91.94 84 GLU B C 1
ATOM 2715 O O . GLU B 1 84 ? -5.551 18.484 -15.102 1 91.94 84 GLU B O 1
ATOM 2720 N N . PRO B 1 85 ? -7.242 19.938 -14.633 1 94.25 85 PRO B N 1
ATOM 2721 C CA . PRO B 1 85 ? -7.508 19.203 -13.398 1 94.25 85 PRO B CA 1
ATOM 2722 C C . PRO B 1 85 ? -7.98 17.766 -13.648 1 94.25 85 PRO B C 1
ATOM 2724 O O . PRO B 1 85 ? -8.734 17.516 -14.594 1 94.25 85 PRO B O 1
ATOM 2727 N N . PRO B 1 86 ? -7.484 16.875 -12.883 1 95.88 86 PRO B N 1
ATOM 2728 C CA . PRO B 1 86 ? -7.984 15.508 -13.047 1 95.88 86 PRO B CA 1
ATOM 2729 C C . PRO B 1 86 ? -9.477 15.383 -12.758 1 95.88 86 PRO B C 1
ATOM 2731 O O . PRO B 1 86 ? -10 16.062 -11.867 1 95.88 86 PRO B O 1
ATOM 2734 N N . ALA B 1 87 ? -10.133 14.5 -13.453 1 97.69 87 ALA B N 1
ATOM 2735 C CA . ALA B 1 87 ? -11.562 14.25 -13.258 1 97.69 87 ALA B CA 1
ATOM 2736 C C . ALA B 1 87 ? -11.805 13.359 -12.039 1 97.69 87 ALA B C 1
ATOM 2738 O O . ALA B 1 87 ? -12.891 13.391 -11.453 1 97.69 87 ALA B O 1
ATOM 2739 N N . PHE B 1 88 ? -10.797 12.547 -11.688 1 98.56 88 PHE B N 1
ATOM 2740 C CA . PHE B 1 88 ? -10.859 11.625 -10.555 1 98.56 88 PHE B CA 1
ATOM 2741 C C . PHE B 1 88 ? -9.641 11.797 -9.656 1 98.56 88 PHE B C 1
ATOM 2743 O O . PHE B 1 88 ? -8.578 12.227 -10.117 1 98.56 88 PHE B O 1
ATOM 2750 N N . PRO B 1 89 ? -9.766 11.477 -8.359 1 98.69 89 PRO B N 1
ATOM 2751 C CA . PRO B 1 89 ? -8.586 11.477 -7.488 1 98.69 89 PRO B CA 1
ATOM 2752 C C . PRO B 1 89 ? -7.461 10.586 -8.016 1 98.69 89 PRO B C 1
ATOM 2754 O O . PRO B 1 89 ? -7.703 9.43 -8.359 1 98.69 89 PRO B O 1
ATOM 2757 N N . THR B 1 90 ? -6.273 11.117 -8.109 1 98.5 90 THR B N 1
ATOM 2758 C CA . THR B 1 90 ? -5.09 10.336 -8.438 1 98.5 90 THR B CA 1
ATOM 2759 C C . THR B 1 90 ? -4.531 9.656 -7.188 1 98.5 90 THR B C 1
ATOM 2761 O O . THR B 1 90 ? -3.898 10.305 -6.355 1 98.5 90 THR B O 1
ATOM 2764 N N . LEU B 1 91 ? -4.762 8.359 -7.062 1 98.94 91 LEU B N 1
ATOM 2765 C CA . LEU B 1 91 ? -4.402 7.637 -5.844 1 98.94 91 LEU B CA 1
ATOM 2766 C C . LEU B 1 91 ? -3.109 6.855 -6.039 1 98.94 91 LEU B C 1
ATOM 2768 O O . LEU B 1 91 ? -2.902 6.238 -7.086 1 98.94 91 LEU B O 1
ATOM 2772 N N . PHE B 1 92 ? -2.219 6.914 -5.098 1 98.88 92 PHE B N 1
ATOM 2773 C CA . PHE B 1 92 ? -1.073 6.02 -4.973 1 98.88 92 PHE B CA 1
ATOM 2774 C C . PHE B 1 92 ? -0.858 5.617 -3.518 1 98.88 92 PHE B C 1
ATOM 2776 O O . PHE B 1 92 ? -1.623 6.02 -2.639 1 98.88 92 PHE B O 1
ATOM 2783 N N . ALA B 1 93 ? 0.134 4.762 -3.275 1 98.94 93 ALA B N 1
ATOM 2784 C CA . ALA B 1 93 ? 0.293 4.223 -1.927 1 98.94 93 ALA B CA 1
ATOM 2785 C C . ALA B 1 93 ? 1.66 4.578 -1.351 1 98.94 93 ALA B C 1
ATOM 2787 O O . ALA B 1 93 ? 2.564 4.984 -2.086 1 98.94 93 ALA B O 1
ATOM 2788 N N . LYS B 1 94 ? 1.775 4.551 -0.105 1 98.88 94 LYS B N 1
ATOM 2789 C CA . LYS B 1 94 ? 2.998 4.379 0.674 1 98.88 94 LYS B CA 1
ATOM 2790 C C . LYS B 1 94 ? 2.895 3.172 1.603 1 98.88 94 LYS B C 1
ATOM 2792 O O . LYS B 1 94 ? 1.808 2.623 1.796 1 98.88 94 LYS B O 1
ATOM 2797 N N . PHE B 1 95 ? 3.998 2.789 2.133 1 98.88 95 PHE B N 1
ATOM 2798 C CA . PHE B 1 95 ? 4.031 1.725 3.129 1 98.88 95 PHE B CA 1
ATOM 2799 C C . PHE B 1 95 ? 4.555 2.248 4.461 1 98.88 95 PHE B C 1
ATOM 2801 O O . PHE B 1 95 ? 5.242 3.268 4.508 1 98.88 95 PHE B O 1
ATOM 2808 N N . ASP B 1 96 ? 4.188 1.56 5.578 1 98.75 96 ASP B N 1
ATOM 2809 C CA . ASP B 1 96 ? 4.398 2.076 6.926 1 98.75 96 ASP B CA 1
ATOM 2810 C C . ASP B 1 96 ? 5.887 2.207 7.234 1 98.75 96 ASP B C 1
ATOM 2812 O O . ASP B 1 96 ? 6.285 3.045 8.047 1 98.75 96 ASP B O 1
ATOM 2816 N N . GLY B 1 97 ? 6.762 1.477 6.5 1 98.81 97 GLY B N 1
ATOM 2817 C CA . GLY B 1 97 ? 8.195 1.595 6.707 1 98.81 97 GLY B CA 1
ATOM 2818 C C . GLY B 1 97 ? 8.734 2.969 6.359 1 98.81 97 GLY B C 1
ATOM 2819 O O . GLY B 1 97 ? 9.836 3.33 6.777 1 98.81 97 GLY B O 1
ATOM 2820 N N . ALA B 1 98 ? 7.969 3.705 5.598 1 98.94 98 ALA B N 1
ATOM 2821 C CA . ALA B 1 98 ? 8.383 5.051 5.207 1 98.94 98 ALA B CA 1
ATOM 2822 C C . ALA B 1 98 ? 8.125 6.051 6.328 1 98.94 98 ALA B C 1
ATOM 2824 O O . ALA B 1 98 ? 8.703 7.141 6.344 1 98.94 98 ALA B O 1
ATOM 2825 N N . LEU B 1 99 ? 7.262 5.789 7.277 1 98.94 99 LEU B N 1
ATOM 2826 C CA . LEU B 1 99 ? 6.754 6.762 8.242 1 98.94 99 LEU B CA 1
ATOM 2827 C C . LEU B 1 99 ? 7.773 7.012 9.352 1 98.94 99 LEU B C 1
ATOM 2829 O O . LEU B 1 99 ? 8.438 6.082 9.812 1 98.94 99 LEU B O 1
ATOM 2833 N N . ILE B 1 100 ? 7.906 8.203 9.75 1 98.94 100 ILE B N 1
ATOM 2834 C CA . ILE B 1 100 ? 8.703 8.609 10.906 1 98.94 100 ILE B CA 1
ATOM 2835 C C . ILE B 1 100 ? 7.918 9.609 11.75 1 98.94 100 ILE B C 1
ATOM 2837 O O . ILE B 1 100 ? 6.871 10.102 11.328 1 98.94 100 ILE B O 1
ATOM 2841 N N . GLY B 1 101 ? 8.383 9.852 12.938 1 98.81 101 GLY B N 1
ATOM 2842 C CA . GLY B 1 101 ? 7.742 10.805 13.828 1 98.81 101 GLY B CA 1
ATOM 2843 C C . GLY B 1 101 ? 8.016 12.25 13.453 1 98.81 101 GLY B C 1
ATOM 2844 O O . GLY B 1 101 ? 8.898 12.531 12.641 1 98.81 101 GLY B O 1
ATOM 2845 N N . ALA B 1 102 ? 7.32 13.117 14.086 1 98.62 102 ALA B N 1
ATOM 2846 C CA . ALA B 1 102 ? 7.312 14.547 13.773 1 98.62 102 ALA B CA 1
ATOM 2847 C C . ALA B 1 102 ? 8.68 15.172 14.031 1 98.62 102 ALA B C 1
ATOM 2849 O O . ALA B 1 102 ? 9 16.234 13.492 1 98.62 102 ALA B O 1
ATOM 2850 N N . PHE B 1 103 ? 9.508 14.516 14.836 1 98.62 103 PHE B N 1
ATOM 2851 C CA . PHE B 1 103 ? 10.805 15.086 15.195 1 98.62 103 PHE B CA 1
ATOM 2852 C C . PHE B 1 103 ? 11.93 14.117 14.875 1 98.62 103 PHE B C 1
ATOM 2854 O O . PHE B 1 103 ? 13.07 14.312 15.312 1 98.62 103 PHE B O 1
ATOM 2861 N N . ASP B 1 104 ? 11.625 13.023 14.234 1 98.75 104 ASP B N 1
ATOM 2862 C CA . ASP B 1 104 ? 12.617 12.047 13.789 1 98.75 104 ASP B CA 1
ATOM 2863 C C . ASP B 1 104 ? 13.398 12.578 12.586 1 98.75 104 ASP B C 1
ATOM 2865 O O . ASP B 1 104 ? 12.898 13.414 11.828 1 98.75 104 ASP B O 1
ATOM 2869 N N . PRO B 1 105 ? 14.586 12.156 12.398 1 98.81 105 PRO B N 1
ATOM 2870 C CA . PRO B 1 105 ? 15.328 12.555 11.195 1 98.81 105 PRO B CA 1
ATOM 2871 C C . PRO B 1 105 ? 14.734 11.969 9.922 1 98.81 105 PRO B C 1
ATOM 2873 O O . PRO B 1 105 ? 14.25 10.836 9.922 1 98.81 105 PRO B O 1
ATOM 2876 N N . ILE B 1 106 ? 14.688 12.766 8.852 1 98.94 106 ILE B N 1
ATOM 2877 C CA . ILE B 1 106 ? 14.43 12.25 7.512 1 98.94 106 ILE B CA 1
ATOM 2878 C C . ILE B 1 106 ? 15.695 11.594 6.961 1 98.94 106 ILE B C 1
ATOM 2880 O O . ILE B 1 106 ? 16.719 12.266 6.766 1 98.94 106 ILE B O 1
ATOM 2884 N N . ALA B 1 107 ? 15.664 10.312 6.734 1 98.88 107 ALA B N 1
ATOM 2885 C CA . ALA B 1 107 ? 16.797 9.602 6.148 1 98.88 107 ALA B CA 1
ATOM 2886 C C . ALA B 1 107 ? 16.844 9.812 4.637 1 98.88 107 ALA B C 1
ATOM 2888 O O . ALA B 1 107 ? 16.047 9.227 3.898 1 98.88 107 ALA B O 1
ATOM 2889 N N . LEU B 1 108 ? 17.766 10.625 4.215 1 98.81 108 LEU B N 1
ATOM 2890 C CA . LEU B 1 108 ? 17.938 10.797 2.775 1 98.81 108 LEU B CA 1
ATOM 2891 C C . LEU B 1 108 ? 18.531 9.539 2.15 1 98.81 108 LEU B C 1
ATOM 2893 O O . LEU B 1 108 ? 19.594 9.07 2.584 1 98.81 108 LEU B O 1
ATOM 2897 N N . PRO B 1 109 ? 17.844 8.977 1.165 1 98.56 109 PRO B N 1
ATOM 2898 C CA . PRO B 1 109 ? 18.406 7.781 0.538 1 98.56 109 PRO B CA 1
ATOM 2899 C C . PRO B 1 109 ? 19.75 8.047 -0.129 1 98.56 109 PRO B C 1
ATOM 2901 O O . PRO B 1 109 ? 19.938 9.094 -0.751 1 98.56 109 PRO B O 1
ATOM 2904 N N . SER B 1 110 ? 20.656 7.109 -0.055 1 97.69 110 SER B N 1
ATOM 2905 C CA . SER B 1 110 ? 21.969 7.25 -0.648 1 97.69 110 SER B CA 1
ATOM 2906 C C . SER B 1 110 ? 21.906 7.184 -2.17 1 97.69 110 SER B C 1
ATOM 2908 O O . SER B 1 110 ? 22.828 7.645 -2.857 1 97.69 110 SER B O 1
ATOM 2910 N N . VAL B 1 111 ? 20.812 6.672 -2.686 1 98.38 111 VAL B N 1
ATOM 2911 C CA . VAL B 1 111 ? 20.719 6.406 -4.117 1 98.38 111 VAL B CA 1
ATOM 2912 C C . VAL B 1 111 ? 19.969 7.547 -4.809 1 98.38 111 VAL B C 1
ATOM 2914 O O . VAL B 1 111 ? 19.641 7.453 -5.992 1 98.38 111 VAL B O 1
ATOM 2917 N N . SER B 1 112 ? 19.656 8.641 -4.07 1 98.5 112 SER B N 1
ATOM 2918 C CA . SER B 1 112 ? 18.953 9.766 -4.66 1 98.5 112 SER B CA 1
ATOM 2919 C C . SER B 1 112 ? 19.5 11.094 -4.156 1 98.5 112 SER B C 1
ATOM 2921 O O . SER B 1 112 ? 19.781 11.242 -2.963 1 98.5 112 SER B O 1
ATOM 2923 N N . ASP B 1 113 ? 19.641 12.047 -5.043 1 98.06 113 ASP B N 1
ATOM 2924 C CA . ASP B 1 113 ? 20 13.414 -4.688 1 98.06 113 ASP B CA 1
ATOM 2925 C C . ASP B 1 113 ? 18.859 14.375 -4.984 1 98.06 113 ASP B C 1
ATOM 2927 O O . ASP B 1 113 ? 19.047 15.594 -4.992 1 98.06 113 ASP B O 1
ATOM 2931 N N . GLN B 1 114 ? 17.703 13.82 -5.27 1 98.81 114 GLN B N 1
ATOM 2932 C CA . GLN B 1 114 ? 16.562 14.656 -5.621 1 98.81 114 GLN B CA 1
ATOM 2933 C C . GLN B 1 114 ? 15.398 14.438 -4.656 1 98.81 114 GLN B C 1
ATOM 2935 O O . GLN B 1 114 ? 14.273 14.164 -5.078 1 98.81 114 GLN B O 1
ATOM 2940 N N . VAL B 1 115 ? 15.711 14.523 -3.365 1 98.94 115 VAL B N 1
ATOM 2941 C CA . VAL B 1 115 ? 14.703 14.344 -2.326 1 98.94 115 VAL B CA 1
ATOM 2942 C C . VAL B 1 115 ? 13.977 15.664 -2.076 1 98.94 115 VAL B C 1
ATOM 2944 O O . VAL B 1 115 ? 14.609 16.703 -1.876 1 98.94 115 VAL B O 1
ATOM 2947 N N . ASP B 1 116 ? 12.672 15.641 -2.125 1 98.94 116 ASP B N 1
ATOM 2948 C CA . ASP B 1 116 ? 11.789 16.797 -2.105 1 98.94 116 ASP B CA 1
ATOM 2949 C C . ASP B 1 116 ? 10.836 16.75 -0.914 1 98.94 116 ASP B C 1
ATOM 2951 O O . ASP B 1 116 ? 10.719 15.711 -0.254 1 98.94 116 ASP B O 1
ATOM 2955 N N . TRP B 1 117 ? 10.297 17.906 -0.527 1 98.94 117 TRP B N 1
ATOM 2956 C CA . TRP B 1 117 ? 9.289 18.016 0.52 1 98.94 117 TRP B CA 1
ATOM 2957 C C . TRP B 1 117 ? 7.895 18.172 -0.081 1 98.94 117 TRP B C 1
ATOM 2959 O O . TRP B 1 117 ? 7.746 18.641 -1.209 1 98.94 117 TRP B O 1
ATOM 2969 N N . GLU B 1 118 ? 6.91 17.656 0.636 1 98.94 118 GLU B N 1
ATOM 2970 C CA . GLU B 1 118 ? 5.508 17.828 0.268 1 98.94 118 GLU B CA 1
ATOM 2971 C C . GLU B 1 118 ? 4.621 17.938 1.506 1 98.94 118 GLU B C 1
ATOM 2973 O O . GLU B 1 118 ? 4.219 16.906 2.072 1 98.94 118 GLU B O 1
ATOM 2978 N N . ALA B 1 119 ? 4.266 19.109 1.947 1 98.94 119 ALA B N 1
ATOM 2979 C CA . ALA B 1 119 ? 3.359 19.312 3.074 1 98.94 119 ALA B CA 1
ATOM 2980 C C . ALA B 1 119 ? 1.937 18.891 2.713 1 98.94 119 ALA B C 1
ATOM 2982 O O . ALA B 1 119 ? 1.399 19.312 1.688 1 98.94 119 ALA B O 1
ATOM 2983 N N . GLU B 1 120 ? 1.364 18.078 3.541 1 98.94 120 GLU B N 1
ATOM 2984 C CA . GLU B 1 120 ? 0.019 17.594 3.24 1 98.94 120 GLU B CA 1
ATOM 2985 C C . GLU B 1 120 ? -0.824 17.5 4.508 1 98.94 120 GLU B C 1
ATOM 2987 O O . GLU B 1 120 ? -0.3 17.203 5.586 1 98.94 120 GLU B O 1
ATOM 2992 N N . LEU B 1 121 ? -2.111 17.703 4.387 1 98.94 121 LEU B N 1
ATOM 2993 C CA . LEU B 1 121 ? -3.072 17.328 5.418 1 98.94 121 LEU B CA 1
ATOM 2994 C C . LEU B 1 121 ? -3.291 15.82 5.434 1 98.94 121 LEU B C 1
ATOM 2996 O O . LEU B 1 121 ? -3.645 15.227 4.41 1 98.94 121 LEU B O 1
ATOM 3000 N N . GLY B 1 122 ? -3.006 15.219 6.57 1 98.88 122 GLY B N 1
ATOM 3001 C CA . GLY B 1 122 ? -3.336 13.812 6.773 1 98.88 122 GLY B CA 1
ATOM 3002 C C . GLY B 1 122 ? -4.703 13.609 7.398 1 98.88 122 GLY B C 1
ATOM 3003 O O . GLY B 1 122 ? -5.102 14.359 8.289 1 98.88 122 GLY B O 1
ATOM 3004 N N . VAL B 1 123 ? -5.418 12.625 6.934 1 98.94 123 VAL B N 1
ATOM 3005 C CA . VAL B 1 123 ? -6.707 12.211 7.477 1 98.94 123 VAL B CA 1
ATOM 3006 C C . VAL B 1 123 ? -6.602 10.789 8.023 1 98.94 123 VAL B C 1
ATOM 3008 O O . VAL B 1 123 ? -6.121 9.883 7.34 1 98.94 123 VAL B O 1
ATOM 3011 N N . VAL B 1 124 ? -6.98 10.602 9.227 1 98.94 124 VAL B N 1
ATOM 3012 C CA . VAL B 1 124 ? -6.984 9.273 9.828 1 98.94 124 VAL B CA 1
ATOM 3013 C C . VAL B 1 124 ? -8.422 8.797 10.023 1 98.94 124 VAL B C 1
ATOM 3015 O O . VAL B 1 124 ? -9.258 9.531 10.555 1 98.94 124 VAL B O 1
ATOM 3018 N N . ILE B 1 125 ? -8.68 7.574 9.617 1 98.94 125 ILE B N 1
ATOM 3019 C CA . ILE B 1 125 ? -10.016 6.988 9.688 1 98.94 125 ILE B CA 1
ATOM 3020 C C . ILE B 1 125 ? -10.273 6.465 11.094 1 98.94 125 ILE B C 1
ATOM 3022 O O . ILE B 1 125 ? -9.398 5.848 11.711 1 98.94 125 ILE B O 1
ATOM 3026 N N . GLY B 1 126 ? -11.492 6.711 11.586 1 98.69 126 GLY B N 1
ATOM 3027 C CA . GLY B 1 126 ? -11.828 6.312 12.945 1 98.69 126 GLY B CA 1
ATOM 3028 C C . GLY B 1 126 ? -12.938 5.281 13.008 1 98.69 126 GLY B C 1
ATOM 3029 O O . GLY B 1 126 ? -13.156 4.66 14.047 1 98.69 126 GLY B O 1
ATOM 3030 N N . ARG B 1 127 ? -13.672 5.176 11.93 1 98.19 127 ARG B N 1
ATOM 3031 C CA . ARG B 1 127 ? -14.727 4.188 11.734 1 98.19 127 ARG B CA 1
ATOM 3032 C C . ARG B 1 127 ? -14.656 3.58 10.336 1 98.19 127 ARG B C 1
ATOM 3034 O O . ARG B 1 127 ? -14.305 4.266 9.375 1 98.19 127 ARG B O 1
ATOM 3041 N N . PRO B 1 128 ? -15.008 2.252 10.227 1 98.62 128 PRO B N 1
ATOM 3042 C CA . PRO B 1 128 ? -14.984 1.663 8.883 1 98.62 128 PRO B CA 1
ATOM 3043 C C . PRO B 1 128 ? -15.875 2.412 7.895 1 98.62 128 PRO B C 1
ATOM 3045 O O . PRO B 1 128 ? -16.953 2.881 8.266 1 98.62 128 PRO B O 1
ATOM 3048 N N . ALA B 1 129 ? -15.398 2.596 6.672 1 98.81 129 ALA B N 1
ATOM 3049 C CA . ALA B 1 129 ? -16.156 3.229 5.59 1 98.81 129 ALA B CA 1
ATOM 3050 C C . ALA B 1 129 ? -16.156 2.352 4.34 1 98.81 129 ALA B C 1
ATOM 3052 O O . ALA B 1 129 ? -15.109 2.031 3.791 1 98.81 129 ALA B O 1
ATOM 3053 N N . ARG B 1 130 ? -17.266 1.875 3.887 1 98.81 130 ARG B N 1
ATOM 3054 C CA . ARG B 1 130 ? -17.484 1.098 2.67 1 98.81 130 ARG B CA 1
ATOM 3055 C C . ARG B 1 130 ? -18.641 1.66 1.86 1 98.81 130 ARG B C 1
ATOM 3057 O O . ARG B 1 130 ? -19.797 1.641 2.314 1 98.81 130 ARG B O 1
ATOM 3064 N N . ARG B 1 131 ? -18.312 2.221 0.697 1 98.5 131 ARG B N 1
ATOM 3065 C CA . ARG B 1 131 ? -19.328 2.768 -0.208 1 98.5 131 ARG B CA 1
ATOM 3066 C C . ARG B 1 131 ? -20.172 3.818 0.494 1 98.5 131 ARG B C 1
ATOM 3068 O O . ARG B 1 131 ? -21.406 3.742 0.474 1 98.5 131 ARG B O 1
ATOM 3075 N N . VAL B 1 132 ? -19.516 4.719 1.162 1 98.62 132 VAL B N 1
ATOM 3076 C CA . VAL B 1 132 ? -20.203 5.773 1.894 1 98.62 132 VAL B CA 1
ATOM 3077 C C . VAL B 1 132 ? -20.391 6.992 0.996 1 98.62 132 VAL B C 1
ATOM 3079 O O . VAL B 1 132 ? -19.516 7.305 0.18 1 98.62 132 VAL B O 1
ATOM 3082 N N . ASP B 1 133 ? -21.484 7.668 1.149 1 98.19 133 ASP B N 1
ATOM 3083 C CA . ASP B 1 133 ? -21.734 8.93 0.452 1 98.19 133 ASP B CA 1
ATOM 3084 C C . ASP B 1 133 ? -20.859 10.047 1.02 1 98.19 133 ASP B C 1
ATOM 3086 O O . ASP B 1 133 ? -20.609 10.102 2.227 1 98.19 133 ASP B O 1
ATOM 3090 N N . ALA B 1 134 ? -20.531 10.992 0.169 1 97.81 134 ALA B N 1
ATOM 3091 C CA . ALA B 1 134 ? -19.703 12.117 0.6 1 97.81 134 ALA B CA 1
ATOM 3092 C C . ALA B 1 134 ? -20.359 12.859 1.759 1 97.81 134 ALA B C 1
ATOM 3094 O O . ALA B 1 134 ? -19.672 13.359 2.652 1 97.81 134 ALA B O 1
ATOM 3095 N N . ARG B 1 135 ? -21.688 12.969 1.838 1 97.19 135 ARG B N 1
ATOM 3096 C CA . ARG B 1 135 ? -22.422 13.727 2.852 1 97.19 135 ARG B CA 1
ATOM 3097 C C . ARG B 1 135 ? -22.188 13.141 4.242 1 97.19 135 ARG B C 1
ATOM 3099 O O . ARG B 1 135 ? -22.344 13.828 5.246 1 97.19 135 ARG B O 1
ATOM 3106 N N . HIS B 1 136 ? -21.75 11.797 4.281 1 97.19 136 HIS B N 1
ATOM 3107 C CA . HIS B 1 136 ? -21.562 11.133 5.566 1 97.19 136 HIS B CA 1
ATOM 3108 C C . HIS B 1 136 ? -20.109 10.742 5.785 1 97.19 136 HIS B C 1
ATOM 3110 O O . HIS B 1 136 ? -19.781 10.117 6.793 1 97.19 136 HIS B O 1
ATOM 3116 N N . ALA B 1 137 ? -19.297 11.07 4.84 1 98.12 137 ALA B N 1
ATOM 3117 C CA . ALA B 1 137 ? -17.922 10.586 4.82 1 98.12 137 ALA B CA 1
ATOM 3118 C C . ALA B 1 137 ? -17.156 11.086 6.035 1 98.12 137 ALA B C 1
ATOM 3120 O O . ALA B 1 137 ? -16.359 10.344 6.629 1 98.12 137 ALA B O 1
ATOM 3121 N N . LEU B 1 138 ? -17.375 12.305 6.469 1 98 138 LEU B N 1
ATOM 3122 C CA . LEU B 1 138 ? -16.625 12.906 7.562 1 98 138 LEU B CA 1
ATOM 3123 C C . LEU B 1 138 ? -16.953 12.219 8.891 1 98 138 LEU B C 1
ATOM 3125 O O . LEU B 1 138 ? -16.188 12.328 9.852 1 98 138 LEU B O 1
ATOM 3129 N N . ASP B 1 139 ? -18.094 11.508 8.977 1 96.94 139 ASP B N 1
ATOM 3130 C CA . ASP B 1 139 ? -18.469 10.758 10.172 1 96.94 139 ASP B CA 1
ATOM 3131 C C . ASP B 1 139 ? -17.484 9.625 10.453 1 96.94 139 ASP B C 1
ATOM 3133 O O . ASP B 1 139 ? -17.453 9.07 11.547 1 96.94 139 ASP B O 1
ATOM 3137 N N . HIS B 1 140 ? -16.688 9.336 9.469 1 98.31 140 HIS B N 1
ATOM 3138 C CA . HIS B 1 140 ? -15.773 8.211 9.586 1 98.31 140 HIS B CA 1
ATOM 3139 C C . HIS B 1 140 ? -14.359 8.68 9.922 1 98.31 140 HIS B C 1
ATOM 3141 O O . HIS B 1 140 ? -13.461 7.859 10.109 1 98.31 140 HIS B O 1
ATOM 3147 N N . VAL B 1 141 ? -14.164 9.945 10.039 1 98.56 141 VAL B N 1
ATOM 3148 C CA . VAL B 1 141 ? -12.844 10.516 10.297 1 98.56 141 VAL B CA 1
ATOM 3149 C C . VAL B 1 141 ? -12.586 10.562 11.797 1 98.56 141 VAL B C 1
ATOM 3151 O O . VAL B 1 141 ? -13.398 11.102 12.562 1 98.56 141 VAL B O 1
ATOM 3154 N N . ALA B 1 142 ? -11.453 9.945 12.211 1 98.69 142 ALA B N 1
ATOM 3155 C CA . ALA B 1 142 ? -11 10.117 13.594 1 98.69 142 ALA B CA 1
ATOM 3156 C C . ALA B 1 142 ? -10.469 11.531 13.82 1 98.69 142 ALA B C 1
ATOM 3158 O O . ALA B 1 142 ? -10.781 12.156 14.844 1 98.69 142 ALA B O 1
ATOM 3159 N N . GLY B 1 143 ? -9.656 11.984 12.875 1 98.75 143 GLY B N 1
ATOM 3160 C CA . GLY B 1 143 ? -9.055 13.305 12.992 1 98.75 143 GLY B CA 1
ATOM 3161 C C . GLY B 1 143 ? -8.055 13.602 11.891 1 98.75 143 GLY B C 1
ATOM 3162 O O . GLY B 1 143 ? -8.047 12.945 10.852 1 98.75 143 GLY B O 1
ATOM 3163 N N . TYR B 1 144 ? -7.324 14.656 12.117 1 98.81 144 TYR B N 1
ATOM 3164 C CA . TYR B 1 144 ? -6.375 15.18 11.141 1 98.81 144 TYR B CA 1
ATOM 3165 C C . TYR B 1 144 ? -4.969 15.25 11.727 1 98.81 144 TYR B C 1
ATOM 3167 O O . TYR B 1 144 ? -4.801 15.406 12.938 1 98.81 144 TYR B O 1
ATOM 3175 N N . THR B 1 145 ? -4.004 15.109 10.867 1 98.94 145 THR B N 1
ATOM 3176 C CA . THR B 1 145 ? -2.602 15.156 11.258 1 98.94 145 THR B CA 1
ATOM 3177 C C . THR B 1 145 ? -1.756 15.82 10.18 1 98.94 145 THR B C 1
ATOM 3179 O O . THR B 1 145 ? -2.27 16.188 9.117 1 98.94 145 THR B O 1
ATOM 3182 N N . VAL B 1 146 ? -0.513 16.094 10.5 1 98.94 146 VAL B N 1
ATOM 3183 C CA . VAL B 1 146 ? 0.433 16.656 9.547 1 98.94 146 VAL B CA 1
ATOM 3184 C C . VAL B 1 146 ? 1.224 15.539 8.875 1 98.94 146 VAL B C 1
ATOM 3186 O O . VAL B 1 146 ? 1.684 14.609 9.539 1 98.94 146 VAL B O 1
ATOM 3189 N N . VAL B 1 147 ? 1.281 15.578 7.582 1 99 147 VAL B N 1
ATOM 3190 C CA . VAL B 1 147 ? 2.107 14.664 6.805 1 99 147 VAL B CA 1
ATOM 3191 C C . VAL B 1 147 ? 3.084 15.453 5.938 1 99 147 VAL B C 1
ATOM 3193 O O . VAL B 1 147 ? 2.717 16.484 5.355 1 99 147 VAL B O 1
ATOM 3196 N N . ASN B 1 148 ? 4.293 15.125 5.922 1 99 148 ASN B N 1
ATOM 3197 C CA . ASN B 1 148 ? 5.18 15.516 4.832 1 99 148 ASN B CA 1
ATOM 3198 C C . ASN B 1 148 ? 5.543 14.32 3.951 1 99 148 ASN B C 1
ATOM 3200 O O . ASN B 1 148 ? 6.297 13.438 4.371 1 99 148 ASN B O 1
ATOM 3204 N N . ASP B 1 149 ? 4.969 14.289 2.742 1 98.94 149 ASP B N 1
ATOM 3205 C CA . ASP B 1 149 ? 5.152 13.195 1.791 1 98.94 149 ASP B CA 1
ATOM 3206 C C . ASP B 1 149 ? 6.488 13.32 1.063 1 98.94 149 ASP B C 1
ATOM 3208 O O . ASP B 1 149 ? 6.523 13.469 -0.161 1 98.94 149 ASP B O 1
ATOM 3212 N N . VAL B 1 150 ? 7.52 13.18 1.818 1 98.94 150 VAL B N 1
ATOM 3213 C CA . VAL B 1 150 ? 8.867 13.242 1.262 1 98.94 150 VAL B CA 1
ATOM 3214 C C . VAL B 1 150 ? 8.977 12.297 0.068 1 98.94 150 VAL B C 1
ATOM 3216 O O . VAL B 1 150 ? 8.492 11.172 0.115 1 98.94 150 VAL B O 1
ATOM 3219 N N . THR B 1 151 ? 9.625 12.789 -1.01 1 98.88 151 THR B N 1
ATOM 3220 C CA . THR B 1 151 ? 9.641 12.109 -2.299 1 98.88 151 THR B CA 1
ATOM 3221 C C . THR B 1 151 ? 11.039 12.117 -2.898 1 98.88 151 THR B C 1
ATOM 3223 O O . THR B 1 151 ? 11.703 13.156 -2.941 1 98.88 151 THR B O 1
ATOM 3226 N N . ALA B 1 152 ? 11.508 10.977 -3.297 1 98.94 152 ALA B N 1
ATOM 3227 C CA . ALA B 1 152 ? 12.648 10.922 -4.207 1 98.94 152 ALA B CA 1
ATOM 3228 C C . ALA B 1 152 ? 12.203 11.094 -5.656 1 98.94 152 ALA B C 1
ATOM 3230 O O . ALA B 1 152 ? 11.75 10.133 -6.289 1 98.94 152 ALA B O 1
ATOM 3231 N N . ARG B 1 153 ? 12.43 12.273 -6.227 1 98.88 153 ARG B N 1
ATOM 3232 C CA . ARG B 1 153 ? 11.812 12.672 -7.488 1 98.88 153 ARG B CA 1
ATOM 3233 C C . ARG B 1 153 ? 12.375 11.867 -8.648 1 98.88 153 ARG B C 1
ATOM 3235 O O . ARG B 1 153 ? 11.641 11.492 -9.57 1 98.88 153 ARG B O 1
ATOM 3242 N N . ASP B 1 154 ? 13.672 11.578 -8.656 1 98.75 154 ASP B N 1
ATOM 3243 C CA . ASP B 1 154 ? 14.281 10.797 -9.727 1 98.75 154 ASP B CA 1
ATOM 3244 C C . ASP B 1 154 ? 13.711 9.383 -9.766 1 98.75 154 ASP B C 1
ATOM 3246 O O . ASP B 1 154 ? 13.531 8.805 -10.836 1 98.75 154 ASP B O 1
ATOM 3250 N N . TRP B 1 155 ? 13.375 8.805 -8.633 1 98.88 155 TRP B N 1
ATOM 3251 C CA . TRP B 1 155 ? 12.766 7.48 -8.562 1 98.88 155 TRP B CA 1
ATOM 3252 C C . TRP B 1 155 ? 11.273 7.551 -8.906 1 98.88 155 TRP B C 1
ATOM 3254 O O . TRP B 1 155 ? 10.734 6.633 -9.516 1 98.88 155 TRP B O 1
ATOM 3264 N N . GLN B 1 156 ? 10.609 8.633 -8.438 1 98.69 156 GLN B N 1
ATOM 3265 C CA . GLN B 1 156 ? 9.203 8.836 -8.758 1 98.69 156 GLN B CA 1
ATOM 3266 C C . GLN B 1 156 ? 8.984 8.852 -10.273 1 98.69 156 GLN B C 1
ATOM 3268 O O . GLN B 1 156 ? 7.973 8.352 -10.758 1 98.69 156 GLN B O 1
ATOM 3273 N N . HIS B 1 157 ? 9.938 9.391 -11.016 1 98 157 HIS B N 1
ATOM 3274 C CA . HIS B 1 157 ? 9.742 9.625 -12.438 1 98 157 HIS B CA 1
ATOM 3275 C C . HIS B 1 157 ? 10.383 8.523 -13.273 1 98 157 HIS B C 1
ATOM 3277 O O . HIS B 1 157 ? 10.43 8.609 -14.5 1 98 157 HIS B O 1
ATOM 3283 N N . ARG B 1 158 ? 10.883 7.48 -12.656 1 98.06 158 ARG B N 1
ATOM 3284 C CA . ARG B 1 158 ? 11.453 6.355 -13.391 1 98.06 158 ARG B CA 1
ATOM 3285 C C . ARG B 1 158 ? 10.398 5.668 -14.25 1 98.06 158 ARG B C 1
ATOM 3287 O O . ARG B 1 158 ? 10.703 5.148 -15.328 1 98.06 158 ARG B O 1
ATOM 3294 N N . THR B 1 159 ? 9.195 5.594 -13.75 1 97.69 159 THR B N 1
ATOM 3295 C CA . THR B 1 159 ? 8.062 5.012 -14.461 1 97.69 159 THR B CA 1
ATOM 3296 C C . THR B 1 159 ? 6.824 5.895 -14.32 1 97.69 159 THR B C 1
ATOM 3298 O O . THR B 1 159 ? 6.902 6.996 -13.773 1 97.69 159 THR B O 1
ATOM 3301 N N . ARG B 1 160 ? 5.734 5.434 -14.883 1 95.62 160 ARG B N 1
ATOM 3302 C CA . ARG B 1 160 ? 4.469 6.152 -14.773 1 95.62 160 ARG B CA 1
ATOM 3303 C C . ARG B 1 160 ? 3.955 6.133 -13.336 1 95.62 160 ARG B C 1
ATOM 3305 O O . ARG B 1 160 ? 3.285 7.07 -12.898 1 95.62 160 ARG B O 1
ATOM 3312 N N . GLU B 1 161 ? 4.246 5.082 -12.594 1 98.62 161 GLU B N 1
ATOM 3313 C CA . GLU B 1 161 ? 3.766 4.906 -11.227 1 98.62 161 GLU B CA 1
ATOM 3314 C C . GLU B 1 161 ? 4.672 5.621 -10.227 1 98.62 161 GLU B C 1
ATOM 3316 O O . GLU B 1 161 ? 5.898 5.559 -10.336 1 98.62 161 GLU B O 1
ATOM 3321 N N . PHE B 1 162 ? 4.137 6.234 -9.188 1 98.81 162 PHE B N 1
ATOM 3322 C CA . PHE B 1 162 ? 4.844 7.094 -8.25 1 98.81 162 PHE B CA 1
ATOM 3323 C C . PHE B 1 162 ? 5.523 6.27 -7.16 1 98.81 162 PHE B C 1
ATOM 3325 O O . PHE B 1 162 ? 6.453 6.742 -6.504 1 98.81 162 PHE B O 1
ATOM 3332 N N . LEU B 1 163 ? 5.109 5.039 -6.953 1 98.88 163 LEU B N 1
ATOM 3333 C CA . LEU B 1 163 ? 5.355 4.312 -5.711 1 98.88 163 LEU B CA 1
ATOM 3334 C C . LEU B 1 163 ? 6.848 4.277 -5.391 1 98.88 163 LEU B C 1
ATOM 3336 O O . LEU B 1 163 ? 7.246 4.516 -4.246 1 98.88 163 LEU B O 1
ATOM 3340 N N . SER B 1 164 ? 7.711 4.105 -6.383 1 98.88 164 SER B N 1
ATOM 3341 C CA . SER B 1 164 ? 9.141 3.908 -6.18 1 98.88 164 SER B CA 1
ATOM 3342 C C . SER B 1 164 ? 9.789 5.137 -5.547 1 98.88 164 SER B C 1
ATOM 3344 O O . SER B 1 164 ? 10.758 5.016 -4.797 1 98.88 164 SER B O 1
ATOM 3346 N N . GLY B 1 165 ? 9.258 6.23 -5.789 1 98.88 165 GLY B N 1
ATOM 3347 C CA . GLY B 1 165 ? 9.844 7.441 -5.234 1 98.88 165 GLY B CA 1
ATOM 3348 C C . GLY B 1 165 ? 9.156 7.914 -3.967 1 98.88 165 GLY B C 1
ATOM 3349 O O . GLY B 1 165 ? 9.672 8.789 -3.266 1 98.88 165 GLY B O 1
ATOM 3350 N N . LYS B 1 166 ? 8.008 7.293 -3.643 1 98.94 166 LYS B N 1
ATOM 3351 C CA . LYS B 1 166 ? 7.137 7.879 -2.629 1 98.94 166 LYS B CA 1
ATOM 3352 C C . LYS B 1 166 ? 7.258 7.133 -1.303 1 98.94 166 LYS B C 1
ATOM 3354 O O . LYS B 1 166 ? 6.859 7.648 -0.256 1 98.94 166 LYS B O 1
ATOM 3359 N N . THR B 1 167 ? 7.906 5.938 -1.345 1 98.94 167 THR B N 1
ATOM 3360 C CA . THR B 1 167 ? 7.805 5.117 -0.142 1 98.94 167 THR B CA 1
ATOM 3361 C C . THR B 1 167 ? 9.188 4.738 0.372 1 98.94 167 THR B C 1
ATOM 3363 O O . THR B 1 167 ? 9.367 3.668 0.956 1 98.94 167 THR B O 1
ATOM 3366 N N . PHE B 1 168 ? 10.164 5.562 0.122 1 98.94 168 PHE B N 1
ATOM 3367 C CA . PHE B 1 168 ? 11.484 5.293 0.679 1 98.94 168 PHE B CA 1
ATOM 3368 C C . PHE B 1 168 ? 11.422 5.211 2.199 1 98.94 168 PHE B C 1
ATOM 3370 O O . PHE B 1 168 ? 10.719 5.988 2.842 1 98.94 168 PHE B O 1
ATOM 3377 N N . GLU B 1 169 ? 12.195 4.363 2.752 1 98.81 169 GLU B N 1
ATOM 3378 C CA . GLU B 1 169 ? 12.211 4.051 4.176 1 98.81 169 GLU B CA 1
ATOM 3379 C C . GLU B 1 169 ? 12.594 5.273 5.008 1 98.81 169 GLU B C 1
ATOM 3381 O O . GLU B 1 169 ? 13.5 6.02 4.645 1 98.81 169 GLU B O 1
ATOM 3386 N N . ALA B 1 170 ? 11.805 5.594 6.039 1 98.88 170 ALA B N 1
ATOM 3387 C CA . ALA B 1 170 ? 12.102 6.578 7.078 1 98.88 170 ALA B CA 1
ATOM 3388 C C . ALA B 1 170 ? 12.188 7.984 6.492 1 98.88 170 ALA B C 1
ATOM 3390 O O . ALA B 1 170 ? 13.086 8.758 6.852 1 98.88 170 ALA B O 1
ATOM 3391 N N . THR B 1 171 ? 11.211 8.273 5.621 1 98.94 171 THR B N 1
ATOM 3392 C CA . THR B 1 171 ? 11.312 9.578 4.977 1 98.94 171 THR B CA 1
ATOM 3393 C C . THR B 1 171 ? 10.062 10.414 5.258 1 98.94 171 THR B C 1
ATOM 3395 O O . THR B 1 171 ? 10.078 11.633 5.086 1 98.94 171 THR B O 1
ATOM 3398 N N . THR B 1 172 ? 8.953 9.82 5.695 1 98.94 172 THR B N 1
ATOM 3399 C CA . THR B 1 172 ? 7.652 10.484 5.68 1 98.94 172 THR B CA 1
ATOM 3400 C C . THR B 1 172 ? 7.195 10.82 7.098 1 98.94 172 THR B C 1
ATOM 3402 O O . THR B 1 172 ? 6.625 9.969 7.785 1 98.94 172 THR B O 1
ATOM 3405 N N . PRO B 1 173 ? 7.355 12.008 7.551 1 98.94 173 PRO B N 1
ATOM 3406 C CA . PRO B 1 173 ? 6.875 12.391 8.883 1 98.94 173 PRO B CA 1
ATOM 3407 C C . PRO B 1 173 ? 5.348 12.445 8.961 1 98.94 173 PRO B C 1
ATOM 3409 O O . PRO B 1 173 ? 4.699 12.977 8.055 1 98.94 173 PRO B O 1
ATOM 3412 N N . VAL B 1 174 ? 4.836 11.883 9.961 1 98.94 174 VAL B N 1
ATOM 3413 C CA . VAL B 1 174 ? 3.414 11.93 10.273 1 98.94 174 VAL B CA 1
ATOM 3414 C C . VAL B 1 174 ? 3.219 12.297 11.742 1 98.94 174 VAL B C 1
ATOM 3416 O O . VAL B 1 174 ? 3.742 11.625 12.633 1 98.94 174 VAL B O 1
ATOM 3419 N N . GLY B 1 175 ? 2.469 13.289 12.047 1 98.69 175 GLY B N 1
ATOM 3420 C CA . GLY B 1 175 ? 2.229 13.734 13.414 1 98.69 175 GLY B CA 1
ATOM 3421 C C . GLY B 1 175 ? 2.609 15.18 13.648 1 98.69 175 GLY B C 1
ATOM 3422 O O . GLY B 1 175 ? 2.629 15.984 12.719 1 98.69 175 GLY B O 1
ATOM 3423 N N . PRO B 1 176 ? 2.824 15.711 14.805 1 97.94 176 PRO B N 1
ATOM 3424 C CA . PRO B 1 176 ? 2.963 14.891 16.016 1 97.94 176 PRO B CA 1
ATOM 3425 C C . PRO B 1 176 ? 1.621 14.391 16.547 1 97.94 176 PRO B C 1
ATOM 3427 O O . PRO B 1 176 ? 1.567 13.375 17.234 1 97.94 176 PRO B O 1
ATOM 3430 N N . TYR B 1 177 ? 0.521 15.109 16.172 1 98.12 177 TYR B N 1
ATOM 3431 C CA . TYR B 1 177 ? -0.768 14.812 16.797 1 98.12 177 TYR B CA 1
ATOM 3432 C C . TYR B 1 177 ? -1.772 14.328 15.75 1 98.12 177 TYR B C 1
ATOM 3434 O O . TYR B 1 177 ? -1.622 14.609 14.562 1 98.12 177 TYR B O 1
ATOM 3442 N N . LEU B 1 178 ? -2.684 13.562 16.219 1 98.81 178 LEU B N 1
ATOM 3443 C CA . LEU B 1 178 ? -4.008 13.438 15.625 1 98.81 178 LEU B CA 1
ATOM 3444 C C . LEU B 1 178 ? -5.016 14.336 16.344 1 98.81 178 LEU B C 1
ATOM 3446 O O . LEU B 1 178 ? -5.363 14.078 17.5 1 98.81 178 LEU B O 1
ATOM 3450 N N . VAL B 1 179 ? -5.352 15.406 15.703 1 98.62 179 VAL B N 1
ATOM 3451 C CA . VAL B 1 179 ? -6.379 16.266 16.281 1 98.62 179 VAL B CA 1
ATOM 3452 C C . VAL B 1 179 ? -7.762 15.773 15.875 1 98.62 179 VAL B C 1
ATOM 3454 O O . VAL B 1 179 ? -8.078 15.695 14.688 1 98.62 179 VAL B O 1
ATOM 3457 N N . THR B 1 180 ? -8.523 15.453 16.859 1 98.25 180 THR B N 1
ATOM 3458 C CA . THR B 1 180 ? -9.781 14.766 16.578 1 98.25 180 THR B CA 1
ATOM 3459 C C . THR B 1 180 ? -10.734 15.672 15.812 1 98.25 180 THR B C 1
ATOM 3461 O O . THR B 1 180 ? -10.672 16.891 15.938 1 98.25 180 THR B O 1
ATOM 3464 N N . ARG B 1 181 ? -11.586 15.07 15.07 1 96.88 181 ARG B N 1
ATOM 3465 C CA . ARG B 1 181 ? -12.461 15.742 14.109 1 96.88 181 ARG B CA 1
ATOM 3466 C C . ARG B 1 181 ? -13.352 16.766 14.805 1 96.88 181 ARG B C 1
ATOM 3468 O O . ARG B 1 181 ? -13.656 17.812 14.234 1 96.88 181 ARG B O 1
ATOM 3475 N N . ASP B 1 182 ? -13.742 16.531 16.016 1 95.06 182 ASP B N 1
ATOM 3476 C CA . ASP B 1 182 ? -14.672 17.391 16.75 1 95.06 182 ASP B CA 1
ATOM 3477 C C . ASP B 1 182 ? -14.055 18.766 17 1 95.06 182 ASP B C 1
ATOM 3479 O O . ASP B 1 182 ? -14.766 19.734 17.312 1 95.06 182 ASP B O 1
ATOM 3483 N N . GLU B 1 183 ? -12.75 18.859 16.906 1 95.69 183 GLU B N 1
ATOM 3484 C CA . GLU B 1 183 ? -12.094 20.141 17.047 1 95.69 183 GLU B CA 1
ATOM 3485 C C . GLU B 1 183 ? -12.359 21.047 15.852 1 95.69 183 GLU B C 1
ATOM 3487 O O . GLU B 1 183 ? -12.086 22.25 15.891 1 95.69 183 GLU B O 1
ATOM 3492 N N . PHE B 1 184 ? -12.883 20.438 14.797 1 94.31 184 PHE B N 1
ATOM 3493 C CA . PHE B 1 184 ? -13.227 21.156 13.578 1 94.31 184 PHE B CA 1
ATOM 3494 C C . PHE B 1 184 ? -14.719 21.016 13.273 1 94.31 184 PHE B C 1
ATOM 3496 O O . PHE B 1 184 ? -15.094 20.422 12.258 1 94.31 184 PHE B O 1
ATOM 3503 N N . PRO B 1 185 ? -15.523 21.625 13.93 1 85.62 185 PRO B N 1
ATOM 3504 C CA . PRO B 1 185 ? -16.969 21.375 13.883 1 85.62 185 PRO B CA 1
ATOM 3505 C C . PRO B 1 185 ? -17.609 21.875 12.602 1 85.62 185 PRO B C 1
ATOM 3507 O O . PRO B 1 185 ? -18.719 21.453 12.242 1 85.62 185 PRO B O 1
ATOM 3510 N N . ASP B 1 186 ? -17.031 22.75 11.82 1 84.06 186 ASP B N 1
ATOM 3511 C CA . ASP B 1 186 ? -17.641 23.359 10.641 1 84.06 186 ASP B CA 1
ATOM 3512 C C . ASP B 1 186 ? -17.469 22.469 9.414 1 84.06 186 ASP B C 1
ATOM 3514 O O . ASP B 1 186 ? -17.734 22.906 8.289 1 84.06 186 ASP B O 1
ATOM 3518 N N . GLY B 1 187 ? -17.094 21.25 9.641 1 84.56 187 GLY B N 1
ATOM 3519 C CA . GLY B 1 187 ? -16.906 20.391 8.492 1 84.56 187 GLY B CA 1
ATOM 3520 C C . GLY B 1 187 ? -15.453 20.188 8.117 1 84.56 187 GLY B C 1
ATOM 3521 O O . GLY B 1 187 ? -14.602 20.016 8.992 1 84.56 187 GLY B O 1
ATOM 3522 N N . GLU B 1 188 ? -15.227 20.109 6.762 1 90.25 188 GLU B N 1
ATOM 3523 C CA . GLU B 1 188 ? -13.844 19.984 6.305 1 90.25 188 GLU B CA 1
ATOM 3524 C C . GLU B 1 188 ? -13.023 21.234 6.664 1 90.25 188 GLU B C 1
ATOM 3526 O O . GLU B 1 188 ? -13.414 22.344 6.332 1 90.25 188 GLU B O 1
ATOM 3531 N N . PRO B 1 189 ? -11.953 21.016 7.238 1 90.56 189 PRO B N 1
ATOM 3532 C CA . PRO B 1 189 ? -11.219 22.188 7.715 1 90.56 189 PRO B CA 1
ATOM 3533 C C . PRO B 1 189 ? -10.539 22.953 6.586 1 90.56 189 PRO B C 1
ATOM 3535 O O . PRO B 1 189 ? -10.117 22.359 5.594 1 90.56 189 PRO B O 1
ATOM 3538 N N . ASP B 1 190 ? -10.531 24.266 6.688 1 97.19 190 ASP B N 1
ATOM 3539 C CA . ASP B 1 190 ? -9.719 25.172 5.883 1 97.19 190 ASP B CA 1
ATOM 3540 C C . ASP B 1 190 ? -8.586 25.766 6.707 1 97.19 190 ASP B C 1
ATOM 3542 O O . ASP B 1 190 ? -8.75 26.812 7.332 1 97.19 190 ASP B O 1
ATOM 3546 N N . LEU B 1 191 ? -7.508 25.125 6.629 1 98.44 191 LEU B N 1
ATOM 3547 C CA . LEU B 1 191 ? -6.387 25.406 7.516 1 98.44 191 LEU B CA 1
ATOM 3548 C C . LEU B 1 191 ? -5.18 25.906 6.723 1 98.44 191 LEU B C 1
ATOM 3550 O O . LEU B 1 191 ? -4.902 25.406 5.629 1 98.44 191 LEU B O 1
ATOM 3554 N N . ALA B 1 192 ? -4.516 26.891 7.352 1 98.81 192 ALA B N 1
ATOM 3555 C CA . ALA B 1 192 ? -3.23 27.266 6.77 1 98.81 192 ALA B CA 1
ATOM 3556 C C . ALA B 1 192 ? -2.24 26.094 6.832 1 98.81 192 ALA B C 1
ATOM 3558 O O . ALA B 1 192 ? -2.168 25.391 7.84 1 98.81 192 ALA B O 1
ATOM 3559 N N . ILE B 1 193 ? -1.522 25.844 5.719 1 98.88 193 ILE B N 1
ATOM 3560 C CA . ILE B 1 193 ? -0.493 24.828 5.633 1 98.88 193 ILE B CA 1
ATOM 3561 C C . ILE B 1 193 ? 0.793 25.422 5.07 1 98.88 193 ILE B C 1
ATOM 3563 O O . ILE B 1 193 ? 0.756 26.203 4.113 1 98.88 193 ILE B O 1
ATOM 3567 N N . SER B 1 194 ? 1.911 25.109 5.707 1 98.94 194 SER B N 1
ATOM 3568 C CA . SER B 1 194 ? 3.184 25.641 5.246 1 98.94 194 SER B CA 1
ATOM 3569 C C . SER B 1 194 ? 4.324 24.656 5.477 1 98.94 194 SER B C 1
ATOM 3571 O O . SER B 1 194 ? 4.199 23.75 6.297 1 98.94 194 SER B O 1
ATOM 3573 N N . CYS B 1 195 ? 5.375 24.812 4.762 1 98.94 195 CYS B N 1
ATOM 3574 C CA . CYS B 1 195 ? 6.621 24.062 4.91 1 98.94 195 CYS B CA 1
ATOM 3575 C C . CYS B 1 195 ? 7.828 24.969 4.707 1 98.94 195 CYS B C 1
ATOM 3577 O O . CYS B 1 195 ? 7.875 25.734 3.744 1 98.94 195 CYS B O 1
ATOM 3579 N N . ALA B 1 196 ? 8.727 24.938 5.609 1 98.94 196 ALA B N 1
ATOM 3580 C CA . ALA B 1 196 ? 9.969 25.703 5.504 1 98.94 196 ALA B CA 1
ATOM 3581 C C . ALA B 1 196 ? 11.18 24.781 5.52 1 98.94 196 ALA B C 1
ATOM 3583 O O . ALA B 1 196 ? 11.18 23.75 6.211 1 98.94 196 ALA B O 1
ATOM 3584 N N . VAL B 1 197 ? 12.164 25.094 4.762 1 98.88 197 VAL B N 1
ATOM 3585 C CA . VAL B 1 197 ? 13.469 24.438 4.77 1 98.88 197 VAL B CA 1
ATOM 3586 C C . VAL B 1 197 ? 14.539 25.406 5.254 1 98.88 197 VAL B C 1
ATOM 3588 O O . VAL B 1 197 ? 14.742 26.469 4.637 1 98.88 197 VAL B O 1
ATOM 3591 N N . ASP B 1 198 ? 15.141 25.125 6.375 1 98.69 198 ASP B N 1
ATOM 3592 C CA . ASP B 1 198 ? 16.109 26 7.02 1 98.69 198 ASP B CA 1
ATOM 3593 C C . ASP B 1 198 ? 15.547 27.406 7.207 1 98.69 198 ASP B C 1
ATOM 3595 O O . ASP B 1 198 ? 16.203 28.391 6.875 1 98.69 198 ASP B O 1
ATOM 3599 N N . GLY B 1 199 ? 14.344 27.422 7.574 1 98.62 199 GLY B N 1
ATOM 3600 C CA . GLY B 1 199 ? 13.727 28.688 7.957 1 98.62 199 GLY B CA 1
ATOM 3601 C C . GLY B 1 199 ? 13.125 29.438 6.785 1 98.62 199 GLY B C 1
ATOM 3602 O O . GLY B 1 199 ? 12.398 30.406 6.977 1 98.62 199 GLY B O 1
ATOM 3603 N N . VAL B 1 200 ? 13.414 29 5.562 1 98.69 200 VAL B N 1
ATOM 3604 C CA . VAL B 1 200 ? 12.844 29.641 4.383 1 98.69 200 VAL B CA 1
ATOM 3605 C C . VAL B 1 200 ? 11.523 28.984 4.016 1 98.69 200 VAL B C 1
ATOM 3607 O O . VAL B 1 200 ? 11.484 27.781 3.711 1 98.69 200 VAL B O 1
ATOM 3610 N N . VAL B 1 201 ? 10.461 29.75 4.016 1 98.81 201 VAL B N 1
ATOM 3611 C CA . VAL B 1 201 ? 9.148 29.219 3.662 1 98.81 201 VAL B CA 1
ATOM 3612 C C . VAL B 1 201 ? 9.133 28.828 2.186 1 98.81 201 VAL B C 1
ATOM 3614 O O . VAL B 1 201 ? 9.352 29.656 1.311 1 98.81 201 VAL B O 1
ATOM 3617 N N . MET B 1 202 ? 8.883 27.516 1.908 1 98.69 202 MET B N 1
ATOM 3618 C CA . MET B 1 202 ? 8.891 26.969 0.552 1 98.69 202 MET B CA 1
ATOM 3619 C C . MET B 1 202 ? 7.473 26.734 0.049 1 98.69 202 MET B C 1
ATOM 3621 O O . MET B 1 202 ? 7.219 26.781 -1.155 1 98.69 202 MET B O 1
ATOM 3625 N N . GLN B 1 203 ? 6.598 26.406 0.929 1 98.69 203 GLN B N 1
ATOM 3626 C CA . GLN B 1 203 ? 5.188 26.188 0.628 1 98.69 203 GLN B CA 1
ATOM 3627 C C . GLN B 1 203 ? 4.293 26.969 1.579 1 98.69 203 GLN B C 1
ATOM 3629 O O . GLN B 1 203 ? 4.59 27.094 2.77 1 98.69 203 GLN B O 1
ATOM 3634 N N . SER B 1 204 ? 3.258 27.562 1.116 1 98.69 204 SER B N 1
ATOM 3635 C CA . SER B 1 204 ? 2.234 28.281 1.859 1 98.69 204 SER B CA 1
ATOM 3636 C C . SER B 1 204 ? 0.896 28.25 1.129 1 98.69 204 SER B C 1
ATOM 3638 O O . SER B 1 204 ? 0.794 28.719 -0.009 1 98.69 204 SER B O 1
ATOM 3640 N N . ALA B 1 205 ? -0.073 27.641 1.709 1 98.62 205 ALA B N 1
ATOM 3641 C CA . ALA B 1 205 ? -1.396 27.484 1.107 1 98.62 205 ALA B CA 1
ATOM 3642 C C . ALA B 1 205 ? -2.459 27.266 2.176 1 98.62 205 ALA B C 1
ATOM 3644 O O . ALA B 1 205 ? -2.25 27.578 3.35 1 98.62 205 ALA B O 1
ATOM 3645 N N . ARG B 1 206 ? -3.619 26.969 1.803 1 98.69 206 ARG B N 1
ATOM 3646 C CA . ARG B 1 206 ? -4.707 26.562 2.688 1 98.69 206 ARG B CA 1
ATOM 3647 C C . ARG B 1 206 ? -5.32 25.234 2.229 1 98.69 206 ARG B C 1
ATOM 3649 O O . ARG B 1 206 ? -5.438 24.984 1.028 1 98.69 206 ARG B O 1
ATOM 3656 N N . THR B 1 207 ? -5.758 24.422 3.129 1 98.31 207 THR B N 1
ATOM 3657 C CA . THR B 1 207 ? -6.293 23.109 2.803 1 98.31 207 THR B CA 1
ATOM 3658 C C . THR B 1 207 ? -7.637 23.234 2.09 1 98.31 207 THR B C 1
ATOM 3660 O O . THR B 1 207 ? -8.102 22.281 1.467 1 98.31 207 THR B O 1
ATOM 3663 N N . GLY B 1 208 ? -8.266 24.375 2.16 1 97.38 208 GLY B N 1
ATOM 3664 C CA . GLY B 1 208 ? -9.477 24.625 1.392 1 97.38 208 GLY B CA 1
ATOM 3665 C C . GLY B 1 208 ? -9.242 24.609 -0.107 1 97.38 208 GLY B C 1
ATOM 3666 O O . GLY B 1 208 ? -10.195 24.531 -0.888 1 97.38 208 GLY B O 1
ATOM 3667 N N . ASP B 1 209 ? -8 24.641 -0.527 1 97.94 209 ASP B N 1
ATOM 3668 C CA . ASP B 1 209 ? -7.629 24.656 -1.939 1 97.94 209 ASP B CA 1
ATOM 3669 C C . ASP B 1 209 ? -7.605 23.25 -2.527 1 97.94 209 ASP B C 1
ATOM 3671 O O . ASP B 1 209 ? -7.289 23.078 -3.705 1 97.94 209 ASP B O 1
ATOM 3675 N N . LEU B 1 210 ? -7.898 22.234 -1.783 1 98.25 210 LEU B N 1
ATOM 3676 C CA . LEU B 1 210 ? -7.953 20.859 -2.297 1 98.25 210 LEU B CA 1
ATOM 3677 C C . LEU B 1 210 ? -8.969 20.75 -3.426 1 98.25 210 LEU B C 1
ATOM 3679 O O . LEU B 1 210 ? -10.109 21.219 -3.291 1 98.25 210 LEU B O 1
ATOM 3683 N N . LEU B 1 211 ? -8.594 20.188 -4.488 1 98.31 211 LEU B N 1
ATOM 3684 C CA . LEU B 1 211 ? -9.508 19.938 -5.602 1 98.31 211 LEU B CA 1
ATOM 3685 C C . LEU B 1 211 ? -10.586 18.938 -5.199 1 98.31 211 LEU B C 1
ATOM 3687 O O . LEU B 1 211 ? -11.781 19.203 -5.379 1 98.31 211 LEU B O 1
ATOM 3691 N N . PHE B 1 212 ? -10.156 17.781 -4.742 1 98.5 212 PHE B N 1
ATOM 3692 C CA . PHE B 1 212 ? -11.023 16.812 -4.086 1 98.5 212 PHE B CA 1
ATOM 3693 C C . PHE B 1 212 ? -10.867 16.891 -2.57 1 98.5 212 PHE B C 1
ATOM 3695 O O . PHE B 1 212 ? -9.797 16.609 -2.035 1 98.5 212 PHE B O 1
ATOM 3702 N N . GLY B 1 213 ? -11.906 17.281 -1.901 1 98.25 213 GLY B N 1
ATOM 3703 C CA . GLY B 1 213 ? -11.875 17.406 -0.453 1 98.25 213 GLY B CA 1
ATOM 3704 C C . GLY B 1 213 ? -11.828 16.078 0.265 1 98.25 213 GLY B C 1
ATOM 3705 O O . GLY B 1 213 ? -11.812 15.016 -0.373 1 98.25 213 GLY B O 1
ATOM 3706 N N . VAL B 1 214 ? -11.773 16.156 1.558 1 98.56 214 VAL B N 1
ATOM 3707 C CA . VAL B 1 214 ? -11.648 14.977 2.404 1 98.56 214 VAL B CA 1
ATOM 3708 C C . VAL B 1 214 ? -12.875 14.078 2.219 1 98.56 214 VAL B C 1
ATOM 3710 O O . VAL B 1 214 ? -12.75 12.867 2.023 1 98.56 214 VAL B O 1
ATOM 3713 N N . ALA B 1 215 ? -14.047 14.664 2.248 1 98.56 215 ALA B N 1
ATOM 3714 C CA . ALA B 1 215 ? -15.289 13.906 2.129 1 98.56 215 ALA B CA 1
ATOM 3715 C C . ALA B 1 215 ? -15.352 13.172 0.79 1 98.56 215 ALA B C 1
ATOM 3717 O O . ALA B 1 215 ? -15.648 11.977 0.742 1 98.56 215 ALA B O 1
ATOM 3718 N N . GLU B 1 216 ? -15.039 13.891 -0.264 1 98.56 216 GLU B N 1
ATOM 3719 C CA . GLU B 1 216 ? -15.062 13.32 -1.604 1 98.56 216 GLU B CA 1
ATOM 3720 C C . GLU B 1 216 ? -14.031 12.195 -1.74 1 98.56 216 GLU B C 1
ATOM 3722 O O . GLU B 1 216 ? -14.305 11.172 -2.365 1 98.56 216 GLU B O 1
ATOM 3727 N N . THR B 1 217 ? -12.898 12.422 -1.206 1 98.81 217 THR B N 1
ATOM 3728 C CA . THR B 1 217 ? -11.812 11.445 -1.268 1 98.81 217 THR B CA 1
ATOM 3729 C C . THR B 1 217 ? -12.203 10.156 -0.551 1 98.81 217 THR B C 1
ATOM 3731 O O . THR B 1 217 ? -12.031 9.062 -1.091 1 98.81 217 THR B O 1
ATOM 3734 N N . ILE B 1 218 ? -12.773 10.273 0.649 1 98.88 218 ILE B N 1
ATOM 3735 C CA . ILE B 1 218 ? -13.195 9.109 1.419 1 98.88 218 ILE B CA 1
ATOM 3736 C C . ILE B 1 218 ? -14.289 8.359 0.667 1 98.88 218 ILE B C 1
ATOM 3738 O O . ILE B 1 218 ? -14.258 7.133 0.569 1 98.88 218 ILE B O 1
ATOM 3742 N N . ALA B 1 219 ? -15.25 9.102 0.131 1 98.88 219 ALA B N 1
ATOM 3743 C CA . ALA B 1 219 ? -16.312 8.484 -0.643 1 98.88 219 ALA B CA 1
ATOM 3744 C C . ALA B 1 219 ? -15.758 7.699 -1.828 1 98.88 219 ALA B C 1
ATOM 3746 O O . ALA B 1 219 ? -16.172 6.562 -2.078 1 98.88 219 ALA B O 1
ATOM 3747 N N . TYR B 1 220 ? -14.812 8.289 -2.516 1 98.94 220 TYR B N 1
ATOM 3748 C CA . TYR B 1 220 ? -14.203 7.676 -3.691 1 98.94 220 TYR B CA 1
ATOM 3749 C C . TYR B 1 220 ? -13.461 6.398 -3.32 1 98.94 220 TYR B C 1
ATOM 3751 O O . TYR B 1 220 ? -13.688 5.348 -3.918 1 98.94 220 TYR B O 1
ATOM 3759 N N . ILE B 1 221 ? -12.586 6.449 -2.332 1 98.94 221 ILE B N 1
ATOM 3760 C CA . ILE B 1 221 ? -11.781 5.305 -1.924 1 98.94 221 ILE B CA 1
ATOM 3761 C C . ILE B 1 221 ? -12.688 4.195 -1.398 1 98.94 221 ILE B C 1
ATOM 3763 O O . ILE B 1 221 ? -12.453 3.016 -1.667 1 98.94 221 ILE B O 1
ATOM 3767 N N . SER B 1 222 ? -13.797 4.566 -0.68 1 98.88 222 SER B N 1
ATOM 3768 C CA . SER B 1 222 ? -14.68 3.584 -0.052 1 98.88 222 SER B CA 1
ATOM 3769 C C . SER B 1 222 ? -15.477 2.812 -1.095 1 98.88 222 SER B C 1
ATOM 3771 O O . SER B 1 222 ? -16.062 1.769 -0.791 1 98.88 222 SER B O 1
ATOM 3773 N N . GLN B 1 223 ? -15.539 3.334 -2.357 1 98.75 223 GLN B N 1
ATOM 3774 C CA . GLN B 1 223 ? -16.125 2.568 -3.457 1 98.75 223 GLN B CA 1
ATOM 3775 C C . GLN B 1 223 ? -15.211 1.405 -3.855 1 98.75 223 GLN B C 1
ATOM 3777 O O . GLN B 1 223 ? -15.688 0.384 -4.352 1 98.75 223 GLN B O 1
ATOM 3782 N N . ILE B 1 224 ? -13.984 1.534 -3.619 1 98.94 224 ILE B N 1
ATOM 3783 C CA . ILE B 1 224 ? -12.977 0.596 -4.094 1 98.94 224 ILE B CA 1
ATOM 3784 C C . ILE B 1 224 ? -12.711 -0.46 -3.023 1 98.94 224 ILE B C 1
ATOM 3786 O O . ILE B 1 224 ? -12.719 -1.66 -3.311 1 98.94 224 ILE B O 1
ATOM 3790 N N . ILE B 1 225 ? -12.539 0.008 -1.797 1 98.94 225 ILE B N 1
ATOM 3791 C CA . ILE B 1 225 ? -12.094 -0.873 -0.721 1 98.94 225 ILE B CA 1
ATOM 3792 C C . ILE B 1 225 ? -12.516 -0.292 0.627 1 98.94 225 ILE B C 1
ATOM 3794 O O . ILE B 1 225 ? -12.633 0.926 0.774 1 98.94 225 ILE B O 1
ATOM 3798 N N . THR B 1 226 ? -12.727 -1.11 1.627 1 98.94 226 THR B N 1
ATOM 3799 C CA . THR B 1 226 ? -13.117 -0.65 2.955 1 98.94 226 THR B CA 1
ATOM 3800 C C . THR B 1 226 ? -11.969 0.103 3.625 1 98.94 226 THR B C 1
ATOM 3802 O O . THR B 1 226 ? -10.859 -0.421 3.742 1 98.94 226 THR B O 1
ATOM 3805 N N . LEU B 1 227 ? -12.258 1.312 3.998 1 98.94 227 LEU B N 1
ATOM 3806 C CA . LEU B 1 227 ? -11.344 2.023 4.887 1 98.94 227 LEU B CA 1
ATOM 3807 C C . LEU B 1 227 ? -11.523 1.562 6.332 1 98.94 227 LEU B C 1
ATOM 3809 O O . LEU B 1 227 ? -12.648 1.36 6.789 1 98.94 227 LEU B O 1
ATOM 3813 N N . LEU B 1 228 ? -10.422 1.379 7.004 1 98.88 228 LEU B N 1
ATOM 3814 C CA . LEU B 1 228 ? -10.43 0.852 8.367 1 98.88 228 LEU B CA 1
ATOM 3815 C C . LEU B 1 228 ? -9.914 1.889 9.352 1 98.88 228 LEU B C 1
ATOM 3817 O O . LEU B 1 228 ? -9.125 2.768 8.984 1 98.88 228 LEU B O 1
ATOM 3821 N N . PRO B 1 229 ? -10.352 1.786 10.641 1 98.88 229 PRO B N 1
ATOM 3822 C CA . PRO B 1 229 ? -9.758 2.67 11.648 1 98.88 229 PRO B CA 1
ATOM 3823 C C . PRO B 1 229 ? -8.234 2.605 11.664 1 98.88 229 PRO B C 1
ATOM 3825 O O . PRO B 1 229 ? -7.656 1.514 11.656 1 98.88 229 PRO B O 1
ATOM 3828 N N . GLY B 1 230 ? -7.621 3.76 11.602 1 98.88 230 GLY B N 1
ATOM 3829 C CA . GLY B 1 230 ? -6.168 3.826 11.609 1 98.88 230 GLY B CA 1
ATOM 3830 C C . GLY B 1 230 ? -5.574 4.035 10.227 1 98.88 230 GLY B C 1
ATOM 3831 O O . GLY B 1 230 ? -4.402 4.398 10.094 1 98.88 230 GLY B O 1
ATOM 3832 N N . ASP B 1 231 ? -6.367 3.766 9.172 1 98.94 231 ASP B N 1
ATOM 3833 C CA . ASP B 1 231 ? -5.883 4.074 7.828 1 98.94 231 ASP B CA 1
ATOM 3834 C C . ASP B 1 231 ? -5.527 5.555 7.699 1 98.94 231 ASP B C 1
ATOM 3836 O O . ASP B 1 231 ? -6.164 6.406 8.32 1 98.94 231 ASP B O 1
ATOM 3840 N N . LEU B 1 232 ? -4.5 5.832 6.934 1 99 232 LEU B N 1
ATOM 3841 C CA . LEU B 1 232 ? -4.016 7.188 6.699 1 99 232 LEU B CA 1
ATOM 3842 C C . LEU B 1 232 ? -4.25 7.605 5.25 1 99 232 LEU B C 1
ATOM 3844 O O . LEU B 1 232 ? -3.93 6.859 4.324 1 99 232 LEU B O 1
ATOM 3848 N N . ILE B 1 233 ? -4.867 8.742 5.039 1 98.94 233 ILE B N 1
ATOM 3849 C CA . ILE B 1 233 ? -5 9.375 3.732 1 98.94 233 ILE B CA 1
ATOM 3850 C C . ILE B 1 233 ? -4.191 10.664 3.701 1 98.94 233 ILE B C 1
ATOM 3852 O O . ILE B 1 233 ? -4.402 11.562 4.527 1 98.94 233 ILE B O 1
ATOM 3856 N N . ALA B 1 234 ? -3.205 10.758 2.867 1 98.94 234 ALA B N 1
ATOM 3857 C CA . ALA B 1 234 ? -2.496 12.008 2.596 1 98.94 234 ALA B CA 1
ATOM 3858 C C . ALA B 1 234 ? -3.105 12.734 1.403 1 98.94 234 ALA B C 1
ATOM 3860 O O . ALA B 1 234 ? -3.209 12.172 0.31 1 98.94 234 ALA B O 1
ATOM 3861 N N . THR B 1 235 ? -3.441 13.961 1.473 1 98.81 235 THR B N 1
ATOM 3862 C CA . THR B 1 235 ? -4.445 14.57 0.604 1 98.81 235 THR B CA 1
ATOM 3863 C C . THR B 1 235 ? -3.783 15.344 -0.532 1 98.81 235 THR B C 1
ATOM 3865 O O . THR B 1 235 ? -4.453 16.078 -1.266 1 98.81 235 THR B O 1
ATOM 3868 N N . GLY B 1 236 ? -2.502 15.266 -0.66 1 98.5 236 GLY B N 1
ATOM 3869 C CA . GLY B 1 236 ? -1.82 16.016 -1.706 1 98.5 236 GLY B CA 1
ATOM 3870 C C . GLY B 1 236 ? -1.062 17.219 -1.184 1 98.5 236 GLY B C 1
ATOM 3871 O O . GLY B 1 236 ? -1.215 17.594 -0.021 1 98.5 236 GLY B O 1
ATOM 3872 N N . THR B 1 237 ? -0.257 17.781 -2.018 1 98.69 237 THR B N 1
ATOM 3873 C CA . THR B 1 237 ? 0.624 18.875 -1.601 1 98.69 237 THR B CA 1
ATOM 3874 C C . THR B 1 237 ? 0.371 20.125 -2.438 1 98.69 237 THR B C 1
ATOM 3876 O O . THR B 1 237 ? 0.07 20.031 -3.629 1 98.69 237 THR B O 1
ATOM 3879 N N . PRO B 1 238 ? 0.463 21.328 -1.842 1 98.38 238 PRO B N 1
ATOM 3880 C CA . PRO B 1 238 ? 0.388 22.562 -2.613 1 98.38 238 PRO B CA 1
ATOM 3881 C C . PRO B 1 238 ? 1.663 22.844 -3.402 1 98.38 238 PRO B C 1
ATOM 3883 O O . PRO B 1 238 ? 2.613 22.062 -3.352 1 98.38 238 PRO B O 1
ATOM 3886 N N . GLY B 1 239 ? 1.579 23.953 -4.227 1 97.5 239 GLY B N 1
ATOM 3887 C CA . GLY B 1 239 ? 2.783 24.406 -4.914 1 97.5 239 GLY B CA 1
ATOM 3888 C C . GLY B 1 239 ? 3.916 24.75 -3.969 1 97.5 239 GLY B C 1
ATOM 3889 O O . GLY B 1 239 ? 3.707 24.875 -2.762 1 97.5 239 GLY B O 1
ATOM 3890 N N . GLY B 1 240 ? 5.137 24.828 -4.527 1 97.88 240 GLY B N 1
ATOM 3891 C CA . GLY B 1 240 ? 6.289 25.234 -3.736 1 97.88 240 GLY B CA 1
ATOM 3892 C C . GLY B 1 240 ? 7.25 24.094 -3.449 1 97.88 240 GLY B C 1
ATOM 3893 O O . GLY B 1 240 ? 8.195 24.25 -2.674 1 97.88 240 GLY B O 1
ATOM 3894 N N . VAL B 1 241 ? 7.043 22.953 -4.043 1 98.06 241 VAL B N 1
ATOM 3895 C CA . VAL B 1 241 ? 7.992 21.859 -3.922 1 98.06 241 VAL B CA 1
ATOM 3896 C C . VAL B 1 241 ? 9.305 22.219 -4.602 1 98.06 241 VAL B C 1
ATOM 3898 O O . VAL B 1 241 ? 9.344 23.109 -5.461 1 98.06 241 VAL B O 1
ATOM 3901 N N . GLY B 1 242 ? 10.305 21.531 -4.219 1 98.31 242 GLY B N 1
ATOM 3902 C CA . GLY B 1 242 ? 11.633 21.844 -4.734 1 98.31 242 GLY B CA 1
ATOM 3903 C C . GLY B 1 242 ? 11.773 21.562 -6.219 1 98.31 242 GLY B C 1
ATOM 3904 O O . GLY B 1 242 ? 12.406 22.344 -6.941 1 98.31 242 GLY B O 1
ATOM 3905 N N . ALA B 1 243 ? 11.234 20.5 -6.699 1 97.56 243 ALA B N 1
ATOM 3906 C CA . ALA B 1 243 ? 11.344 20.078 -8.094 1 97.56 243 ALA B CA 1
ATOM 3907 C C . ALA B 1 243 ? 10.648 21.094 -9.016 1 97.56 243 ALA B C 1
ATOM 3909 O O . ALA B 1 243 ? 10.93 21.125 -10.219 1 97.56 243 ALA B O 1
ATOM 3910 N N . GLY B 1 244 ? 9.68 21.875 -8.445 1 95.31 244 GLY B N 1
ATOM 3911 C CA . GLY B 1 244 ? 8.938 22.844 -9.242 1 95.31 244 GLY B CA 1
ATOM 3912 C C . GLY B 1 244 ? 9.602 24.203 -9.281 1 95.31 244 GLY B C 1
ATOM 3913 O O . GLY B 1 244 ? 9.078 25.141 -9.898 1 95.31 244 GLY B O 1
ATOM 3914 N N . ARG B 1 245 ? 10.711 24.344 -8.648 1 95.94 245 ARG B N 1
ATOM 3915 C CA . ARG B 1 245 ? 11.414 25.625 -8.578 1 95.94 245 ARG B CA 1
ATOM 3916 C C . ARG B 1 245 ? 12.453 25.734 -9.688 1 95.94 245 ARG B C 1
ATOM 3918 O O . ARG B 1 245 ? 12.828 24.719 -10.297 1 95.94 245 ARG B O 1
ATOM 3925 N N . ASP B 1 246 ? 12.828 26.984 -9.883 1 95.81 246 ASP B N 1
ATOM 3926 C CA . ASP B 1 246 ? 13.898 27.266 -10.844 1 95.81 246 ASP B CA 1
ATOM 3927 C C . ASP B 1 246 ? 14.961 28.156 -10.219 1 95.81 246 ASP B C 1
ATOM 3929 O O . ASP B 1 246 ? 14.742 29.359 -10.023 1 95.81 246 ASP B O 1
ATOM 3933 N N . PRO B 1 247 ? 16.172 27.781 -10.031 1 97.31 247 PRO B N 1
ATOM 3934 C CA . PRO B 1 247 ? 16.562 26.391 -10.211 1 97.31 247 PRO B CA 1
ATOM 3935 C C . PRO B 1 247 ? 15.898 25.453 -9.203 1 97.31 247 PRO B C 1
ATOM 3937 O O . PRO B 1 247 ? 15.484 25.891 -8.125 1 97.31 247 PRO B O 1
ATOM 3940 N N . ARG B 1 248 ? 15.828 24.172 -9.555 1 97.75 248 ARG B N 1
ATOM 3941 C CA . ARG B 1 248 ? 15.305 23.172 -8.633 1 97.75 248 ARG B CA 1
ATOM 3942 C C . ARG B 1 248 ? 16.125 23.125 -7.352 1 97.75 248 ARG B C 1
ATOM 3944 O O . ARG B 1 248 ? 17.344 23.344 -7.379 1 97.75 248 ARG B O 1
ATOM 3951 N N . VAL B 1 249 ? 15.445 22.812 -6.293 1 98.38 249 VAL B N 1
ATOM 3952 C CA . VAL B 1 249 ? 16.078 22.688 -4.98 1 98.38 249 VAL B CA 1
ATOM 3953 C C . VAL B 1 249 ? 15.688 21.359 -4.352 1 98.38 249 VAL B C 1
ATOM 3955 O O . VAL B 1 249 ? 14.516 20.953 -4.402 1 98.38 249 VAL B O 1
ATOM 3958 N N . PHE B 1 250 ? 16.688 20.688 -3.807 1 98.81 250 PHE B N 1
ATOM 3959 C CA . PHE B 1 250 ? 16.422 19.406 -3.135 1 98.81 250 PHE B CA 1
ATOM 3960 C C . PHE B 1 250 ? 17.047 19.406 -1.746 1 98.81 250 PHE B C 1
ATOM 3962 O O . PHE B 1 250 ? 17.984 20.156 -1.473 1 98.81 250 PHE B O 1
ATOM 3969 N N . LEU B 1 251 ? 16.484 18.578 -0.912 1 98.94 251 LEU B N 1
ATOM 3970 C CA . LEU B 1 251 ? 16.938 18.453 0.468 1 98.94 251 LEU B CA 1
ATOM 3971 C C . LEU B 1 251 ? 18.344 17.875 0.525 1 98.94 251 LEU B C 1
ATOM 3973 O O . LEU B 1 251 ? 18.688 16.969 -0.232 1 98.94 251 LEU B O 1
ATOM 3977 N N . THR B 1 252 ? 19.172 18.406 1.421 1 98.62 252 THR B N 1
ATOM 3978 C CA . THR B 1 252 ? 20.516 17.906 1.688 1 98.62 252 THR B CA 1
ATOM 3979 C C . THR B 1 252 ? 20.703 17.641 3.178 1 98.62 252 THR B C 1
ATOM 3981 O O . THR B 1 252 ? 19.938 18.141 4.008 1 98.62 252 THR B O 1
ATOM 3984 N N . ALA B 1 253 ? 21.672 16.828 3.453 1 98.56 253 ALA B N 1
ATOM 3985 C CA . ALA B 1 253 ? 21.953 16.469 4.84 1 98.56 253 ALA B CA 1
ATOM 3986 C C . ALA B 1 253 ? 22.188 17.703 5.695 1 98.56 253 ALA B C 1
ATOM 3988 O O . ALA B 1 253 ? 22.844 18.656 5.258 1 98.56 253 ALA B O 1
ATOM 3989 N N . GLY B 1 254 ? 21.578 17.672 6.895 1 98.62 254 GLY B N 1
ATOM 3990 C CA . GLY B 1 254 ? 21.766 18.75 7.852 1 98.62 254 GLY B CA 1
ATOM 3991 C C . GLY B 1 254 ? 20.656 19.766 7.836 1 98.62 254 GLY B C 1
ATOM 3992 O O . GLY B 1 254 ? 20.469 20.516 8.797 1 98.62 254 GLY B O 1
ATOM 3993 N N . GLN B 1 255 ? 19.875 19.844 6.793 1 98.88 255 GLN B N 1
ATOM 3994 C CA . GLN B 1 255 ? 18.797 20.828 6.691 1 98.88 255 GLN B CA 1
ATOM 3995 C C . GLN B 1 255 ? 17.625 20.438 7.59 1 98.88 255 GLN B C 1
ATOM 3997 O O . GLN B 1 255 ? 17.422 19.266 7.895 1 98.88 255 GLN B O 1
ATOM 4002 N N . GLU B 1 256 ? 16.938 21.406 7.961 1 98.88 256 GLU B N 1
ATOM 4003 C CA . GLU B 1 256 ? 15.734 21.219 8.758 1 98.88 256 GLU B CA 1
ATOM 4004 C C . GLU B 1 256 ? 14.477 21.516 7.945 1 98.88 256 GLU B C 1
ATOM 4006 O O . GLU B 1 256 ? 14.391 22.547 7.285 1 98.88 256 GLU B O 1
ATOM 4011 N N . VAL B 1 257 ? 13.594 20.578 7.949 1 98.94 257 VAL B N 1
ATOM 4012 C CA . VAL B 1 257 ? 12.289 20.75 7.324 1 98.94 257 VAL B CA 1
ATOM 4013 C C . VAL B 1 257 ? 11.227 20.969 8.398 1 98.94 257 VAL B C 1
ATOM 4015 O O . VAL B 1 257 ? 11.086 20.156 9.312 1 98.94 257 VAL B O 1
ATOM 4018 N N . VAL B 1 258 ? 10.484 22.078 8.367 1 99 258 VAL B N 1
ATOM 4019 C CA . VAL B 1 258 ? 9.43 22.391 9.32 1 99 258 VAL B CA 1
ATOM 4020 C C . VAL B 1 258 ? 8.086 22.469 8.602 1 99 258 VAL B C 1
ATOM 4022 O O . VAL B 1 258 ? 7.91 23.281 7.688 1 99 258 VAL B O 1
ATOM 4025 N N . THR B 1 259 ? 7.172 21.656 8.891 1 98.94 259 THR B N 1
ATOM 4026 C CA . THR B 1 259 ? 5.836 21.625 8.312 1 98.94 259 THR B CA 1
ATOM 4027 C C . THR B 1 259 ? 4.777 21.938 9.367 1 98.94 259 THR B C 1
ATOM 4029 O O . THR B 1 259 ? 4.762 21.328 10.438 1 98.94 259 THR B O 1
ATOM 4032 N N . THR B 1 260 ? 3.908 22.875 9.094 1 98.94 260 THR B N 1
ATOM 4033 C CA . THR B 1 260 ? 2.902 23.312 10.055 1 98.94 260 THR B CA 1
ATOM 4034 C C . THR B 1 260 ? 1.52 23.344 9.414 1 98.94 260 THR B C 1
ATOM 4036 O O . THR B 1 260 ? 1.372 23.797 8.273 1 98.94 260 THR B O 1
ATOM 4039 N N . ILE B 1 261 ? 0.602 22.812 10.07 1 98.88 261 ILE B N 1
ATOM 4040 C CA . ILE B 1 261 ? -0.801 23.016 9.719 1 98.88 261 ILE B CA 1
ATOM 4041 C C . ILE B 1 261 ? -1.534 23.656 10.891 1 98.88 261 ILE B C 1
ATOM 4043 O O . ILE B 1 261 ? -1.464 23.172 12.023 1 98.88 261 ILE B O 1
ATOM 4047 N N . GLU B 1 262 ? -2.25 24.719 10.586 1 98.62 262 GLU B N 1
ATOM 4048 C CA . GLU B 1 262 ? -3.012 25.5 11.555 1 98.62 262 GLU B CA 1
ATOM 4049 C C . GLU B 1 262 ? -3.949 24.609 12.367 1 98.62 262 GLU B C 1
ATOM 4051 O O . GLU B 1 262 ? -4.738 23.859 11.797 1 98.62 262 GLU B O 1
ATOM 4056 N N . GLY B 1 263 ? -3.752 24.688 13.711 1 97.25 263 GLY B N 1
ATOM 4057 C CA . GLY B 1 263 ? -4.68 23.969 14.57 1 97.25 263 GLY B CA 1
ATOM 4058 C C . GLY B 1 263 ? -4.379 22.5 14.672 1 97.25 263 GLY B C 1
ATOM 4059 O O . GLY B 1 263 ? -5.008 21.781 15.453 1 97.25 263 GLY B O 1
ATOM 4060 N N . VAL B 1 264 ? -3.424 21.969 13.961 1 98.19 264 VAL B N 1
ATOM 4061 C CA . VAL B 1 264 ? -3.135 20.547 13.953 1 98.19 264 VAL B CA 1
ATOM 4062 C C . VAL B 1 264 ? -1.778 20.297 14.609 1 98.19 264 VAL B C 1
ATOM 4064 O O . VAL B 1 264 ? -1.686 19.547 15.586 1 98.19 264 VAL B O 1
ATOM 4067 N N . GLY B 1 265 ? -0.728 20.938 14.039 1 98.06 265 GLY B N 1
ATOM 4068 C CA . GLY B 1 265 ? 0.569 20.766 14.672 1 98.06 265 GLY B CA 1
ATOM 4069 C C . GLY B 1 265 ? 1.729 21.141 13.773 1 98.06 265 GLY B C 1
ATOM 4070 O O . GLY B 1 265 ? 1.524 21.656 12.672 1 98.06 265 GLY B O 1
ATOM 4071 N N . THR B 1 266 ? 2.916 21.016 14.336 1 98.56 266 THR B N 1
ATOM 4072 C CA . THR B 1 266 ? 4.152 21.328 13.633 1 98.56 266 THR B CA 1
ATOM 4073 C C . THR B 1 266 ? 5.137 20.156 13.711 1 98.56 266 THR B C 1
ATOM 4075 O O . THR B 1 266 ? 5.324 19.578 14.789 1 98.56 266 THR B O 1
ATOM 4078 N N . GLN B 1 267 ? 5.695 19.781 12.562 1 98.75 267 GLN B N 1
ATOM 4079 C CA . GLN B 1 267 ? 6.82 18.859 12.477 1 98.75 267 GLN B CA 1
ATOM 4080 C C . GLN B 1 267 ? 8.141 19.609 12.328 1 98.75 267 GLN B C 1
ATOM 4082 O O . GLN B 1 267 ? 8.195 20.656 11.68 1 98.75 267 GLN B O 1
ATOM 4087 N N . ARG B 1 268 ? 9.117 19.109 12.938 1 98.75 268 ARG B N 1
ATOM 4088 C CA . ARG B 1 268 ? 10.492 19.547 12.75 1 98.75 268 ARG B CA 1
ATOM 4089 C C . ARG B 1 268 ? 11.422 18.359 12.531 1 98.75 268 ARG B C 1
ATOM 4091 O O . ARG B 1 268 ? 11.695 17.594 13.461 1 98.75 268 ARG B O 1
ATOM 4098 N N . ASN B 1 269 ? 11.945 18.219 11.336 1 98.88 269 ASN B N 1
ATOM 4099 C CA . ASN B 1 269 ? 12.758 17.062 10.977 1 98.88 269 ASN B CA 1
ATOM 4100 C C . ASN B 1 269 ? 14.094 17.469 10.367 1 98.88 269 ASN B C 1
ATOM 4102 O O . ASN B 1 269 ? 14.133 18.297 9.453 1 98.88 269 ASN B O 1
ATOM 4106 N N . ARG B 1 270 ? 15.094 16.938 10.867 1 98.75 270 ARG B N 1
ATOM 4107 C CA . ARG B 1 270 ? 16.422 17.156 10.297 1 98.75 270 ARG B CA 1
ATOM 4108 C C . ARG B 1 270 ? 16.75 16.062 9.281 1 98.75 270 ARG B C 1
ATOM 4110 O O . ARG B 1 270 ? 16.5 14.883 9.523 1 98.75 270 ARG B O 1
ATOM 4117 N N . CYS B 1 271 ? 17.266 16.469 8.156 1 98.88 271 CYS B N 1
ATOM 4118 C CA . CYS B 1 271 ? 17.688 15.523 7.129 1 98.88 271 CYS B CA 1
ATOM 4119 C C . CYS B 1 271 ? 19.047 14.93 7.461 1 98.88 271 CYS B C 1
ATOM 4121 O O . CYS B 1 271 ? 19.984 15.664 7.809 1 98.88 271 CYS B O 1
ATOM 4123 N N . THR B 1 272 ? 19.094 13.617 7.328 1 98.62 272 THR B N 1
ATOM 4124 C CA . THR B 1 272 ? 20.359 12.938 7.586 1 98.62 272 THR B CA 1
ATOM 4125 C C . THR B 1 272 ? 20.688 11.961 6.461 1 98.62 272 THR B C 1
ATOM 4127 O O . THR B 1 272 ? 19.812 11.578 5.691 1 98.62 272 THR B O 1
ATOM 4130 N N . ARG B 1 273 ? 22.016 11.633 6.207 1 93.81 273 ARG B N 1
ATOM 4131 C CA . ARG B 1 273 ? 22.469 10.609 5.273 1 93.81 273 ARG B CA 1
ATOM 4132 C C . ARG B 1 273 ? 23.297 9.539 5.988 1 93.81 273 ARG B C 1
ATOM 4134 O O . ARG B 1 273 ? 24.016 9.844 6.934 1 93.81 273 ARG B O 1
#

Sequence (546 aa):
MRLATVRTDTGTRAARVAADDAVLLPAADLNELLRMPDWESLAADDGPRFRPREDGFAPAVPRPNKIVCLGLNYRSHISEMGREPPAFPTLFAKFDGALIGAFDPIALPSVSDQVDWEAELGVVIGRPARRVDARHALDHVAGYTVVNDVTARDWQHRTREFLSGKTFEATTPVGPYLVTRDEFPDGEPDLAISCAVDGVVMQSARTGDLLFGVAETIAYISQIITLLPGDLIATGTPGGVGAGRDPRVFLTAGQEVVTTIEGVGTQRNRCTRMRLATVRTDTGTRAARVAADDAVLLPAADLNELLRMPDWESLAADDGPRFRPREDGFAPAVPRPNKIVCLGLNYRSHISEMGREPPAFPTLFAKFDGALIGAFDPIALPSVSDQVDWEAELGVVIGRPARRVDARHALDHVAGYTVVNDVTARDWQHRTREFLSGKTFEATTPVGPYLVTRDEFPDGEPDLAISCAVDGVVMQSARTGDLLFGVAETIAYISQIITLLPGDLIATGTPGGVGAGRDPRVFLTAGQEVVTTIEGVGTQRNRCTR

InterPro domains:
  IPR011234 Fumarylacetoacetase-like, C-terminal [PF01557] (66-270)
  IPR036663 Fumarylacetoacetase-like, C-terminal domain superfamily [G3DSA:3.90.850.10] (62-273)
  IPR036663 Fumarylacetoacetase-like, C-terminal domain superfamily [SSF56529] (56-271)
  IPR051121 Fumarylacetoacetate hydrolase [PTHR42796] (43-271)

pLDDT: mean 97.18, std 3.49, range [75.56, 99.0]

Secondary structure (DSSP, 8-state):
-EEEEEEETTEEEEEEE-SS-EEEPSSSSHHHHHTSTTHHHHHHS---EE---TT-B--SSSS-S-EEEEES-BHHHHHHTTPPPPSS-EEEEE-GGGEE-TTS-EE--TT-S-EE--EEEEEEE-S-BSS--HHHHGGGEEEEEEEE--EEHHHHTSSS-SHHHH--TT-EEB-S-EEEGGG-TTSS---EEEEEETTEEEEEEEGGGBSS-HHHHHHHHHHHS-B-TT-EEE----S--GGGSSS-----TT-EEEEEETTTEEEEEEEE-/-EEEEEEETTEEEEEEE-SS-EEEPSSSSHHHHHTSTTHHHHHHS---EE---TT-B--SSSS-S-EEEEES-BHHHHHHTTPPPPSS-EEEEE-GGGEE-TTS-EE--TT-S-EE--EEEEEEE-S-BSS--HHHHGGGEEEEEEEE--EEHHHHTSSS-SHHHH--TT-EEB-S-EEEGGG-TTSS---EEEEEETTEEEEEEEGGGBSS-HHHHHHHHHHHS-B-TT-EEE----S--GGGSSS-----TT-EEEEEETTTEEEEEEEE-

Nearest PDB structures (foldseek):
  8sky-assembly1_A  TM=9.098E-01  e=3.642E-30  Bacillus subtilis
  8gsr-assembly1_B  TM=8.716E-01  e=1.165E-29  Sphingomonas sp. SKA58
  8suu-assembly1_B  TM=9.024E-01  e=4.987E-29  Bacillus subtilis
  4dbh-assembly1_B  TM=8.494E-01  e=6.296E-24  Corynebacterium glutamicum
  1i7o-assembly3_C  TM=8.008E-01  e=2.316E-22  Escherichia coli

Solvent-accessible surface area (backbone atoms only — not comparable to full-atom values): 26224 Å² total; per-residue (Å²): 91,36,30,26,11,31,53,56,98,87,43,52,26,13,26,37,52,54,94,84,37,23,29,44,39,100,27,57,24,36,31,58,32,32,62,38,95,58,30,70,61,52,61,71,47,87,50,58,77,40,72,76,53,90,70,24,33,36,23,21,51,61,67,35,83,46,37,42,32,35,47,87,20,21,46,65,37,37,52,74,70,70,48,80,77,69,95,54,89,32,39,47,49,45,51,55,67,9,48,26,14,15,48,38,60,29,44,51,54,91,90,53,80,41,32,30,63,28,48,24,57,21,38,30,27,38,36,72,35,61,61,39,53,46,94,56,28,62,79,23,42,39,21,32,26,36,27,31,60,27,25,32,49,69,45,22,64,63,38,79,32,49,33,62,10,45,27,34,39,30,35,24,32,26,12,34,23,34,26,28,42,78,75,39,76,89,52,82,68,70,30,49,35,33,28,21,52,71,82,44,76,46,28,76,52,45,54,65,42,34,63,64,44,71,29,52,46,49,18,54,49,13,64,34,29,71,43,42,35,24,20,35,35,37,52,22,41,59,52,52,34,23,82,79,38,88,76,62,46,53,64,52,69,72,40,36,41,36,36,38,33,59,96,43,40,60,25,48,23,39,28,35,115,91,36,30,24,11,31,52,56,98,90,42,52,27,12,26,34,52,55,95,83,37,23,30,44,40,101,27,56,22,36,30,58,33,32,64,37,94,57,30,69,62,54,62,70,47,88,49,59,76,41,72,75,55,89,71,23,33,35,22,21,52,60,65,34,82,46,37,43,31,35,46,88,18,21,48,67,38,38,53,74,71,72,47,80,77,70,93,54,88,32,40,46,49,47,51,55,66,9,50,26,14,16,48,39,60,28,45,50,56,91,91,53,80,40,33,32,63,28,50,22,57,22,38,31,28,39,36,72,35,63,61,39,54,44,94,56,28,61,79,23,43,39,21,34,26,36,28,32,60,28,27,32,48,68,46,23,63,62,41,82,32,49,34,62,10,45,28,33,40,31,34,24,31,25,12,34,22,34,25,27,42,79,74,39,75,88,52,82,67,70,30,50,34,31,28,22,52,70,81,43,77,45,28,76,53,46,54,63,41,34,64,63,44,70,30,51,46,48,19,55,49,13,63,34,30,72,43,42,36,24,19,37,35,36,53,22,41,59,52,52,34,24,81,79,38,86,74,62,46,52,65,52,71,73,40,37,41,35,35,38,33,59,95,43,38,61,25,49,24,39,27,36,116

Foldseek 3Di:
DWWFWFADPVATFIWDDDDFKIFTFPARAQLRLLQDPPSVVRRPDGHDIGGGDPQGTWFNQLQAPWEKEFEQFFQVQCVVVVHDRDPDTDIDGAHSQQEGALAEAAEDDPVAPAKKKFKFKKWFFRAKFALDALVCLLVGTQAIKIKIQIFRVVLCVPDPHRHRTRHPGHHMYIDSTGDGCVVPVVPFDWKWKWKDKQNHTQDTDTLVRTNQTPSRVSNRVSHPDMHHGSYMYTRYGHPRMQVPDVVRDHDDAQMWMWIDIPPHDIGIHGYHD/DWWFWFADPVATFIWDDDDFWIFTFPARAQLRLLQDPPSVVRRPDGHDIGGGDPQGTWFNQLQAPWEKEFEQFFQVQCVVVVHDRDPDTDIDGAHSQQEGALAEAAEDDPVAPFKKKFKFKKWFFRAKFALDALVCLLVGTQAIKIKIQIFRVVLCVPDPHRHRTRHPGHHMYIDSTGDGCVVPVVPFDWKWKWKDKQNHTQDTDTLVRTNQTPSRVSNRVSHPDMHHGSYMYTRYGHPRMQVPDVVRDHDDAQMWMWIDIPPHDIGIHGYHD

Organism: NCBI:txid175570

Radius of gyration: 23.03 Å; Cα contacts (8 Å, |Δi|>4): 1609; chains: 2; bounding box: 45×66×64 Å